Protein AF-0000000085118696 (afdb_homodimer)

Radius of gyration: 21.8 Å; Cα contacts (8 Å, |Δi|>4): 788; chains: 2; bounding box: 43×62×46 Å

Foldseek 3Di:
DQPVLLVVQVPDDLDPQDAALLLVVVLVVQPDQLQEEEEEEQCRQVSSQLVNVVVRHQYEYEDQHPNSQVNNVVRDDHPSYYYDHDDLLDPVVLVVVLVVCVVRVHAYEYEYEAPLQQDDPVSNLSNLLSCVVRHDPSYKYKYKHFAPVQVVPDDPVPDGRGRHHDPVVVCVSNVVSPKDWPDKDWAWPSGDDVRDTGTMMITMID/DQPVLLVVQVPDDLDPQDAALLLVVVLVVQPDQLQEEEEEEQCRQVSSQLVNVVVRHQYEYEDQHPNSQVNNVVNDDHPSYYYDHDDLLDPVVLVVVLVVCVVRVHAYEYEYEAPLQQDDPVSNLSNLLSCVVRHDPSYKYKYKHFAPVQVVPDDPVPDGRGRHHDPVVVCVSNVVSPKDWPDKDWAWPSGDDVRDTGTMMITMID

Organism: Aliarcobacter butzleri (strain RM4018) (NCBI:txid367737)

Structure (mmCIF, N/CA/C/O backbone):
data_AF-0000000085118696-model_v1
#
loop_
_entity.id
_entity.type
_entity.pdbx_description
1 polymer 'Methyltransferase domain-containing protein'
#
loop_
_atom_site.group_PDB
_atom_site.id
_atom_site.type_symbol
_atom_site.label_atom_id
_atom_site.label_alt_id
_atom_site.label_comp_id
_atom_site.label_asym_id
_atom_site.label_entity_id
_atom_site.label_seq_id
_atom_site.pdbx_PDB_ins_code
_atom_site.Cartn_x
_atom_site.Cartn_y
_atom_site.Cartn_z
_atom_site.occupancy
_atom_site.B_iso_or_equiv
_atom_site.auth_seq_id
_atom_site.auth_comp_id
_atom_site.auth_asym_id
_atom_site.auth_atom_id
_atom_site.pdbx_PDB_model_num
ATOM 1 N N . MET A 1 1 ? -4.156 27.766 -9.133 1 41.38 1 MET A N 1
ATOM 2 C CA . MET A 1 1 ? -3.902 26.406 -8.656 1 41.38 1 MET A CA 1
ATOM 3 C C . MET A 1 1 ? -5.203 25.625 -8.531 1 41.38 1 MET A C 1
ATOM 5 O O . MET A 1 1 ? -5.238 24.422 -8.836 1 41.38 1 MET A O 1
ATOM 9 N N . THR A 1 2 ? -6.34 26.391 -8.266 1 53.75 2 THR A N 1
ATOM 10 C CA . THR A 1 2 ? -7.668 25.844 -8.031 1 53.75 2 THR A CA 1
ATOM 11 C C . THR A 1 2 ? -8.273 25.312 -9.328 1 53.75 2 THR A C 1
ATOM 13 O O . THR A 1 2 ? -8.883 24.234 -9.344 1 53.75 2 THR A O 1
ATOM 16 N N . ASP A 1 3 ? -7.988 25.984 -10.336 1 54.31 3 ASP A N 1
ATOM 17 C CA . ASP A 1 3 ? -8.703 25.672 -11.57 1 54.31 3 ASP A CA 1
ATOM 18 C C . ASP A 1 3 ? -8.242 24.328 -12.141 1 54.31 3 ASP A C 1
ATOM 20 O O . ASP A 1 3 ? -9.07 23.531 -12.586 1 54.31 3 ASP A O 1
ATOM 24 N N . TYR A 1 4 ? -7.012 24.062 -12.156 1 48.78 4 TYR A N 1
ATOM 25 C CA . TYR A 1 4 ? -6.496 22.812 -12.703 1 48.78 4 TYR A CA 1
ATOM 26 C C . TYR A 1 4 ? -7.086 21.609 -11.961 1 48.78 4 TYR A C 1
ATOM 28 O O . TYR A 1 4 ? -7.59 20.688 -12.586 1 48.78 4 TYR A O 1
ATOM 36 N N . TRP A 1 5 ? -7.074 21.609 -10.836 1 55.31 5 TRP A N 1
ATOM 37 C CA . TRP A 1 5 ? -7.512 20.469 -10.055 1 55.31 5 TRP A CA 1
ATOM 38 C C . TRP A 1 5 ? -9.016 20.25 -10.195 1 55.31 5 TRP A C 1
ATOM 40 O O . TRP A 1 5 ? -9.492 19.109 -10.227 1 55.31 5 TRP A O 1
ATOM 50 N N . ASN A 1 6 ? -9.688 21.344 -10.219 1 56.88 6 ASN A N 1
ATOM 51 C CA . ASN A 1 6 ? -11.125 21.234 -10.453 1 56.88 6 ASN A CA 1
ATOM 52 C C . ASN A 1 6 ? -11.422 20.438 -11.727 1 56.88 6 ASN A C 1
ATOM 54 O O . ASN A 1 6 ? -12.32 19.594 -11.734 1 56.88 6 ASN A O 1
ATOM 58 N N . THR A 1 7 ? -10.734 20.797 -12.672 1 53.78 7 THR A N 1
ATOM 59 C CA . THR A 1 7 ? -10.961 20.141 -13.953 1 53.78 7 THR A CA 1
ATOM 60 C C . THR A 1 7 ? -10.57 18.656 -13.883 1 53.78 7 THR A C 1
ATOM 62 O O . THR A 1 7 ? -11.273 17.797 -14.414 1 53.78 7 THR A O 1
ATOM 65 N N . TYR A 1 8 ? -9.523 18.453 -13.219 1 52.66 8 TYR A N 1
ATOM 66 C CA . TYR A 1 8 ? -8.977 17.094 -13.102 1 52.66 8 TYR A CA 1
ATOM 67 C C . TYR A 1 8 ? -9.984 16.172 -12.43 1 52.66 8 TYR A C 1
ATOM 69 O O . TYR A 1 8 ? -10.227 15.055 -12.914 1 52.66 8 TYR A O 1
ATOM 77 N N . TYR A 1 9 ? -10.672 16.547 -11.492 1 55.19 9 TYR A N 1
ATOM 78 C CA . TYR A 1 9 ? -11.508 15.68 -10.672 1 55.19 9 TYR A CA 1
ATOM 79 C C . TYR A 1 9 ? -12.914 15.586 -11.242 1 55.19 9 TYR A C 1
ATOM 81 O O . TYR A 1 9 ? -13.664 14.664 -10.914 1 55.19 9 TYR A O 1
ATOM 89 N N . LYS A 1 10 ? -13.352 16.422 -12.008 1 50.97 10 LYS A N 1
ATOM 90 C CA . LYS A 1 10 ? -14.68 16.391 -12.625 1 50.97 10 LYS A CA 1
ATOM 91 C C . LYS A 1 10 ? -14.828 15.188 -13.547 1 50.97 10 LYS A C 1
ATOM 93 O O . LYS A 1 10 ? -15.922 14.648 -13.711 1 50.97 10 LYS A O 1
ATOM 98 N N . THR A 1 11 ? -13.812 14.68 -14.008 1 48.19 11 THR A N 1
ATOM 99 C CA . THR A 1 11 ? -13.922 13.656 -15.047 1 48.19 11 THR A CA 1
ATOM 100 C C . THR A 1 11 ? -13.672 12.266 -14.461 1 48.19 11 THR A C 1
ATOM 102 O O . THR A 1 11 ? -13.758 11.266 -15.18 1 48.19 11 THR A O 1
ATOM 105 N N . LYS A 1 12 ? -13.422 12.164 -13.258 1 51.38 12 LYS A N 1
ATOM 106 C CA . LYS A 1 12 ? -13.078 10.852 -12.719 1 51.38 12 LYS A CA 1
ATOM 107 C C . LYS A 1 12 ? -14.32 10.109 -12.242 1 51.38 12 LYS A C 1
ATOM 109 O O . LYS A 1 12 ? -15.172 10.695 -11.57 1 51.38 12 LYS A O 1
ATOM 114 N N . LYS A 1 13 ? -14.742 8.812 -12.859 1 42.72 13 LYS A N 1
ATOM 115 C CA . LYS A 1 13 ? -15.867 7.93 -12.531 1 42.72 13 LYS A CA 1
ATOM 116 C C . LYS A 1 13 ? -15.648 7.238 -11.188 1 42.72 13 LYS A C 1
ATOM 118 O O . LYS A 1 13 ? -14.508 7.074 -10.742 1 42.72 13 LYS A O 1
ATOM 123 N N . LYS A 1 14 ? -16.875 6.629 -10.445 1 45.31 14 LYS A N 1
ATOM 124 C CA . LYS A 1 14 ? -17.109 6.043 -9.125 1 45.31 14 LYS A CA 1
ATOM 125 C C . LYS A 1 14 ? -16.312 4.754 -8.945 1 45.31 14 LYS A C 1
ATOM 127 O O . LYS A 1 14 ? -16.844 3.66 -9.172 1 45.31 14 LYS A O 1
ATOM 132 N N . GLN A 1 15 ? -15.125 4.598 -9.219 1 49.25 15 GLN A N 1
ATOM 133 C CA . GLN A 1 15 ? -14.57 3.258 -9.047 1 49.25 15 GLN A CA 1
ATOM 134 C C . GLN A 1 15 ? -14.234 2.982 -7.586 1 49.25 15 GLN A C 1
ATOM 136 O O . GLN A 1 15 ? -14.008 3.912 -6.812 1 49.25 15 GLN A O 1
ATOM 141 N N . ILE A 1 16 ? -14.547 1.796 -7.109 1 53.38 16 ILE A N 1
ATOM 142 C CA . ILE A 1 16 ? -14.047 1.224 -5.863 1 53.38 16 ILE A CA 1
ATOM 143 C C . ILE A 1 16 ? -12.633 1.728 -5.594 1 53.38 16 ILE A C 1
ATOM 145 O O . ILE A 1 16 ? -11.734 1.558 -6.422 1 53.38 16 ILE A O 1
ATOM 149 N N . THR A 1 17 ? -12.359 2.631 -4.598 1 80.19 17 THR A N 1
ATOM 150 C CA . THR A 1 17 ? -11.164 3.463 -4.488 1 80.19 17 THR A CA 1
ATOM 151 C C . THR A 1 17 ? -10.062 2.729 -3.734 1 80.19 17 THR A C 1
ATOM 153 O O . THR A 1 17 ? -10.281 2.252 -2.617 1 80.19 17 THR A O 1
ATOM 156 N N . VAL A 1 18 ? -9.172 2.059 -4.43 1 91.56 18 VAL A N 1
ATOM 157 C CA . VAL A 1 18 ? -7.945 1.434 -3.932 1 91.56 18 VAL A CA 1
ATOM 158 C C . VAL A 1 18 ? -7.062 2.486 -3.264 1 91.56 18 VAL A C 1
ATOM 160 O O . VAL A 1 18 ? -6.883 3.584 -3.797 1 91.56 18 VAL A O 1
ATOM 163 N N . PRO A 1 19 ? -6.656 2.156 -2.021 1 96.19 19 PRO A N 1
ATOM 164 C CA . PRO A 1 19 ? -5.738 3.107 -1.391 1 96.19 19 PRO A CA 1
ATOM 165 C C . PRO A 1 19 ? -4.383 3.174 -2.094 1 96.19 19 PRO A C 1
ATOM 167 O O . PRO A 1 19 ? -4.027 2.262 -2.842 1 96.19 19 PRO A O 1
ATOM 170 N N . SER A 1 20 ? -3.697 4.246 -1.829 1 97 20 SER A N 1
ATOM 171 C CA . SER A 1 20 ? -2.312 4.32 -2.283 1 97 20 SER A CA 1
ATOM 172 C C . SER A 1 20 ? -1.407 3.418 -1.454 1 97 20 SER A C 1
ATOM 174 O O . SER A 1 20 ? -1.763 3.029 -0.339 1 97 20 SER A O 1
ATOM 176 N N . GLN A 1 21 ? -0.199 3.072 -2.047 1 97.44 21 GLN A N 1
ATOM 177 C CA . GLN A 1 21 ? 0.809 2.352 -1.276 1 97.44 21 GLN A CA 1
ATOM 178 C C . GLN A 1 21 ? 1.188 3.119 -0.013 1 97.44 21 GLN A C 1
ATOM 180 O O . GLN A 1 21 ? 1.429 2.518 1.036 1 97.44 21 GLN A O 1
ATOM 185 N N . PHE A 1 22 ? 1.234 4.457 -0.134 1 98.19 22 PHE A N 1
ATOM 186 C CA . PHE A 1 22 ? 1.63 5.301 0.986 1 98.19 22 PHE A CA 1
ATOM 187 C C . PHE A 1 22 ? 0.608 5.223 2.113 1 98.19 22 PHE A C 1
ATOM 189 O O . PHE A 1 22 ? 0.974 5.184 3.289 1 98.19 22 PHE A O 1
ATOM 196 N N . ALA A 1 23 ? -0.655 5.203 1.764 1 98.25 23 ALA A N 1
ATOM 197 C CA . ALA A 1 23 ? -1.706 5.078 2.771 1 98.25 23 ALA A CA 1
ATOM 198 C C . ALA A 1 23 ? -1.624 3.734 3.486 1 98.25 23 ALA A C 1
ATOM 200 O O . ALA A 1 23 ? -1.787 3.662 4.707 1 98.25 23 ALA A O 1
ATOM 201 N N . ALA A 1 24 ? -1.348 2.67 2.711 1 96.94 24 ALA A N 1
ATOM 202 C CA . ALA A 1 24 ? -1.208 1.339 3.295 1 96.94 24 ALA A CA 1
ATOM 203 C C . ALA A 1 24 ? -0.034 1.287 4.27 1 96.94 24 ALA A C 1
ATOM 205 O O . ALA A 1 24 ? -0.085 0.578 5.277 1 96.94 24 ALA A O 1
ATOM 206 N N . PHE A 1 25 ? 0.982 2.033 3.957 1 96.81 25 PHE A N 1
ATOM 207 C CA . PHE A 1 25 ? 2.145 2.145 4.828 1 96.81 25 PHE A CA 1
ATOM 208 C C . PHE A 1 25 ? 1.812 2.963 6.07 1 96.81 25 PHE A C 1
ATOM 210 O O . PHE A 1 25 ? 2.006 2.498 7.195 1 96.81 25 PHE A O 1
ATOM 217 N N . ALA A 1 26 ? 1.238 4.105 5.867 1 97.75 26 ALA A N 1
ATOM 218 C CA . ALA A 1 26 ? 1.063 5.102 6.922 1 97.75 26 ALA A CA 1
ATOM 219 C C . ALA A 1 26 ? 0.1 4.605 7.992 1 97.75 26 ALA A C 1
ATOM 221 O O . ALA A 1 26 ? 0.333 4.805 9.188 1 97.75 26 ALA A O 1
ATOM 222 N N . ILE A 1 27 ? -0.927 3.947 7.559 1 96.69 27 ILE A N 1
ATOM 223 C CA . ILE A 1 27 ? -1.995 3.57 8.477 1 96.69 27 ILE A CA 1
ATOM 224 C C . ILE A 1 27 ? -1.452 2.609 9.531 1 96.69 27 ILE A C 1
ATOM 226 O O . ILE A 1 27 ? -1.985 2.529 10.641 1 96.69 27 ILE A O 1
ATOM 230 N N . GLN A 1 28 ? -0.398 1.891 9.141 1 93.94 28 GLN A N 1
ATOM 231 C CA . GLN A 1 28 ? 0.198 0.946 10.078 1 93.94 28 GLN A CA 1
ATOM 232 C C . GLN A 1 28 ? 1.064 1.666 11.109 1 93.94 28 GLN A C 1
ATOM 234 O O . GLN A 1 28 ? 1.482 1.068 12.102 1 93.94 28 GLN A O 1
ATOM 239 N N . GLU A 1 29 ? 1.288 2.967 10.875 1 94.5 29 GLU A N 1
ATOM 240 C CA . GLU A 1 29 ? 2.203 3.742 11.703 1 94.5 29 GLU A CA 1
ATOM 241 C C . GLU A 1 29 ? 1.451 4.777 12.539 1 94.5 29 GLU A C 1
ATOM 243 O O . GLU A 1 29 ? 2.043 5.445 13.383 1 94.5 29 GLU A O 1
ATOM 248 N N . PHE A 1 30 ? 0.119 4.938 12.367 1 94.56 30 PHE A N 1
ATOM 249 C CA . PHE A 1 30 ? -0.655 6.012 12.977 1 94.56 30 PHE A CA 1
ATOM 250 C C . PHE A 1 30 ? -0.832 5.777 14.469 1 94.56 30 PHE A C 1
ATOM 252 O O . PHE A 1 30 ? -1.007 6.727 15.234 1 94.56 30 PHE A O 1
ATOM 259 N N . GLY A 1 31 ? -0.838 4.586 14.875 1 89.69 31 GLY A N 1
ATOM 260 C CA . GLY A 1 31 ? -1.192 4.23 16.234 1 89.69 31 GLY A CA 1
ATOM 261 C C . GLY A 1 31 ? -2.637 3.793 16.391 1 89.69 31 GLY A C 1
ATOM 262 O O . GLY A 1 31 ? -3.227 3.256 15.445 1 89.69 31 GLY A O 1
ATOM 263 N N . ASN A 1 32 ? -3.197 3.98 17.484 1 90.62 32 ASN A N 1
ATOM 264 C CA . ASN A 1 32 ? -4.543 3.498 17.781 1 90.62 32 ASN A CA 1
ATOM 265 C C . ASN A 1 32 ? -5.609 4.387 17.156 1 90.62 32 ASN A C 1
ATOM 267 O O . ASN A 1 32 ? -5.535 5.613 17.25 1 90.62 32 ASN A O 1
ATOM 271 N N . GLN A 1 33 ? -6.617 3.777 16.656 1 87.81 33 GLN A N 1
ATOM 272 C CA . GLN A 1 33 ? -7.684 4.465 15.938 1 87.81 33 GLN A CA 1
ATOM 273 C C . GLN A 1 33 ? -8.461 5.391 16.875 1 87.81 33 GLN A C 1
ATOM 275 O O . GLN A 1 33 ? -8.797 6.516 16.5 1 87.81 33 GLN A O 1
ATOM 280 N N . GLU A 1 34 ? -8.672 4.949 18.047 1 88.69 34 GLU A N 1
ATOM 281 C CA . GLU A 1 34 ? -9.555 5.656 18.969 1 88.69 34 GLU A CA 1
ATOM 282 C C . GLU A 1 34 ? -8.914 6.945 19.469 1 88.69 34 GLU A C 1
ATOM 284 O O . GLU A 1 34 ? -9.617 7.887 19.844 1 88.69 34 GLU A O 1
ATOM 289 N N . ASP A 1 35 ? -7.621 7.047 19.328 1 91 35 ASP A N 1
ATOM 290 C CA . ASP A 1 35 ? -6.91 8.172 19.938 1 91 35 ASP A CA 1
ATOM 291 C C . ASP A 1 35 ? -6.289 9.062 18.859 1 91 35 ASP A C 1
ATOM 293 O O . ASP A 1 35 ? -5.449 9.914 19.172 1 91 35 ASP A O 1
ATOM 297 N N . THR A 1 36 ? -6.734 8.82 17.594 1 94.38 36 THR A N 1
ATOM 298 C CA . THR A 1 36 ? -6.039 9.508 16.516 1 94.38 36 THR A CA 1
ATOM 299 C C . THR A 1 36 ? -7.031 10.156 15.555 1 94.38 36 THR A C 1
ATOM 301 O O . THR A 1 36 ? -8.047 9.555 15.203 1 94.38 36 THR A O 1
ATOM 304 N N . ILE A 1 37 ? -6.754 11.367 15.125 1 95.06 37 ILE A N 1
ATOM 305 C CA . ILE A 1 37 ? -7.461 12.031 14.031 1 95.06 37 ILE A CA 1
ATOM 306 C C . ILE A 1 37 ? -6.492 12.297 12.883 1 95.06 37 ILE A C 1
ATOM 308 O O . ILE A 1 37 ? -5.391 12.805 13.094 1 95.06 37 ILE A O 1
ATOM 312 N N . ILE A 1 38 ? -6.895 11.883 11.719 1 97.38 38 ILE A N 1
ATOM 313 C CA . ILE A 1 38 ? -6.059 12.07 10.539 1 97.38 38 ILE A CA 1
ATOM 314 C C . ILE A 1 38 ? -6.527 13.305 9.766 1 97.38 38 ILE A C 1
ATOM 316 O O . ILE A 1 38 ? -7.707 13.43 9.43 1 97.38 38 ILE A O 1
ATOM 320 N N . ILE A 1 39 ? -5.613 14.227 9.539 1 97.12 39 ILE A N 1
ATOM 321 C CA . ILE A 1 39 ? -5.844 15.344 8.633 1 97.12 39 ILE A CA 1
ATOM 322 C C . ILE A 1 39 ? -5.137 15.086 7.305 1 97.12 39 ILE A C 1
ATOM 324 O O . ILE A 1 39 ? -3.908 15.133 7.23 1 97.12 39 ILE A O 1
ATOM 328 N N . ASP A 1 40 ? -5.859 14.812 6.277 1 98.12 40 ASP A N 1
ATOM 329 C CA . ASP A 1 40 ? -5.352 14.547 4.934 1 98.12 40 ASP A CA 1
ATOM 330 C C . ASP A 1 40 ? -5.238 15.844 4.129 1 98.12 40 ASP A C 1
ATOM 332 O O . ASP A 1 40 ? -6.227 16.328 3.58 1 98.12 40 ASP A O 1
ATOM 336 N N . LEU A 1 41 ? -4.031 16.406 4.062 1 97.31 41 LEU A N 1
ATOM 337 C CA . LEU A 1 41 ? -3.764 17.672 3.396 1 97.31 41 LEU A CA 1
ATOM 338 C C . LEU A 1 41 ? -3.531 17.469 1.903 1 97.31 41 LEU A C 1
ATOM 340 O O . LEU A 1 41 ? -2.607 16.75 1.511 1 97.31 41 LEU A O 1
ATOM 344 N N . GLY A 1 42 ? -4.27 18.203 1.06 1 96.75 42 GLY A N 1
ATOM 345 C CA . GLY A 1 42 ? -4.266 17.875 -0.361 1 96.75 42 GLY A CA 1
ATOM 346 C C . GLY A 1 42 ? -4.867 16.531 -0.674 1 96.75 42 GLY A C 1
ATOM 347 O O . GLY A 1 42 ? -4.246 15.703 -1.355 1 96.75 42 GLY A O 1
ATOM 348 N N . CYS A 1 43 ? -6.102 16.359 -0.267 1 97.38 43 CYS A N 1
ATOM 349 C CA . CYS A 1 43 ? -6.676 15.016 -0.249 1 97.38 43 CYS A CA 1
ATOM 350 C C . CYS A 1 43 ? -7.051 14.562 -1.655 1 97.38 43 CYS A C 1
ATOM 352 O O . CYS A 1 43 ? -7.309 13.383 -1.884 1 97.38 43 CYS A O 1
ATOM 354 N N . GLY A 1 44 ? -7.168 15.492 -2.668 1 94 44 GLY A N 1
ATOM 355 C CA . GLY A 1 44 ? -7.426 15.109 -4.047 1 94 44 GLY A CA 1
ATOM 356 C C . GLY A 1 44 ? -8.75 14.398 -4.23 1 94 44 GLY A C 1
ATOM 357 O O . GLY A 1 44 ? -9.805 14.922 -3.867 1 94 44 GLY A O 1
ATOM 358 N N . ASP A 1 45 ? -8.742 13.18 -4.711 1 93.38 45 ASP A N 1
ATOM 359 C CA . ASP A 1 45 ? -9.977 12.453 -4.977 1 93.38 45 ASP A CA 1
ATOM 360 C C . ASP A 1 45 ? -10.484 11.758 -3.719 1 93.38 45 ASP A C 1
ATOM 362 O O . ASP A 1 45 ? -11.508 11.062 -3.756 1 93.38 45 ASP A O 1
ATOM 366 N N . GLY A 1 46 ? -9.812 11.859 -2.609 1 96.5 46 GLY A N 1
ATOM 367 C CA . GLY A 1 46 ? -10.297 11.445 -1.303 1 96.5 46 GLY A CA 1
ATOM 368 C C . GLY A 1 46 ? -10.141 9.961 -1.05 1 96.5 46 GLY A C 1
ATOM 369 O O . GLY A 1 46 ? -10.594 9.445 -0.024 1 96.5 46 GLY A O 1
ATOM 370 N N . ARG A 1 47 ? -9.453 9.227 -1.916 1 95.88 47 ARG A N 1
ATOM 371 C CA . ARG A 1 47 ? -9.391 7.773 -1.804 1 95.88 47 ARG A CA 1
ATOM 372 C C . ARG A 1 47 ? -8.672 7.355 -0.524 1 95.88 47 ARG A C 1
ATOM 374 O O . ARG A 1 47 ? -9.094 6.418 0.154 1 95.88 47 ARG A O 1
ATOM 381 N N . ASP A 1 48 ? -7.598 8.023 -0.198 1 98 48 ASP A N 1
ATOM 382 C CA . ASP A 1 48 ? -6.871 7.645 1.01 1 98 48 ASP A CA 1
ATOM 383 C C . ASP A 1 48 ? -7.625 8.078 2.264 1 98 48 ASP A C 1
ATOM 385 O O . ASP A 1 48 ? -7.621 7.371 3.273 1 98 48 ASP A O 1
ATOM 389 N N . SER A 1 49 ? -8.305 9.25 2.186 1 97.75 49 SER A N 1
ATOM 390 C CA . SER A 1 49 ? -9.148 9.68 3.293 1 97.75 49 SER A CA 1
ATOM 391 C C . SER A 1 49 ? -10.219 8.641 3.607 1 97.75 49 SER A C 1
ATOM 393 O O . SER A 1 49 ? -10.438 8.297 4.77 1 97.75 49 SER A O 1
ATOM 395 N N . TYR A 1 50 ? -10.859 8.133 2.613 1 95.81 50 TYR A N 1
ATOM 396 C CA . TYR A 1 50 ? -11.898 7.121 2.773 1 95.81 50 TYR A CA 1
ATOM 397 C C . TYR A 1 50 ? -11.312 5.828 3.334 1 95.81 50 TYR A C 1
ATOM 399 O O . TYR A 1 50 ? -11.906 5.199 4.211 1 95.81 50 TYR A O 1
ATOM 407 N N . PHE A 1 51 ? -10.188 5.508 2.828 1 96.56 51 PHE A N 1
ATOM 408 C CA . PHE A 1 51 ? -9.492 4.309 3.295 1 96.56 51 PHE A CA 1
ATOM 409 C C . PHE A 1 51 ? -9.258 4.371 4.801 1 96.56 51 PHE A C 1
ATOM 411 O O . PHE A 1 51 ? -9.602 3.436 5.527 1 96.56 51 PHE A O 1
ATOM 418 N N . PHE A 1 52 ? -8.758 5.504 5.293 1 97.5 52 PHE A N 1
ATOM 419 C CA . PHE A 1 52 ? -8.469 5.645 6.715 1 97.5 52 PHE A CA 1
ATOM 420 C C . PHE A 1 52 ? -9.75 5.57 7.535 1 97.5 52 PHE A C 1
ATOM 422 O O . PHE A 1 52 ? -9.805 4.863 8.547 1 97.5 52 PHE A O 1
ATOM 429 N N . SER A 1 53 ? -10.781 6.27 7.09 1 95.69 53 SER A N 1
ATOM 430 C CA . SER A 1 53 ? -12.039 6.293 7.832 1 95.69 53 SER A CA 1
ATOM 431 C C . SER A 1 53 ? -12.703 4.922 7.84 1 95.69 53 SER A C 1
ATOM 433 O O . SER A 1 53 ? -13.266 4.504 8.852 1 95.69 53 SER A O 1
ATOM 435 N N . SER A 1 54 ? -12.555 4.219 6.715 1 92.62 54 SER A N 1
ATOM 436 C CA . SER A 1 54 ? -13.148 2.893 6.605 1 92.62 54 SER A CA 1
ATOM 437 C C . SER A 1 54 ? -12.438 1.893 7.512 1 92.62 54 SER A C 1
ATOM 439 O O . SER A 1 54 ? -12.953 0.802 7.766 1 92.62 54 SER A O 1
ATOM 441 N N . HIS A 1 55 ? -11.336 2.275 7.969 1 93.62 55 HIS A N 1
ATOM 442 C CA . HIS A 1 55 ? -10.609 1.403 8.883 1 93.62 55 HIS A CA 1
ATOM 443 C C . HIS A 1 55 ? -10.625 1.954 10.305 1 93.62 55 HIS A C 1
ATOM 445 O O . HIS A 1 55 ? -9.758 1.618 11.117 1 93.62 55 HIS A O 1
ATOM 451 N N . GLY A 1 56 ? -11.469 2.922 10.516 1 93.75 56 GLY A N 1
ATOM 452 C CA . GLY A 1 56 ? -11.805 3.266 11.891 1 93.75 56 GLY A CA 1
ATOM 453 C C . GLY A 1 56 ? -11.164 4.559 12.359 1 93.75 56 GLY A C 1
ATOM 454 O O . GLY A 1 56 ? -11.328 4.965 13.508 1 93.75 56 GLY A O 1
ATOM 455 N N . PHE A 1 57 ? -10.461 5.223 11.523 1 96.06 57 PHE A N 1
ATOM 456 C CA . PHE A 1 57 ? -9.828 6.477 11.914 1 96.06 57 PHE A CA 1
ATOM 457 C C . PHE A 1 57 ? -10.727 7.66 11.586 1 96.06 57 PHE A C 1
ATOM 459 O O . PHE A 1 57 ? -11.234 7.773 10.469 1 96.06 57 PHE A O 1
ATOM 466 N N . GLN A 1 58 ? -10.961 8.484 12.531 1 95.62 58 GLN A N 1
ATOM 467 C CA . GLN A 1 58 ? -11.547 9.773 12.18 1 95.62 58 GLN A CA 1
ATOM 468 C C . GLN A 1 58 ? -10.648 10.539 11.203 1 95.62 58 GLN A C 1
ATOM 470 O O . GLN A 1 58 ? -9.453 10.711 11.469 1 95.62 58 GLN A O 1
ATOM 475 N N . THR A 1 59 ? -11.227 10.906 10.086 1 97.25 59 THR A N 1
ATOM 476 C CA . THR A 1 59 ? -10.406 11.477 9.016 1 97.25 59 THR A CA 1
ATOM 477 C C . THR A 1 59 ? -11.055 12.742 8.461 1 97.25 59 THR A C 1
ATOM 479 O O . THR A 1 59 ? -12.266 12.781 8.242 1 97.25 59 THR A O 1
ATOM 482 N N . ILE A 1 60 ? -10.234 13.773 8.312 1 96.94 60 ILE A N 1
ATOM 483 C CA . ILE A 1 60 ? -10.648 15.016 7.672 1 96.94 60 ILE A CA 1
ATOM 484 C C . ILE A 1 60 ? -9.797 15.266 6.43 1 96.94 60 ILE A C 1
ATOM 486 O O . ILE A 1 60 ? -8.578 15.43 6.527 1 96.94 60 ILE A O 1
ATOM 490 N N . GLY A 1 61 ? -10.422 15.273 5.289 1 97.75 61 GLY A N 1
ATOM 491 C CA . GLY A 1 61 ? -9.742 15.625 4.055 1 97.75 61 GLY A CA 1
ATOM 492 C C . GLY A 1 61 ? -9.836 17.109 3.725 1 97.75 61 GLY A C 1
ATOM 493 O O . GLY A 1 61 ? -10.914 17.703 3.812 1 97.75 61 GLY A O 1
ATOM 494 N N . ILE A 1 62 ? -8.688 17.672 3.33 1 97.25 62 ILE A N 1
ATOM 495 C CA . ILE A 1 62 ? -8.617 19.094 2.977 1 97.25 62 ILE A CA 1
ATOM 496 C C . ILE A 1 62 ? -8.031 19.234 1.575 1 97.25 62 ILE A C 1
ATOM 498 O O . ILE A 1 62 ? -7.02 18.609 1.248 1 97.25 62 ILE A O 1
ATOM 502 N N . ASP A 1 63 ? -8.68 20.016 0.779 1 96.06 63 ASP A N 1
ATOM 503 C CA . ASP A 1 63 ? -8.148 20.375 -0.535 1 96.06 63 ASP A CA 1
ATOM 504 C C . ASP A 1 63 ? -8.578 21.797 -0.929 1 96.06 63 ASP A C 1
ATOM 506 O O . ASP A 1 63 ? -9.633 22.266 -0.506 1 96.06 63 ASP A O 1
ATOM 510 N N . GLY A 1 64 ? -7.746 22.453 -1.733 1 94.38 64 GLY A N 1
ATOM 511 C CA . GLY A 1 64 ? -8.062 23.797 -2.162 1 94.38 64 GLY A CA 1
ATOM 512 C C . GLY A 1 64 ? -9.055 23.844 -3.311 1 94.38 64 GLY A C 1
ATOM 513 O O . GLY A 1 64 ? -9.594 24.906 -3.637 1 94.38 64 GLY A O 1
ATOM 514 N N . SER A 1 65 ? -9.305 22.766 -3.938 1 90.75 65 SER A N 1
ATOM 515 C CA . SER A 1 65 ? -10.227 22.672 -5.062 1 90.75 65 SER A CA 1
ATOM 516 C C . SER A 1 65 ? -11.641 22.344 -4.594 1 90.75 65 SER A C 1
ATOM 518 O O . SER A 1 65 ? -11.891 21.25 -4.078 1 90.75 65 SER A O 1
ATOM 520 N N . LEU A 1 66 ? -12.578 23.234 -4.809 1 91.94 66 LEU A N 1
ATOM 521 C CA . LEU A 1 66 ? -13.977 23.016 -4.453 1 91.94 66 LEU A CA 1
ATOM 522 C C . LEU A 1 66 ? -14.547 21.828 -5.23 1 91.94 66 LEU A C 1
ATOM 52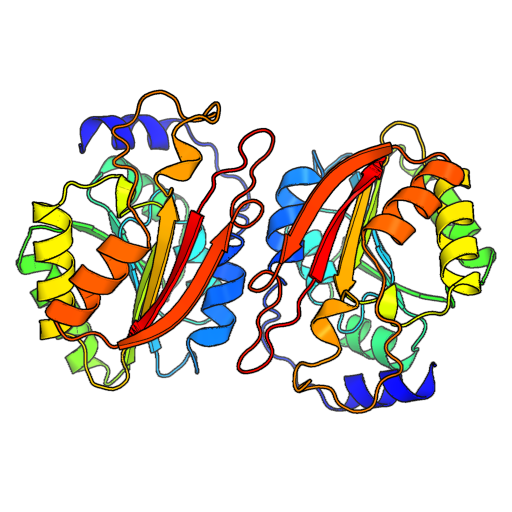4 O O . LEU A 1 66 ? -15.32 21.047 -4.684 1 91.94 66 LEU A O 1
ATOM 528 N N . GLU A 1 67 ? -14.156 21.766 -6.414 1 89.75 67 GLU A N 1
ATOM 529 C CA . GLU A 1 67 ? -14.617 20.656 -7.238 1 89.75 67 GLU A CA 1
ATOM 530 C C . GLU A 1 67 ? -14.172 19.312 -6.66 1 89.75 67 GLU A C 1
ATOM 532 O O . GLU A 1 67 ? -14.969 18.375 -6.578 1 89.75 67 GLU A O 1
ATOM 537 N N . ALA A 1 68 ? -12.914 19.234 -6.254 1 90.62 68 ALA A N 1
ATOM 538 C CA . ALA A 1 68 ? -12.406 18 -5.637 1 90.62 68 ALA A CA 1
ATOM 539 C C . ALA A 1 68 ? -13.203 17.641 -4.387 1 90.62 68 ALA A C 1
ATOM 541 O O . ALA A 1 68 ? -13.641 16.5 -4.227 1 90.62 68 ALA A O 1
ATOM 542 N N . ILE A 1 69 ? -13.477 18.625 -3.602 1 95.44 69 ILE A N 1
ATOM 543 C CA . ILE A 1 69 ? -14.156 18.406 -2.328 1 95.44 69 ILE A CA 1
ATOM 544 C C . ILE A 1 69 ? -15.602 17.984 -2.578 1 95.44 69 ILE A C 1
ATOM 546 O O . ILE A 1 69 ? -16.109 17.062 -1.934 1 95.44 69 ILE A O 1
ATOM 550 N N . ASN A 1 70 ? -16.25 18.609 -3.441 1 94.12 70 ASN A N 1
ATOM 551 C CA . ASN A 1 70 ? -17.609 18.219 -3.785 1 94.12 70 ASN A CA 1
ATOM 552 C C . ASN A 1 70 ? -17.672 16.781 -4.277 1 94.12 70 ASN A C 1
ATOM 554 O O . ASN A 1 70 ? -18.562 16.031 -3.883 1 94.12 70 ASN A O 1
ATOM 558 N N . ASN A 1 71 ? -16.766 16.469 -5.148 1 92.62 71 ASN A N 1
ATOM 559 C CA . ASN A 1 71 ? -16.688 15.094 -5.629 1 92.62 71 ASN A CA 1
ATOM 560 C C . ASN A 1 71 ? -16.469 14.109 -4.484 1 92.62 71 ASN A C 1
ATOM 562 O O . ASN A 1 71 ? -17.109 13.055 -4.434 1 92.62 71 ASN A O 1
ATOM 566 N N . CYS A 1 72 ? -15.562 14.445 -3.59 1 94.88 72 CYS A N 1
ATOM 567 C CA . CYS A 1 72 ? -15.297 13.602 -2.43 1 94.88 72 CYS A CA 1
ATOM 568 C C . CYS A 1 72 ? -16.562 13.398 -1.61 1 94.88 72 CYS A C 1
ATOM 570 O O . CYS A 1 72 ? -16.906 12.266 -1.267 1 94.88 72 CYS A O 1
ATOM 572 N N . LYS A 1 73 ? -17.266 14.453 -1.323 1 93.94 73 LYS A N 1
ATOM 573 C CA . LYS A 1 73 ? -18.484 14.398 -0.512 1 93.94 73 LYS A CA 1
ATOM 574 C C . LYS A 1 73 ? -19.562 13.562 -1.199 1 93.94 73 LYS A C 1
ATOM 576 O O . LYS A 1 73 ? -20.344 12.875 -0.535 1 93.94 73 LYS A O 1
ATOM 581 N N . GLN A 1 74 ? -19.594 13.633 -2.443 1 91.88 74 GLN A N 1
ATOM 582 C CA . GLN A 1 74 ? -20.578 12.867 -3.211 1 91.88 74 GLN A CA 1
ATOM 583 C C . GLN A 1 74 ? -20.234 11.383 -3.232 1 91.88 74 GLN A C 1
ATOM 585 O O . GLN A 1 74 ? -21.125 10.531 -3.152 1 91.88 74 GLN A O 1
ATOM 590 N N . ASN A 1 75 ? -18.953 11.117 -3.283 1 90.88 75 ASN A N 1
ATOM 591 C CA . ASN A 1 75 ? -18.516 9.742 -3.521 1 90.88 75 ASN A CA 1
ATOM 592 C C . ASN A 1 75 ? -18.344 8.977 -2.215 1 90.88 75 ASN A C 1
ATOM 594 O O . ASN A 1 75 ? -18.438 7.75 -2.191 1 90.88 75 ASN A O 1
ATOM 598 N N . PHE A 1 76 ? -17.984 9.719 -1.236 1 91.38 76 PHE A N 1
ATOM 599 C CA . PHE A 1 76 ? -17.609 9.047 0.001 1 91.38 76 PHE A CA 1
ATOM 600 C C . PHE A 1 76 ? -18.469 9.531 1.163 1 91.38 76 PHE A C 1
ATOM 602 O O . PHE A 1 76 ? -18.531 10.727 1.438 1 91.38 76 PHE A O 1
ATOM 609 N N . ASN A 1 77 ? -19.141 8.57 1.68 1 88.06 77 ASN A N 1
ATOM 610 C CA . ASN A 1 77 ? -19.922 8.82 2.887 1 88.06 77 ASN A CA 1
ATOM 611 C C . ASN A 1 77 ? -19.547 7.848 4.004 1 88.06 77 ASN A C 1
ATOM 613 O O . ASN A 1 77 ? -19.609 6.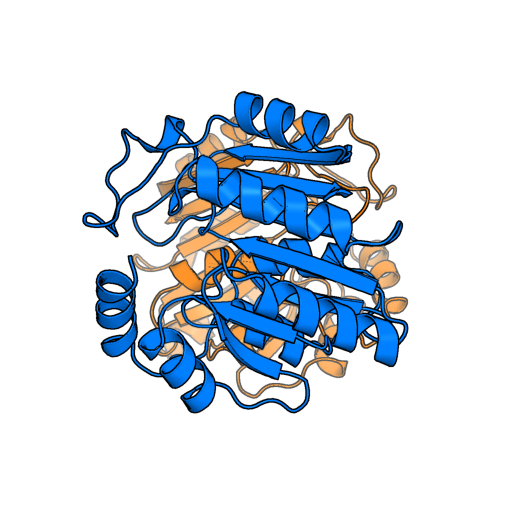633 3.818 1 88.06 77 ASN A O 1
ATOM 617 N N . HIS A 1 78 ? -19.062 8.312 5.043 1 90.5 78 HIS A N 1
ATOM 618 C CA . HIS A 1 78 ? -18.703 7.562 6.242 1 90.5 78 HIS A CA 1
ATOM 619 C C . HIS A 1 78 ? -18.812 8.438 7.488 1 90.5 78 HIS A C 1
ATOM 621 O O . HIS A 1 78 ? -18.438 9.609 7.461 1 90.5 78 HIS A O 1
ATOM 627 N N . ASP A 1 79 ? -19.219 7.906 8.609 1 92.38 79 ASP A N 1
ATOM 628 C CA . ASP A 1 79 ? -19.484 8.656 9.836 1 92.38 79 ASP A CA 1
ATOM 629 C C . ASP A 1 79 ? -18.203 9.297 10.375 1 92.38 79 ASP A C 1
ATOM 631 O O . ASP A 1 79 ? -18.266 10.328 11.055 1 92.38 79 ASP A O 1
ATOM 635 N N . LEU A 1 80 ? -17.078 8.727 9.992 1 95.06 80 LEU A N 1
ATOM 636 C CA . LEU A 1 80 ? -15.82 9.203 10.539 1 95.06 80 LEU A CA 1
ATOM 637 C C . LEU A 1 80 ? -15.055 10.023 9.5 1 95.06 80 LEU A C 1
ATOM 639 O O . LEU A 1 80 ? -13.844 10.219 9.625 1 95.06 80 LEU A O 1
ATOM 643 N N . LEU A 1 81 ? -15.75 10.492 8.445 1 96.5 81 LEU A N 1
ATOM 644 C CA . LEU A 1 81 ? -15.078 11.148 7.332 1 96.5 81 LEU A CA 1
ATOM 645 C C . LEU A 1 81 ? -15.742 12.484 7.016 1 96.5 81 LEU A C 1
ATOM 647 O O . LEU A 1 81 ? -16.969 12.555 6.848 1 96.5 81 LEU A O 1
ATOM 651 N N . ASP A 1 82 ? -14.938 13.508 7.02 1 95.94 82 ASP A N 1
ATOM 652 C CA . ASP A 1 82 ? -15.391 14.828 6.586 1 95.94 82 ASP A CA 1
ATOM 653 C C . ASP A 1 82 ? -14.422 15.438 5.578 1 95.94 82 ASP A C 1
ATOM 655 O O . ASP A 1 82 ? -13.234 15.109 5.57 1 95.94 82 ASP A O 1
ATOM 659 N N . PHE A 1 83 ? -14.969 16.281 4.742 1 96.94 83 PHE A N 1
ATOM 660 C CA . PHE A 1 83 ? -14.156 17 3.771 1 96.94 83 PHE A CA 1
ATOM 661 C C . PHE A 1 83 ? -14.414 18.5 3.859 1 96.94 83 PHE A C 1
ATOM 663 O O . PHE A 1 83 ? -15.562 18.922 4.02 1 96.94 83 PHE A O 1
ATOM 670 N N . PHE A 1 84 ? -13.359 19.281 3.754 1 96.62 84 PHE A N 1
ATOM 671 C CA . PHE A 1 84 ? -13.492 20.734 3.756 1 96.62 84 PHE A CA 1
ATOM 672 C C . PHE A 1 84 ? -12.617 21.359 2.68 1 96.62 84 PHE A C 1
ATOM 674 O O . PHE A 1 84 ? -11.508 20.891 2.428 1 96.62 84 PHE A O 1
ATOM 681 N N . CYS A 1 85 ? -13.125 22.406 2.098 1 96.56 85 CYS A N 1
ATOM 682 C CA . CYS A 1 85 ? -12.359 23.156 1.111 1 96.56 85 CYS A CA 1
ATOM 683 C C . CYS A 1 85 ? -11.648 24.344 1.757 1 96.56 85 CYS A C 1
ATOM 685 O O . CYS A 1 85 ? -12.297 25.281 2.238 1 96.56 85 CYS A O 1
ATOM 687 N N . TYR A 1 86 ? -10.344 24.266 1.838 1 95.5 86 TYR A N 1
ATOM 688 C CA . TYR A 1 86 ? -9.516 25.344 2.369 1 95.5 86 TYR A CA 1
ATOM 689 C C . TYR A 1 86 ? -8.242 25.516 1.55 1 95.5 86 TYR A C 1
ATOM 691 O O . TYR A 1 86 ? -7.676 24.531 1.071 1 95.5 86 TYR A O 1
ATOM 699 N N . ASP A 1 87 ? -7.863 26.703 1.397 1 93.44 87 ASP A N 1
ATOM 700 C CA . ASP A 1 87 ? -6.492 26.984 0.972 1 93.44 87 ASP A CA 1
ATOM 701 C C . ASP A 1 87 ? -5.512 26.781 2.123 1 93.44 87 ASP A C 1
ATOM 703 O O . ASP A 1 87 ? -5.793 27.156 3.262 1 93.44 87 ASP A O 1
ATOM 707 N N . ILE A 1 88 ? -4.324 26.219 1.868 1 91.88 88 ILE A N 1
ATOM 708 C CA . ILE A 1 88 ? -3.371 25.875 2.916 1 91.88 88 ILE A CA 1
ATOM 709 C C . ILE A 1 88 ? -2.82 27.141 3.559 1 91.88 88 ILE A C 1
ATOM 711 O O . ILE A 1 88 ? -2.268 27.094 4.66 1 91.88 88 ILE A O 1
ATOM 715 N N . GLU A 1 89 ? -2.975 28.234 2.873 1 92.81 89 GLU A N 1
ATOM 716 C CA . GLU A 1 89 ? -2.48 29.484 3.412 1 92.81 89 GLU A CA 1
ATOM 717 C C . GLU A 1 89 ? -3.496 30.125 4.355 1 92.81 89 GLU A C 1
ATOM 719 O O . GLU A 1 89 ? -3.186 31.094 5.051 1 92.81 89 GLU A O 1
ATOM 724 N N . GLU A 1 90 ? -4.652 29.625 4.387 1 92.81 90 GLU A N 1
ATOM 725 C CA . GLU A 1 90 ? -5.715 30.188 5.207 1 92.81 90 GLU A CA 1
ATOM 726 C C . GLU A 1 90 ? -5.531 29.828 6.68 1 92.81 90 GLU A C 1
ATOM 728 O O . GLU A 1 90 ? -5.613 28.656 7.047 1 92.81 90 GLU A O 1
ATOM 733 N N . GLN A 1 91 ? -5.523 30.859 7.461 1 91.75 91 GLN A N 1
ATOM 734 C CA . GLN A 1 91 ? -5.316 30.641 8.891 1 91.75 91 GLN A CA 1
ATOM 735 C C . GLN A 1 91 ? -6.531 29.984 9.531 1 91.75 91 GLN A C 1
ATOM 737 O O . GLN A 1 91 ? -6.398 29.234 10.5 1 91.75 91 GLN A O 1
ATOM 742 N N . SER A 1 92 ? -7.707 30.219 8.992 1 93.44 92 SER A N 1
ATOM 743 C CA . SER A 1 92 ? -8.938 29.641 9.523 1 93.44 92 SER A CA 1
ATOM 744 C C . SER A 1 92 ? -8.898 28.125 9.492 1 93.44 92 SER A C 1
ATOM 746 O O . SER A 1 92 ? -9.555 27.453 10.297 1 93.44 92 SER A O 1
ATOM 748 N N . LEU A 1 93 ? -8.188 27.578 8.531 1 93.75 93 LEU A N 1
ATOM 749 C CA . LEU A 1 93 ? -8 26.125 8.469 1 93.75 93 LEU A CA 1
ATOM 750 C C . LEU A 1 93 ? -7.367 25.594 9.75 1 93.75 93 LEU A C 1
ATOM 752 O O . LEU A 1 93 ? -7.883 24.672 10.367 1 93.75 93 LEU A O 1
ATOM 756 N N . TYR A 1 94 ? -6.348 26.172 10.195 1 93.5 94 TYR A N 1
ATOM 757 C CA . TYR A 1 94 ? -5.574 25.703 11.336 1 93.5 94 TYR A CA 1
ATOM 758 C C . TYR A 1 94 ? -6.316 25.969 12.641 1 93.5 94 TYR A C 1
ATOM 760 O O . TYR A 1 94 ? -6.207 25.188 13.594 1 93.5 94 TYR A O 1
ATOM 768 N N . GLU A 1 95 ? -7.102 27.062 12.664 1 92.31 95 GLU A N 1
ATOM 769 C CA . GLU A 1 95 ? -7.973 27.312 13.805 1 92.31 95 GLU A CA 1
ATOM 770 C C . GLU A 1 95 ? -9.023 26.203 13.945 1 92.31 95 GLU A C 1
ATOM 772 O O . GLU A 1 95 ? -9.297 25.75 15.055 1 92.31 95 GLU A O 1
ATOM 777 N N . LYS A 1 96 ? -9.516 25.828 12.859 1 91.5 96 LYS A N 1
ATOM 778 C CA . LYS A 1 96 ? -10.508 24.766 12.859 1 91.5 96 LYS A CA 1
ATOM 779 C C . LYS A 1 96 ? -9.906 23.438 13.328 1 91.5 96 LYS A C 1
ATOM 781 O O . LYS A 1 96 ? -10.5 22.734 14.141 1 91.5 96 LYS A O 1
ATOM 786 N N . ILE A 1 97 ? -8.719 23.109 12.812 1 90.38 97 ILE A N 1
ATOM 787 C CA . ILE A 1 97 ? -8.031 21.875 13.203 1 90.38 97 ILE A CA 1
ATOM 788 C C . ILE A 1 97 ? -7.742 21.906 14.703 1 90.38 97 ILE A C 1
ATOM 790 O O . ILE A 1 97 ? -7.98 20.922 15.398 1 90.38 97 ILE A O 1
ATOM 794 N N . LYS A 1 98 ? -7.301 23.031 15.18 1 87.81 98 LYS A N 1
ATOM 795 C CA . LYS A 1 98 ? -6.996 23.188 16.594 1 87.81 98 LYS A CA 1
ATOM 796 C C . LYS A 1 98 ? -8.242 22.953 17.453 1 87.81 98 LYS A C 1
ATOM 798 O O . LYS A 1 98 ? -8.18 22.312 18.5 1 87.81 98 LYS A O 1
ATOM 803 N N . GLU A 1 99 ? -9.297 23.5 17 1 88.75 99 GLU A N 1
ATOM 804 C CA . GLU A 1 99 ? -10.562 23.344 17.703 1 88.75 99 GLU A CA 1
ATOM 805 C C . GLU A 1 99 ? -10.961 21.875 17.797 1 88.75 99 GLU A C 1
ATOM 807 O O . GLU A 1 99 ? -11.375 21.391 18.844 1 88.75 99 GLU A O 1
ATOM 812 N N . ILE A 1 100 ? -10.836 21.172 16.734 1 84.5 100 ILE A N 1
ATOM 813 C CA . ILE A 1 100 ? -11.219 19.766 16.656 1 84.5 100 ILE A CA 1
ATOM 814 C C . ILE A 1 100 ? -10.359 18.938 17.609 1 84.5 100 ILE A C 1
ATOM 816 O O . ILE A 1 100 ? -10.875 18.109 18.359 1 84.5 100 ILE A O 1
ATOM 820 N N . ILE A 1 101 ? -9.133 19.188 17.656 1 78.06 101 ILE A N 1
ATOM 821 C CA . ILE A 1 101 ? -8.203 18.406 18.453 1 78.06 101 ILE A CA 1
ATOM 822 C C . ILE A 1 101 ? -8.445 18.672 19.938 1 78.06 101 ILE A C 1
ATOM 824 O O . ILE A 1 101 ? -8.43 17.75 20.766 1 78.06 101 ILE A O 1
ATOM 828 N N . THR A 1 102 ? -8.641 19.953 20.25 1 81.31 102 THR A N 1
ATOM 829 C CA . THR A 1 102 ? -8.836 20.344 21.641 1 81.31 102 THR A CA 1
ATOM 830 C C . THR A 1 102 ? -10.125 19.734 22.203 1 81.31 102 THR A C 1
ATOM 832 O O . THR A 1 102 ? -10.172 19.312 23.359 1 81.31 102 THR A O 1
ATOM 835 N N . SER A 1 103 ? -11.008 19.594 21.375 1 85.31 103 SER A N 1
ATOM 836 C CA . SER A 1 103 ? -12.32 19.125 21.828 1 85.31 103 SER A CA 1
ATOM 837 C C . SER A 1 103 ? -12.32 17.609 22.016 1 85.31 103 SER A C 1
ATOM 839 O O . SER A 1 103 ? -13.047 17.094 22.859 1 85.31 103 SER A O 1
ATOM 841 N N . GLN A 1 104 ? -11.484 16.891 21.406 1 85.31 104 GLN A N 1
ATOM 842 C CA . GLN A 1 104 ? -11.594 15.438 21.391 1 85.31 104 GLN A CA 1
ATOM 843 C C . GLN A 1 104 ? -10.43 14.789 22.125 1 85.31 104 GLN A C 1
ATOM 845 O O . GLN A 1 104 ? -10.438 13.578 22.375 1 85.31 104 GLN A O 1
ATOM 850 N N . ASN A 1 105 ? -9.461 15.508 22.578 1 85.44 105 ASN A N 1
ATOM 851 C CA . ASN A 1 105 ? -8.273 14.984 23.234 1 85.44 105 ASN A CA 1
ATOM 852 C C . ASN A 1 105 ? -7.652 13.836 22.453 1 85.44 105 ASN A C 1
ATOM 854 O O . ASN A 1 105 ? -7.383 12.766 23.016 1 85.44 105 ASN A O 1
ATOM 858 N N . LYS A 1 106 ? -7.535 13.984 21.172 1 88.44 106 LYS A N 1
ATOM 859 C CA . LYS A 1 106 ? -6.945 12.984 20.281 1 88.44 106 LYS A CA 1
ATOM 860 C C . LYS A 1 106 ? -5.633 13.492 19.688 1 88.44 106 LYS A C 1
ATOM 862 O O . LYS A 1 106 ? -5.414 14.703 19.594 1 88.44 106 LYS A O 1
ATOM 867 N N . LYS A 1 107 ? -4.84 12.594 19.406 1 90.25 107 LYS A N 1
ATOM 868 C CA . LYS A 1 107 ? -3.596 12.922 18.703 1 90.25 107 LYS A CA 1
ATOM 869 C C . LYS A 1 107 ? -3.852 13.234 17.234 1 90.25 107 LYS A C 1
ATOM 871 O O . LYS A 1 107 ? -4.68 12.586 16.594 1 90.25 107 LYS A O 1
ATOM 876 N N . LEU A 1 108 ? -3.002 14.141 16.766 1 92.56 108 LEU A N 1
ATOM 877 C CA . LEU A 1 108 ? -3.123 14.555 15.375 1 92.56 108 LEU A CA 1
ATOM 878 C C . LEU A 1 108 ? -2.082 13.859 14.5 1 92.56 108 LEU A C 1
ATOM 880 O O . LEU A 1 108 ? -0.91 13.781 14.875 1 92.56 108 LEU A O 1
ATOM 884 N N . VAL A 1 109 ? -2.607 13.344 13.438 1 96.25 109 VAL A N 1
ATOM 885 C CA . VAL A 1 109 ? -1.713 12.852 12.398 1 96.25 109 VAL A CA 1
ATOM 886 C C . VAL A 1 109 ? -1.964 13.617 11.102 1 96.25 109 VAL A C 1
ATOM 888 O O . VAL A 1 109 ? -3.098 13.68 10.617 1 96.25 109 VAL A O 1
ATOM 891 N N . PHE A 1 110 ? -0.906 14.227 10.641 1 97.06 110 PHE A N 1
ATOM 892 C CA . PHE A 1 110 ? -0.989 14.891 9.344 1 97.06 110 PHE A CA 1
ATOM 893 C C . PHE A 1 110 ? -0.491 13.977 8.234 1 97.06 110 PHE A C 1
ATOM 895 O O . PHE A 1 110 ? 0.591 13.398 8.336 1 97.06 110 PHE A O 1
ATOM 902 N N . TYR A 1 111 ? -1.297 13.844 7.27 1 98.5 111 TYR A N 1
ATOM 903 C CA . TYR A 1 111 ? -1.003 13.031 6.094 1 98.5 111 TYR A CA 1
ATOM 904 C C . TYR A 1 111 ? -1.064 13.875 4.824 1 98.5 111 TYR A C 1
ATOM 906 O O . TYR A 1 111 ? -2.023 14.617 4.609 1 98.5 111 TYR A O 1
ATOM 914 N N . SER A 1 112 ? 0.019 13.797 4.051 1 98.19 112 SER A N 1
ATOM 915 C CA . SER A 1 112 ? 0.043 14.531 2.793 1 98.19 112 SER A CA 1
ATOM 916 C C . SER A 1 112 ? 0.757 13.742 1.7 1 98.19 112 SER A C 1
ATOM 918 O O . SER A 1 112 ? 1.97 13.531 1.77 1 98.19 112 SER A O 1
ATOM 920 N N . ARG A 1 113 ? 0.006 13.336 0.727 1 97.5 113 ARG A N 1
ATOM 921 C CA . ARG A 1 113 ? 0.559 12.609 -0.412 1 97.5 113 ARG A CA 1
ATOM 922 C C . ARG A 1 113 ? 0.384 13.398 -1.703 1 97.5 113 ARG A C 1
ATOM 924 O O . ARG A 1 113 ? -0.731 13.789 -2.051 1 97.5 113 ARG A O 1
ATOM 931 N N . PHE A 1 114 ? 1.508 13.633 -2.402 1 92.81 114 PHE A N 1
ATOM 932 C CA . PHE A 1 114 ? 1.555 14.242 -3.725 1 92.81 114 PHE A CA 1
ATOM 933 C C . PHE A 1 114 ? 0.948 15.641 -3.697 1 92.81 114 PHE A C 1
ATOM 935 O O . PHE A 1 114 ? 0.192 16.016 -4.598 1 92.81 114 PHE A O 1
ATOM 942 N N . PHE A 1 115 ? 1.279 16.359 -2.688 1 92.94 115 PHE A N 1
ATOM 943 C CA . PHE A 1 115 ? 0.764 17.719 -2.516 1 92.94 115 PHE A CA 1
ATOM 944 C C . PHE A 1 115 ? 1.905 18.719 -2.404 1 92.94 115 PHE A C 1
ATOM 946 O O . PHE A 1 115 ? 1.882 19.766 -3.053 1 92.94 115 PHE A O 1
ATOM 953 N N . LEU A 1 116 ? 2.955 18.406 -1.674 1 92.12 116 LEU A N 1
ATOM 954 C CA . LEU A 1 116 ? 4.023 19.344 -1.349 1 92.12 116 LEU A CA 1
ATOM 955 C C . LEU A 1 116 ? 4.738 19.812 -2.611 1 92.12 116 LEU A C 1
ATOM 957 O O . LEU A 1 116 ? 5.129 20.969 -2.713 1 92.12 116 LEU A O 1
ATOM 961 N N . HIS A 1 117 ? 4.875 18.891 -3.58 1 88.56 117 HIS A N 1
ATOM 962 C CA . HIS A 1 117 ? 5.566 19.281 -4.801 1 88.56 117 HIS A CA 1
ATOM 963 C C . HIS A 1 117 ? 4.668 20.125 -5.699 1 88.56 117 HIS A C 1
ATOM 965 O O . HIS A 1 117 ? 5.121 20.656 -6.707 1 88.56 117 HIS A O 1
ATOM 971 N N . ALA A 1 118 ? 3.426 20.234 -5.355 1 85.94 118 ALA A N 1
ATOM 972 C CA . ALA A 1 118 ? 2.461 20.984 -6.16 1 85.94 118 ALA A CA 1
ATOM 973 C C . ALA A 1 118 ? 2.281 22.406 -5.625 1 85.94 118 ALA A C 1
ATOM 975 O O . ALA A 1 118 ? 1.512 23.188 -6.18 1 85.94 118 ALA A O 1
ATOM 976 N N . ILE A 1 119 ? 2.906 22.766 -4.535 1 87.19 119 ILE A N 1
ATOM 977 C CA . ILE A 1 119 ? 2.836 24.109 -3.982 1 87.19 119 ILE A CA 1
ATOM 978 C C . ILE A 1 119 ? 4.23 24.734 -3.969 1 87.19 119 ILE A C 1
ATOM 980 O O . ILE A 1 119 ? 5.234 24.031 -4.059 1 87.19 119 ILE A O 1
ATOM 984 N N . ASN A 1 120 ? 4.273 26.016 -3.859 1 86.56 120 ASN A N 1
ATOM 985 C CA . ASN A 1 120 ? 5.578 26.672 -3.889 1 86.56 120 ASN A CA 1
ATOM 986 C C . ASN A 1 120 ? 6.234 26.672 -2.512 1 86.56 120 ASN A C 1
ATOM 988 O O . ASN A 1 120 ? 5.625 26.25 -1.528 1 86.56 120 ASN A O 1
ATOM 992 N N . ASP A 1 121 ? 7.477 27.172 -2.449 1 88.12 121 ASP A N 1
ATOM 993 C CA . ASP A 1 121 ? 8.281 27.125 -1.233 1 88.12 121 ASP A CA 1
ATOM 994 C C . ASP A 1 121 ? 7.625 27.922 -0.113 1 88.12 121 ASP A C 1
ATOM 996 O O . ASP A 1 121 ? 7.625 27.5 1.045 1 88.12 121 ASP A O 1
ATOM 1000 N N . ASN A 1 122 ? 7.145 29.062 -0.464 1 90.69 122 ASN A N 1
ATOM 1001 C CA . ASN A 1 122 ? 6.492 29.906 0.533 1 90.69 122 ASN A CA 1
ATOM 1002 C C . ASN A 1 122 ? 5.273 29.219 1.139 1 90.69 122 ASN A C 1
ATOM 1004 O O . ASN A 1 122 ? 5.098 29.219 2.357 1 90.69 122 ASN A O 1
ATOM 1008 N N . GLN A 1 123 ? 4.496 28.609 0.341 1 91.19 123 GLN A N 1
ATOM 1009 C CA . GLN A 1 123 ? 3.316 27.875 0.786 1 91.19 123 GLN A CA 1
ATOM 1010 C C . GLN A 1 123 ? 3.701 26.703 1.685 1 91.19 123 GLN A C 1
ATOM 1012 O O . GLN A 1 123 ? 3.059 26.453 2.707 1 91.19 123 GLN A O 1
ATOM 1017 N N . GLN A 1 124 ? 4.699 25.984 1.268 1 93.5 124 GLN A N 1
ATOM 1018 C CA . GLN A 1 124 ? 5.199 24.875 2.084 1 93.5 124 GLN A CA 1
ATOM 1019 C C . GLN A 1 124 ? 5.625 25.375 3.465 1 93.5 124 GLN A C 1
ATOM 1021 O O . GLN A 1 124 ? 5.301 24.75 4.477 1 93.5 124 GLN A O 1
ATOM 1026 N N . ASN A 1 125 ? 6.309 26.516 3.479 1 92 125 ASN A N 1
ATOM 1027 C CA . ASN A 1 125 ? 6.762 27.078 4.746 1 92 125 ASN A CA 1
ATOM 1028 C C . ASN A 1 125 ? 5.586 27.469 5.645 1 92 125 ASN A C 1
ATOM 1030 O O . ASN A 1 125 ? 5.605 27.203 6.848 1 92 125 ASN A O 1
ATOM 1034 N N . ILE A 1 126 ? 4.621 28.062 5.082 1 93.62 126 ILE A N 1
ATOM 1035 C CA . ILE A 1 126 ? 3.43 28.438 5.832 1 93.62 126 ILE A CA 1
ATOM 1036 C C . ILE A 1 126 ? 2.764 27.203 6.414 1 93.62 126 ILE A C 1
ATOM 1038 O O . ILE A 1 126 ? 2.412 27.172 7.598 1 93.62 126 ILE A O 1
ATOM 1042 N N . LEU A 1 127 ? 2.645 26.188 5.621 1 94.44 127 LEU A N 1
ATOM 1043 C CA . LEU A 1 127 ? 2.035 24.938 6.043 1 94.44 127 LEU A CA 1
ATOM 1044 C C . LEU A 1 127 ? 2.803 24.328 7.207 1 94.44 127 LEU A C 1
ATOM 1046 O O . LEU A 1 127 ? 2.225 24.047 8.266 1 94.44 127 LEU A O 1
ATOM 1050 N N . LEU A 1 128 ? 4.105 24.156 7.012 1 94.81 128 LEU A N 1
ATOM 1051 C CA . LEU A 1 128 ? 4.926 23.469 8 1 94.81 128 LEU A CA 1
ATOM 1052 C C . LEU A 1 128 ? 4.984 24.25 9.305 1 94.81 128 LEU A C 1
ATOM 1054 O O . LEU A 1 128 ? 4.918 23.672 10.391 1 94.81 128 LEU A O 1
ATOM 1058 N N . ASN A 1 129 ? 5.059 25.562 9.188 1 94.62 129 ASN A N 1
ATOM 1059 C CA . ASN A 1 129 ? 5.051 26.406 10.383 1 94.62 129 ASN A CA 1
ATOM 1060 C C . ASN A 1 129 ? 3.717 26.312 11.117 1 94.62 129 ASN A C 1
ATOM 1062 O O . ASN A 1 129 ? 3.68 26.266 12.344 1 94.62 129 ASN A O 1
ATOM 1066 N N . SER A 1 130 ? 2.666 26.344 10.375 1 94.38 130 SER A N 1
ATOM 1067 C CA . SER A 1 130 ? 1.336 26.266 10.969 1 94.38 130 SER A CA 1
ATOM 1068 C C . SER A 1 130 ? 1.126 24.922 11.656 1 94.38 130 SER A C 1
ATOM 1070 O O . SER A 1 130 ? 0.574 24.859 12.758 1 94.38 130 SER A O 1
ATOM 1072 N N . LEU A 1 131 ? 1.593 23.828 11.031 1 92.56 131 LEU A N 1
ATOM 1073 C CA . LEU A 1 131 ? 1.49 22.5 11.625 1 92.56 131 LEU A CA 1
ATOM 1074 C C . LEU A 1 131 ? 2.281 22.422 12.93 1 92.56 131 LEU A C 1
ATOM 1076 O O . LEU A 1 131 ? 1.816 21.844 13.914 1 92.56 131 LEU A O 1
ATOM 1080 N N . LYS A 1 132 ? 3.453 23.016 12.875 1 92.38 132 LYS A N 1
ATOM 1081 C CA . LYS A 1 132 ? 4.301 23 14.062 1 92.38 132 LYS A CA 1
ATOM 1082 C C . LYS A 1 132 ? 3.615 23.703 15.227 1 92.38 132 LYS A C 1
ATOM 1084 O O . LYS A 1 132 ? 3.73 23.281 16.375 1 92.38 132 LYS A O 1
ATOM 1089 N N . LYS A 1 133 ? 2.859 24.703 14.93 1 90.94 133 LYS A N 1
ATOM 1090 C CA . LYS A 1 133 ? 2.189 25.5 15.961 1 90.94 133 LYS A CA 1
ATOM 1091 C C . LYS A 1 133 ? 1.036 24.719 16.594 1 90.94 133 LYS A C 1
ATOM 1093 O O . LYS A 1 133 ? 0.778 24.828 17.781 1 90.94 133 LYS A O 1
ATOM 1098 N N . ILE A 1 134 ? 0.412 23.906 15.805 1 88.56 134 ILE A N 1
ATOM 1099 C CA . ILE A 1 134 ? -0.811 23.297 16.312 1 88.56 134 ILE A CA 1
ATOM 1100 C C . ILE A 1 134 ? -0.52 21.859 16.781 1 88.56 134 ILE A C 1
ATOM 1102 O O . ILE A 1 134 ? -1.296 21.281 17.547 1 88.56 134 ILE A O 1
ATOM 1106 N N . LYS A 1 135 ? 0.571 21.312 16.328 1 84.56 135 LYS A N 1
ATOM 1107 C CA . LYS A 1 135 ? 0.856 19.922 16.672 1 84.56 135 LYS A CA 1
ATOM 1108 C C . LYS A 1 135 ? 1.281 19.781 18.125 1 84.56 135 LYS A C 1
ATOM 1110 O O . LYS A 1 135 ? 1.822 20.719 18.719 1 84.56 135 LYS A O 1
ATOM 1115 N N . ASP A 1 136 ? 0.904 18.703 18.688 1 82.06 136 ASP A N 1
ATOM 1116 C CA . ASP A 1 136 ? 1.416 18.375 20.016 1 82.06 136 ASP A CA 1
ATOM 1117 C C . ASP A 1 136 ? 2.574 17.391 19.938 1 82.06 136 ASP A C 1
ATOM 1119 O O . ASP A 1 136 ? 3.074 17.094 18.844 1 82.06 136 ASP A O 1
ATOM 1123 N N . ASN A 1 137 ? 3.057 16.906 21.109 1 80.69 137 ASN A N 1
ATOM 1124 C CA . ASN A 1 137 ? 4.254 16.078 21.156 1 80.69 137 ASN A CA 1
ATOM 1125 C C . ASN A 1 137 ? 3.996 14.68 20.594 1 80.69 137 ASN A C 1
ATOM 1127 O O . ASN A 1 137 ? 4.938 13.961 20.25 1 80.69 137 ASN A O 1
ATOM 1131 N N . GLU A 1 138 ? 2.756 14.367 20.438 1 87.06 138 GLU A N 1
ATOM 1132 C CA . GLU A 1 138 ? 2.439 13.016 19.984 1 87.06 138 GLU A CA 1
ATOM 1133 C C . GLU A 1 138 ? 2.047 13.016 18.5 1 87.06 138 GLU A C 1
ATOM 1135 O O . GLU A 1 138 ? 1.856 11.953 17.906 1 87.06 138 GLU A O 1
ATOM 1140 N N . SER A 1 139 ? 1.975 14.211 17.969 1 92.19 139 SER A N 1
ATOM 1141 C CA . SER A 1 139 ? 1.531 14.328 16.594 1 92.19 139 SER A CA 1
ATOM 1142 C C . SER A 1 139 ? 2.598 13.828 15.625 1 92.19 139 SER A C 1
ATOM 1144 O O . SER A 1 139 ? 3.795 13.992 15.867 1 92.19 139 SER A O 1
ATOM 1146 N N . LEU A 1 140 ? 2.168 13.18 14.57 1 95.38 140 LEU A N 1
ATOM 1147 C CA . LEU A 1 140 ? 3.045 12.703 13.5 1 95.38 140 LEU A CA 1
ATOM 1148 C C . LEU A 1 140 ? 2.643 13.312 12.164 1 95.38 140 LEU A C 1
ATOM 1150 O O . LEU A 1 140 ? 1.472 13.633 11.945 1 95.38 140 LEU A O 1
ATOM 1154 N N . CYS A 1 141 ? 3.652 13.477 11.32 1 97.31 141 CYS A N 1
ATOM 1155 C CA . CYS A 1 141 ? 3.424 13.945 9.961 1 97.31 141 CYS A CA 1
ATOM 1156 C C . CYS A 1 141 ? 3.953 12.945 8.945 1 97.31 141 CYS A C 1
ATOM 1158 O O . CYS A 1 141 ? 5.094 12.484 9.047 1 97.31 141 CYS A O 1
ATOM 1160 N N . PHE A 1 142 ? 3.139 12.625 8.031 1 98.31 142 PHE A N 1
ATOM 1161 C CA . PHE A 1 142 ? 3.498 11.727 6.945 1 98.31 142 PHE A CA 1
ATOM 1162 C C . PHE A 1 142 ? 3.482 12.461 5.609 1 98.31 142 PHE A C 1
ATOM 1164 O O . PHE A 1 142 ? 2.455 13.008 5.211 1 98.31 142 PHE A O 1
ATOM 1171 N N . PHE A 1 143 ? 4.637 12.43 4.91 1 97.81 143 PHE A N 1
ATOM 1172 C CA . PHE A 1 143 ? 4.738 13.133 3.635 1 97.81 143 PHE A CA 1
ATOM 1173 C C . PHE A 1 143 ? 5.246 12.195 2.543 1 97.81 143 PHE A C 1
ATOM 1175 O O . PHE A 1 143 ? 6.184 11.422 2.764 1 97.81 143 PHE A O 1
ATOM 1182 N N . GLU A 1 144 ? 4.629 12.156 1.45 1 97.69 144 GLU A N 1
ATOM 1183 C CA . GLU A 1 144 ? 5.16 11.602 0.209 1 97.69 144 GLU A CA 1
ATOM 1184 C C . GLU A 1 144 ? 5.062 12.609 -0.933 1 97.69 144 GLU A C 1
ATOM 1186 O O . GLU A 1 144 ? 4.004 13.195 -1.168 1 97.69 144 GLU A O 1
ATOM 1191 N N . PHE A 1 145 ? 6.145 12.859 -1.611 1 94.75 145 PHE A N 1
ATOM 1192 C CA . PHE A 1 145 ? 6.145 13.828 -2.705 1 94.75 145 PHE A CA 1
ATOM 1193 C C . PHE A 1 145 ? 7.148 13.43 -3.779 1 94.75 145 PHE A C 1
ATOM 1195 O O . PHE A 1 145 ? 8.055 12.633 -3.523 1 94.75 145 PHE A O 1
ATOM 1202 N N . ARG A 1 146 ? 6.918 13.906 -4.973 1 91.12 146 ARG A N 1
ATOM 1203 C CA . ARG A 1 146 ? 7.852 13.68 -6.07 1 91.12 146 ARG A CA 1
ATOM 1204 C C . ARG A 1 146 ? 9.148 14.445 -5.848 1 91.12 146 ARG A C 1
ATOM 1206 O O . ARG A 1 146 ? 9.133 15.594 -5.402 1 91.12 146 ARG A O 1
ATOM 1213 N N . THR A 1 147 ? 10.242 13.773 -6.164 1 89.31 147 THR A N 1
ATOM 1214 C CA . THR A 1 147 ? 11.539 14.422 -5.977 1 89.31 147 THR A CA 1
ATOM 1215 C C . THR A 1 147 ? 12.07 14.961 -7.301 1 89.31 147 THR A C 1
ATOM 1217 O O . THR A 1 147 ? 11.445 14.781 -8.344 1 89.31 147 THR A O 1
ATOM 1220 N N . ASN A 1 148 ? 13.172 15.703 -7.242 1 74.94 148 ASN A N 1
ATOM 1221 C CA . ASN A 1 148 ? 13.828 16.281 -8.406 1 74.94 148 ASN A CA 1
ATOM 1222 C C . ASN A 1 148 ? 14.383 15.203 -9.336 1 74.94 148 ASN A C 1
ATOM 1224 O O . ASN A 1 148 ? 14.688 15.477 -10.5 1 74.94 148 ASN A O 1
ATOM 1228 N N . ARG A 1 149 ? 14.578 13.992 -8.914 1 71.06 149 ARG A N 1
ATOM 1229 C CA . ARG A 1 149 ? 15.047 12.906 -9.766 1 71.06 149 ARG A CA 1
ATOM 1230 C C . ARG A 1 149 ? 13.93 12.414 -10.688 1 71.06 149 ARG A C 1
ATOM 1232 O O . ARG A 1 149 ? 14.188 11.68 -11.641 1 71.06 149 ARG A O 1
ATOM 1239 N N . ASP A 1 150 ? 12.734 12.836 -10.375 1 65.12 150 ASP A N 1
ATOM 1240 C CA . ASP A 1 150 ? 11.586 12.492 -11.203 1 65.12 150 ASP A CA 1
ATOM 1241 C C . ASP A 1 150 ? 11.5 13.398 -12.43 1 65.12 150 ASP A C 1
ATOM 1243 O O . ASP A 1 150 ? 10.711 13.141 -13.344 1 65.12 150 ASP A O 1
ATOM 1247 N N . GLU A 1 151 ? 12.234 14.43 -12.438 1 56.78 151 GLU A N 1
ATOM 1248 C CA . GLU A 1 151 ? 12.117 15.469 -13.461 1 56.78 151 GLU A CA 1
ATOM 1249 C C . GLU A 1 151 ? 12.305 14.891 -14.859 1 56.78 151 GLU A C 1
ATOM 1251 O O . GLU A 1 151 ? 11.633 15.312 -15.805 1 56.78 151 GLU A O 1
ATOM 1256 N N . PHE A 1 152 ? 13.109 13.875 -14.984 1 48.31 152 PHE A N 1
ATOM 1257 C CA . PHE A 1 152 ? 13.453 13.453 -16.328 1 48.31 152 PHE A CA 1
ATOM 1258 C C . PHE A 1 152 ? 12.539 12.32 -16.797 1 48.31 152 PHE A C 1
ATOM 1260 O O . PHE A 1 152 ? 12.672 11.82 -17.922 1 48.31 152 PHE A O 1
ATOM 1267 N N . GLN A 1 153 ? 11.594 11.953 -15.977 1 51.78 153 GLN A N 1
ATOM 1268 C CA . GLN A 1 153 ? 10.758 10.812 -16.359 1 51.78 153 GLN A CA 1
ATOM 1269 C C . GLN A 1 153 ? 9.445 11.273 -16.984 1 51.78 153 GLN A C 1
ATOM 1271 O O . GLN A 1 153 ? 8.969 12.375 -16.688 1 51.78 153 GLN A O 1
ATOM 1276 N N . GLU A 1 154 ? 8.961 10.641 -18.016 1 46.5 154 GLU A N 1
ATOM 1277 C CA . GLU A 1 154 ? 7.656 10.867 -18.641 1 46.5 154 GLU A CA 1
ATOM 1278 C C . GLU A 1 154 ? 6.535 10.766 -17.609 1 46.5 154 GLU A C 1
ATOM 1280 O O . GLU A 1 154 ? 6.562 9.891 -16.734 1 46.5 154 GLU A O 1
ATOM 1285 N N . LYS A 1 155 ? 5.734 11.875 -17.391 1 55.12 155 LYS A N 1
ATOM 1286 C CA . LYS A 1 155 ? 4.645 11.875 -16.422 1 55.12 155 LYS A CA 1
ATOM 1287 C C . LYS A 1 155 ? 3.305 11.602 -17.094 1 55.12 155 LYS A C 1
ATOM 1289 O O . LYS A 1 155 ? 3.053 12.078 -18.203 1 55.12 155 LYS A O 1
ATOM 1294 N N . THR A 1 156 ? 2.666 10.641 -16.672 1 46.19 156 THR A N 1
ATOM 1295 C CA . THR A 1 156 ? 1.325 10.43 -17.219 1 46.19 156 THR A CA 1
ATOM 1296 C C . THR A 1 156 ? 0.451 11.664 -16.984 1 46.19 156 THR A C 1
ATOM 1298 O O . THR A 1 156 ? -0.526 11.883 -17.703 1 46.19 156 THR A O 1
ATOM 1301 N N . THR A 1 157 ? 0.841 12.516 -15.906 1 44.31 157 THR A N 1
ATOM 1302 C CA . THR A 1 157 ? 0.058 13.719 -15.641 1 44.31 157 THR A CA 1
ATOM 1303 C C . THR A 1 157 ? 0.828 14.961 -16.062 1 44.31 157 THR A C 1
ATOM 1305 O O . THR A 1 157 ? 1.766 15.383 -15.383 1 44.31 157 THR A O 1
ATOM 1308 N N . SER A 1 158 ? 0.989 15.297 -17.344 1 47.03 158 SER A N 1
ATOM 1309 C CA . SER A 1 158 ? 1.823 16.281 -18.031 1 47.03 158 SER A CA 1
ATOM 1310 C C . SER A 1 158 ? 1.66 17.672 -17.422 1 47.03 158 SER A C 1
ATOM 1312 O O . SER A 1 158 ? 2.609 18.453 -17.391 1 47.03 158 SER A O 1
ATOM 1314 N N . THR A 1 159 ? 0.469 18.219 -17.156 1 48.88 159 THR A N 1
ATOM 1315 C CA . THR A 1 159 ? 0.213 19.641 -17.25 1 48.88 159 THR A CA 1
ATOM 1316 C C . THR A 1 159 ? 0.384 20.312 -15.891 1 48.88 159 THR A C 1
ATOM 1318 O O . THR A 1 159 ? 0.168 21.516 -15.758 1 48.88 159 THR A O 1
ATOM 1321 N N . HIS A 1 160 ? 0.781 19.688 -14.945 1 49.72 160 HIS A N 1
ATOM 1322 C CA . HIS A 1 160 ? 0.639 20.422 -13.695 1 49.72 160 HIS A CA 1
ATOM 1323 C C . HIS A 1 160 ? 1.991 20.906 -13.188 1 49.72 160 HIS A C 1
ATOM 1325 O O . HIS A 1 160 ? 3.033 20.359 -13.555 1 49.72 160 HIS A O 1
ATOM 1331 N N . TYR A 1 161 ? 1.941 22.172 -12.594 1 49.94 161 TYR A N 1
ATOM 1332 C CA . TYR A 1 161 ? 3.098 22.703 -11.891 1 49.94 161 TYR A CA 1
ATOM 1333 C C . TYR A 1 161 ? 3.695 21.672 -10.945 1 49.94 161 TYR A C 1
ATOM 1335 O O . TYR A 1 161 ? 2.975 21.031 -10.172 1 49.94 161 TYR A O 1
ATOM 1343 N N . ARG A 1 162 ? 4.918 21.25 -11.25 1 58.28 162 ARG A N 1
ATOM 1344 C CA . ARG A 1 162 ? 5.66 20.359 -10.359 1 58.28 162 ARG A CA 1
ATOM 1345 C C . ARG A 1 162 ? 7.008 20.969 -9.977 1 58.28 162 ARG A C 1
ATOM 1347 O O . ARG A 1 162 ? 7.766 21.406 -10.844 1 58.28 162 ARG A O 1
ATOM 1354 N N . ARG A 1 163 ? 7.027 21.391 -8.625 1 63.56 163 ARG A N 1
ATOM 1355 C CA . ARG A 1 163 ? 8.336 21.656 -8.047 1 63.56 163 ARG A CA 1
ATOM 1356 C C . ARG A 1 163 ? 9.008 20.359 -7.59 1 63.56 163 ARG A C 1
ATOM 1358 O O . ARG A 1 163 ? 8.422 19.578 -6.844 1 63.56 163 ARG A O 1
ATOM 1365 N N . TYR A 1 164 ? 10.047 19.953 -8.219 1 67.75 164 TYR A N 1
ATOM 1366 C CA . TYR A 1 164 ? 10.781 18.781 -7.75 1 67.75 164 TYR A CA 1
ATOM 1367 C C . TYR A 1 164 ? 11.625 19.125 -6.523 1 67.75 164 TYR A C 1
ATOM 1369 O O . TYR A 1 164 ? 12.43 20.062 -6.559 1 67.75 164 TYR A O 1
ATOM 1377 N N . ILE A 1 165 ? 11.211 18.453 -5.371 1 76.75 165 ILE A N 1
ATOM 1378 C CA . ILE A 1 165 ? 11.805 18.781 -4.078 1 76.75 165 ILE A CA 1
ATOM 1379 C C . ILE A 1 165 ? 13.023 17.906 -3.826 1 76.75 165 ILE A C 1
ATOM 1381 O O . ILE A 1 165 ? 12.945 16.672 -3.955 1 76.75 165 ILE A O 1
ATOM 1385 N N . SER A 1 166 ? 14.109 18.5 -3.498 1 81.56 166 SER A N 1
ATOM 1386 C CA . SER A 1 166 ? 15.266 17.766 -2.998 1 81.56 166 SER A CA 1
ATOM 1387 C C . SER A 1 166 ? 15.008 17.219 -1.593 1 81.56 166 SER A C 1
ATOM 1389 O O . SER A 1 166 ? 14.711 17.984 -0.675 1 81.56 166 SER A O 1
ATOM 1391 N N . PRO A 1 167 ? 15.117 15.93 -1.439 1 85.94 167 PRO A N 1
ATOM 1392 C CA . PRO A 1 167 ? 14.891 15.375 -0.103 1 85.94 167 PRO A CA 1
ATOM 1393 C C . PRO A 1 167 ? 15.828 15.961 0.947 1 85.94 167 PRO A C 1
ATOM 1395 O O . PRO A 1 167 ? 15.43 16.172 2.092 1 85.94 167 PRO A O 1
ATOM 1398 N N . THR A 1 168 ? 17 16.219 0.57 1 83.38 168 THR A N 1
ATOM 1399 C CA . THR A 1 168 ? 17.953 16.797 1.492 1 83.38 168 THR A CA 1
ATOM 1400 C C . THR A 1 168 ? 17.531 18.219 1.883 1 83.38 168 THR A C 1
ATOM 1402 O O . THR A 1 168 ? 17.594 18.594 3.055 1 83.38 168 THR A O 1
ATOM 1405 N N . LYS A 1 169 ? 17.125 18.984 0.92 1 86.56 169 LYS A N 1
ATOM 1406 C CA . LYS A 1 169 ? 16.641 20.328 1.214 1 86.56 169 LYS A CA 1
ATOM 1407 C C . LYS A 1 169 ? 15.398 20.281 2.105 1 86.56 169 LYS A C 1
ATOM 1409 O O . LYS A 1 169 ? 15.273 21.078 3.043 1 86.56 169 LYS A O 1
ATOM 1414 N N . PHE A 1 170 ? 14.5 19.391 1.812 1 92.75 170 PHE A N 1
ATOM 1415 C CA . PHE A 1 170 ? 13.297 19.25 2.623 1 92.75 170 PHE A CA 1
ATOM 1416 C C . PHE A 1 170 ? 13.648 18.906 4.062 1 92.75 170 PHE A C 1
ATOM 1418 O O . PHE A 1 170 ? 13.086 19.469 5.004 1 92.75 170 PHE A O 1
ATOM 1425 N N . THR A 1 171 ? 14.586 18.016 4.219 1 90.94 171 THR A N 1
ATOM 1426 C CA . THR A 1 171 ? 15.039 17.609 5.547 1 90.94 171 THR A CA 1
ATOM 1427 C C . THR A 1 171 ? 15.578 18.812 6.32 1 90.94 171 THR A C 1
ATOM 1429 O O . THR A 1 171 ? 15.211 19.031 7.477 1 90.94 171 THR A O 1
ATOM 1432 N N . SER A 1 172 ? 16.359 19.562 5.633 1 88.62 172 SER A N 1
ATOM 1433 C CA . SER A 1 172 ? 16.922 20.75 6.25 1 88.62 172 SER A CA 1
ATOM 1434 C C . SER A 1 172 ? 15.82 21.75 6.637 1 88.62 172 SER A C 1
ATOM 1436 O O . SER A 1 172 ? 15.805 22.25 7.758 1 88.62 172 SER A O 1
ATOM 1438 N N . ASP A 1 173 ? 14.867 21.953 5.762 1 90.31 173 ASP A N 1
ATOM 1439 C CA . ASP A 1 173 ? 13.797 22.922 5.973 1 90.31 173 ASP A CA 1
ATOM 1440 C C . ASP A 1 173 ? 12.906 22.5 7.141 1 90.31 173 ASP A C 1
ATOM 1442 O O . ASP A 1 173 ? 12.617 23.328 8.023 1 90.31 173 ASP A O 1
ATOM 1446 N N . ILE A 1 174 ? 12.531 21.281 7.133 1 93.81 174 ILE A N 1
ATOM 1447 C CA . ILE A 1 174 ? 11.57 20.828 8.133 1 93.81 174 ILE A CA 1
ATOM 1448 C C . ILE A 1 174 ? 12.25 20.766 9.508 1 93.81 174 ILE A C 1
ATOM 1450 O O . ILE A 1 174 ? 11.617 21.062 10.523 1 93.81 174 ILE A O 1
ATOM 1454 N N . MET A 1 175 ? 13.516 20.469 9.586 1 90.56 175 MET A N 1
ATOM 1455 C CA . MET A 1 175 ? 14.258 20.453 10.852 1 90.56 175 MET A CA 1
ATOM 1456 C C . MET A 1 175 ? 14.461 21.859 11.383 1 90.56 175 MET A C 1
ATOM 1458 O O . MET A 1 175 ? 14.398 22.094 12.594 1 90.56 175 MET A O 1
ATOM 1462 N N . LYS A 1 176 ? 14.711 22.812 10.523 1 92.38 176 LYS A N 1
ATOM 1463 C CA . LYS A 1 176 ? 14.867 24.219 10.922 1 92.38 176 LYS A CA 1
ATOM 1464 C C . LYS A 1 176 ? 13.594 24.75 11.57 1 92.38 176 LYS A C 1
ATOM 1466 O O . LYS A 1 176 ? 13.656 25.562 12.484 1 92.38 176 LYS A O 1
ATOM 1471 N N . ILE A 1 177 ? 12.5 24.297 11.055 1 93.88 177 ILE A N 1
ATOM 1472 C CA . ILE A 1 177 ? 11.211 24.734 11.586 1 93.88 177 ILE A CA 1
ATOM 1473 C C . ILE A 1 177 ? 10.977 24.094 12.953 1 93.88 177 ILE A C 1
ATOM 1475 O O . ILE A 1 177 ? 10.219 24.609 13.766 1 93.88 177 ILE A O 1
ATOM 1479 N N . GLY A 1 178 ? 11.672 22.875 13.219 1 92.5 178 GLY A N 1
ATOM 1480 C CA . GLY A 1 178 ? 11.609 22.297 14.547 1 92.5 178 GLY A CA 1
ATOM 1481 C C . GLY A 1 178 ? 11.062 20.891 14.555 1 92.5 178 GLY A C 1
ATOM 1482 O O . GLY A 1 178 ? 10.758 20.328 15.617 1 92.5 178 GLY A O 1
ATOM 1483 N N . PHE A 1 179 ? 10.914 20.234 13.391 1 94.75 179 PHE A N 1
ATOM 1484 C CA . PHE A 1 179 ? 10.484 18.844 13.328 1 94.75 179 PHE A CA 1
ATOM 1485 C C . PHE A 1 179 ? 11.664 17.891 13.461 1 94.75 179 PHE A C 1
ATOM 1487 O O . PHE A 1 179 ? 12.789 18.25 13.094 1 94.75 179 PHE A O 1
ATOM 1494 N N . ASP A 1 180 ? 11.398 16.781 14 1 93.81 180 ASP A N 1
ATOM 1495 C CA . ASP A 1 180 ? 12.328 15.656 13.922 1 93.81 180 ASP A CA 1
ATOM 1496 C C . ASP A 1 180 ? 11.938 14.695 12.805 1 93.81 180 ASP A C 1
ATOM 1498 O O . ASP A 1 180 ? 10.758 14.375 12.633 1 93.81 180 ASP A O 1
ATOM 1502 N N . VAL A 1 181 ? 12.93 14.281 12.062 1 94.5 181 VAL A N 1
ATOM 1503 C CA . VAL A 1 181 ? 12.688 13.266 11.039 1 94.5 181 VAL A CA 1
ATOM 1504 C C . VAL A 1 181 ? 12.867 11.875 11.641 1 94.5 181 VAL A C 1
ATOM 1506 O O . VAL A 1 181 ? 13.977 11.492 12.023 1 94.5 181 VAL A O 1
ATOM 1509 N N . LEU A 1 182 ? 11.82 11.102 11.688 1 94.44 182 LEU A N 1
ATOM 1510 C CA . LEU A 1 182 ? 11.836 9.781 12.32 1 94.44 182 LEU A CA 1
ATOM 1511 C C . LEU A 1 182 ? 12.156 8.695 11.305 1 94.44 182 LEU A C 1
ATOM 1513 O O . LEU A 1 182 ? 12.68 7.641 11.672 1 94.44 182 LEU A O 1
ATOM 1517 N N . TYR A 1 183 ? 11.789 8.906 10.148 1 94.5 183 TYR A N 1
ATOM 1518 C CA . TYR A 1 183 ? 11.961 7.926 9.086 1 94.5 183 TYR A CA 1
ATOM 1519 C C . TYR A 1 183 ? 12.039 8.609 7.723 1 94.5 183 TYR A C 1
ATOM 1521 O O . TYR A 1 183 ? 11.328 9.578 7.465 1 94.5 183 TYR A O 1
ATOM 1529 N N . PHE A 1 184 ? 12.891 8.148 6.863 1 93.31 184 PHE A N 1
ATOM 1530 C CA . PHE A 1 184 ? 13.047 8.68 5.516 1 93.31 184 PHE A CA 1
ATOM 1531 C C . PHE A 1 184 ? 13.43 7.574 4.539 1 93.31 184 PHE A C 1
ATOM 1533 O O . PHE A 1 184 ? 14.266 6.723 4.859 1 93.31 184 PHE A O 1
ATOM 1540 N N . THR A 1 185 ? 12.773 7.531 3.42 1 93.31 185 THR A N 1
ATOM 1541 C CA . THR A 1 185 ? 13.18 6.691 2.301 1 93.31 185 THR A CA 1
ATOM 1542 C C . THR A 1 185 ? 12.828 7.352 0.972 1 93.31 185 THR A C 1
ATOM 1544 O O . THR A 1 185 ? 11.992 8.258 0.925 1 93.31 185 THR A O 1
ATOM 1547 N N . GLU A 1 186 ? 13.469 7 -0.078 1 91.81 186 GLU A N 1
ATOM 1548 C CA . GLU A 1 186 ? 13.18 7.531 -1.407 1 91.81 186 GLU A CA 1
ATOM 1549 C C . GLU A 1 186 ? 13.484 6.5 -2.49 1 91.81 186 GLU A C 1
ATOM 1551 O O . GLU A 1 186 ? 14.211 5.535 -2.25 1 91.81 186 GLU A O 1
ATOM 1556 N N . GLY A 1 187 ? 12.867 6.66 -3.605 1 91.75 187 GLY A N 1
ATOM 1557 C CA . GLY A 1 187 ? 13.141 5.773 -4.727 1 91.75 187 GLY A CA 1
ATOM 1558 C C . GLY A 1 187 ? 11.969 5.645 -5.68 1 91.75 187 GLY A C 1
ATOM 1559 O O . GLY A 1 187 ? 10.977 6.363 -5.555 1 91.75 187 GLY A O 1
ATOM 1560 N N . PHE A 1 188 ? 12.133 4.809 -6.609 1 91 188 PHE A N 1
ATOM 1561 C CA . PHE A 1 188 ? 11.062 4.395 -7.512 1 91 188 PHE A CA 1
ATOM 1562 C C . PHE A 1 188 ? 10.258 3.248 -6.906 1 91 188 PHE A C 1
ATOM 1564 O O . PHE A 1 188 ? 10.703 2.611 -5.949 1 91 188 PHE A O 1
ATOM 1571 N N . GLY A 1 189 ? 9.039 2.988 -7.398 1 93.81 189 GLY A N 1
ATOM 1572 C CA . GLY A 1 189 ? 8.266 1.824 -7.004 1 93.81 189 GLY A CA 1
ATOM 1573 C C . GLY A 1 189 ? 7.285 2.111 -5.883 1 93.81 189 GLY A C 1
ATOM 1574 O O . GLY A 1 189 ? 6.324 1.365 -5.684 1 93.81 189 GLY A O 1
ATOM 1575 N N . TYR A 1 190 ? 7.469 3.211 -5.176 1 94.5 190 TYR A N 1
ATOM 1576 C CA . TYR A 1 190 ? 6.625 3.57 -4.043 1 94.5 190 TYR A CA 1
ATOM 1577 C C . TYR A 1 190 ? 5.281 4.113 -4.512 1 94.5 190 TYR A C 1
ATOM 1579 O O . TYR A 1 190 ? 4.285 4.031 -3.789 1 94.5 190 TYR A O 1
ATOM 1587 N N . ALA A 1 191 ? 5.289 4.633 -5.727 1 93.56 191 ALA A N 1
ATOM 1588 C CA . ALA A 1 191 ? 4.094 5.277 -6.262 1 93.56 191 ALA A CA 1
ATOM 1589 C C . ALA A 1 191 ? 3.904 4.941 -7.738 1 93.56 191 ALA A C 1
ATOM 1591 O O . ALA A 1 191 ? 3.477 5.785 -8.523 1 93.56 191 ALA A O 1
ATOM 1592 N N . LYS A 1 192 ? 4.281 3.758 -8.102 1 90.19 192 LYS A N 1
ATOM 1593 C CA . LYS A 1 192 ? 4.105 3.33 -9.484 1 90.19 192 LYS A CA 1
ATOM 1594 C C . LYS A 1 192 ? 2.625 3.189 -9.836 1 90.19 192 LYS A C 1
ATOM 1596 O O . LYS A 1 192 ? 1.844 2.654 -9.047 1 90.19 192 LYS A O 1
ATOM 1601 N N . TYR A 1 193 ? 2.268 3.721 -10.867 1 85.38 193 TYR A N 1
ATOM 1602 C CA . TYR A 1 193 ? 0.932 3.604 -11.445 1 85.38 193 TYR A CA 1
ATOM 1603 C C . TYR A 1 193 ? 1.003 3.43 -12.961 1 85.38 193 TYR A C 1
ATOM 1605 O O . TYR A 1 193 ? 1.277 4.387 -13.688 1 85.38 193 TYR A O 1
ATOM 1613 N N . LYS A 1 194 ? 0.726 2.176 -13.391 1 82.06 194 LYS A N 1
ATOM 1614 C CA . LYS A 1 194 ? 0.848 1.832 -14.805 1 82.06 194 LYS A CA 1
ATOM 1615 C C . LYS A 1 194 ? 2.211 2.244 -15.352 1 82.06 194 LYS A C 1
ATOM 1617 O O . LYS A 1 194 ? 3.246 1.788 -14.867 1 82.06 194 LYS A O 1
ATOM 1622 N N . ASN A 1 195 ? 2.252 3.213 -16.234 1 81.19 195 ASN A N 1
ATOM 1623 C CA . ASN A 1 195 ? 3.514 3.566 -16.875 1 81.19 195 ASN A CA 1
ATOM 1624 C C . ASN A 1 195 ? 4.23 4.684 -16.125 1 81.19 195 ASN A C 1
ATOM 1626 O O . ASN A 1 195 ? 5.359 5.043 -16.469 1 81.19 195 ASN A O 1
ATOM 1630 N N . ASP A 1 196 ? 3.66 5.191 -15.086 1 84.38 196 ASP A N 1
ATOM 1631 C CA . ASP A 1 196 ? 4.273 6.242 -14.281 1 84.38 196 ASP A CA 1
ATOM 1632 C C . ASP A 1 196 ? 4.898 5.668 -13.016 1 84.38 196 ASP A C 1
ATOM 1634 O O . ASP A 1 196 ? 4.195 5.117 -12.164 1 84.38 196 ASP A O 1
ATOM 1638 N N . ASP A 1 197 ? 6.168 5.77 -13.023 1 90.44 197 ASP A N 1
ATOM 1639 C CA . ASP A 1 197 ? 6.891 5.363 -11.828 1 90.44 197 ASP A CA 1
ATOM 1640 C C . ASP A 1 197 ? 7.688 6.527 -11.242 1 90.44 197 ASP A C 1
ATOM 1642 O O . ASP A 1 197 ? 8.906 6.609 -11.43 1 90.44 197 ASP A O 1
ATOM 1646 N N . ALA A 1 198 ? 6.973 7.367 -10.492 1 88.44 198 ALA A N 1
ATOM 1647 C CA . ALA A 1 198 ? 7.57 8.594 -9.961 1 88.44 198 ALA A CA 1
ATOM 1648 C C . ALA A 1 198 ? 8.633 8.273 -8.922 1 88.44 198 ALA A C 1
ATOM 1650 O O . ALA A 1 198 ? 8.453 7.375 -8.094 1 88.44 198 ALA A O 1
ATOM 1651 N N . HIS A 1 199 ? 9.766 8.953 -9.062 1 90.75 199 HIS A N 1
ATOM 1652 C CA . HIS A 1 199 ? 10.703 8.938 -7.945 1 90.75 199 HIS A CA 1
ATOM 1653 C C . HIS A 1 199 ? 10.188 9.773 -6.781 1 90.75 199 HIS A C 1
ATOM 1655 O O . HIS A 1 199 ? 9.969 10.984 -6.934 1 90.75 199 HIS A O 1
ATOM 1661 N N . VAL A 1 200 ? 9.977 9.156 -5.645 1 94.44 200 VAL A N 1
ATOM 1662 C CA . VAL A 1 200 ? 9.359 9.891 -4.551 1 94.44 200 VAL A CA 1
ATOM 1663 C C . VAL A 1 200 ? 10.203 9.766 -3.289 1 94.44 200 VAL A C 1
ATOM 1665 O O . VAL A 1 200 ? 11.086 8.906 -3.213 1 94.44 200 VAL A O 1
ATOM 1668 N N . ALA A 1 201 ? 9.969 10.688 -2.375 1 94.62 201 ALA A N 1
ATOM 1669 C CA . ALA A 1 201 ? 10.477 10.617 -1.009 1 94.62 201 ALA A CA 1
ATOM 1670 C C . ALA A 1 201 ? 9.344 10.461 -0.005 1 94.62 201 ALA A C 1
ATOM 1672 O O . ALA A 1 201 ? 8.273 11.047 -0.167 1 94.62 201 ALA A O 1
ATOM 1673 N N . ARG A 1 202 ? 9.547 9.594 0.975 1 97.19 202 ARG A N 1
ATOM 1674 C CA . ARG A 1 202 ? 8.617 9.383 2.082 1 97.19 202 ARG A CA 1
ATOM 1675 C C . ARG A 1 202 ? 9.242 9.812 3.406 1 97.19 202 ARG A C 1
ATOM 1677 O O . ARG A 1 202 ? 10.398 9.5 3.684 1 97.19 202 ARG A O 1
ATOM 1684 N N . PHE A 1 203 ? 8.445 10.578 4.219 1 96.12 203 PHE A N 1
ATOM 1685 C CA . PHE A 1 203 ? 8.922 11.039 5.52 1 96.12 203 PHE A CA 1
ATOM 1686 C C . PHE A 1 203 ? 7.898 10.75 6.609 1 96.12 203 PHE A C 1
ATOM 1688 O O . PHE A 1 203 ? 6.695 10.906 6.395 1 96.12 203 PHE A O 1
ATOM 1695 N N . ILE A 1 204 ? 8.344 10.258 7.734 1 96.75 204 ILE A N 1
ATOM 1696 C CA . ILE A 1 204 ? 7.637 10.391 9 1 96.75 204 ILE A CA 1
ATOM 1697 C C . ILE A 1 204 ? 8.359 11.398 9.891 1 96.75 204 ILE A C 1
ATOM 1699 O O . ILE A 1 204 ? 9.555 11.266 10.156 1 96.75 204 ILE A O 1
ATOM 1703 N N . CYS A 1 205 ? 7.641 12.398 10.273 1 95.81 205 CYS A N 1
ATOM 1704 C CA . CYS A 1 205 ? 8.211 13.453 11.102 1 95.81 205 CYS A CA 1
ATOM 1705 C C . CYS A 1 205 ? 7.395 13.656 12.367 1 95.81 205 CYS A C 1
ATOM 1707 O O . CYS A 1 205 ? 6.215 13.297 12.414 1 95.81 205 CYS A O 1
ATOM 1709 N N . LYS A 1 206 ? 8.102 14.219 13.367 1 94.38 206 LYS A N 1
ATOM 1710 C CA . LYS A 1 206 ? 7.453 14.586 14.625 1 94.38 206 LYS A CA 1
ATOM 1711 C C . LYS A 1 206 ? 7.852 15.992 15.055 1 94.38 206 LYS A C 1
ATOM 1713 O O . LYS A 1 206 ? 8.977 16.438 14.797 1 94.38 206 LYS A O 1
ATOM 1718 N N . MET B 1 1 ? 8 -27.062 7.949 1 40.62 1 MET B N 1
ATOM 1719 C CA . MET B 1 1 ? 7.641 -25.719 7.508 1 40.62 1 MET B CA 1
ATOM 1720 C C . MET B 1 1 ? 6.234 -25.344 7.973 1 40.62 1 MET B C 1
ATOM 1722 O O . MET B 1 1 ? 5.977 -24.203 8.336 1 40.62 1 MET B O 1
ATOM 1726 N N . THR B 1 2 ? 5.371 -26.422 8.148 1 53.75 2 THR B N 1
ATOM 1727 C CA . THR B 1 2 ? 3.957 -26.312 8.484 1 53.75 2 THR B CA 1
ATOM 1728 C C . THR B 1 2 ? 3.781 -25.875 9.938 1 53.75 2 THR B C 1
ATOM 1730 O O . THR B 1 2 ? 2.951 -25.016 10.242 1 53.75 2 THR B O 1
ATOM 1733 N N . ASP B 1 3 ? 4.609 -26.375 10.711 1 53.34 3 ASP B N 1
ATOM 1734 C CA . ASP B 1 3 ? 4.379 -26.203 12.141 1 53.34 3 ASP B CA 1
ATOM 1735 C C . ASP B 1 3 ? 4.605 -24.75 12.562 1 53.34 3 ASP B C 1
ATOM 1737 O O . ASP B 1 3 ? 3.834 -24.188 13.352 1 53.34 3 ASP B O 1
ATOM 1741 N N . TYR B 1 4 ? 5.57 -24.125 12.109 1 48.72 4 TYR B N 1
ATOM 1742 C CA . TYR B 1 4 ? 5.879 -22.75 12.477 1 48.72 4 TYR B CA 1
ATOM 1743 C C . TYR B 1 4 ? 4.734 -21.812 12.094 1 48.72 4 TYR B C 1
ATOM 1745 O O . TYR B 1 4 ? 4.27 -21.031 12.922 1 48.72 4 TYR B O 1
ATOM 1753 N N . TRP B 1 5 ? 4.301 -21.891 11.062 1 55.25 5 TRP B N 1
ATOM 1754 C CA . TRP B 1 5 ? 3.279 -20.969 10.586 1 55.25 5 TRP B CA 1
ATOM 1755 C C . TRP B 1 5 ? 1.96 -21.188 11.312 1 55.25 5 TRP B C 1
ATOM 1757 O O . TRP B 1 5 ? 1.233 -20.234 11.602 1 55.25 5 TRP B O 1
ATOM 1767 N N . ASN B 1 6 ? 1.72 -22.422 11.547 1 56.97 6 ASN B N 1
ATOM 1768 C CA . ASN B 1 6 ? 0.526 -22.703 12.328 1 56.97 6 ASN B CA 1
ATOM 1769 C C . ASN B 1 6 ? 0.532 -21.953 13.656 1 56.97 6 ASN B C 1
ATOM 1771 O O . ASN B 1 6 ? -0.494 -21.406 14.07 1 56.97 6 ASN B O 1
ATOM 1775 N N . THR B 1 7 ? 1.599 -22.016 14.211 1 53.12 7 THR B N 1
ATOM 1776 C CA . THR B 1 7 ? 1.717 -21.359 15.516 1 53.12 7 THR B CA 1
ATOM 1777 C C . THR B 1 7 ? 1.606 -19.844 15.375 1 53.12 7 THR B C 1
ATOM 1779 O O . THR B 1 7 ? 0.956 -19.188 16.188 1 53.12 7 THR B O 1
ATOM 1782 N N . TYR B 1 8 ? 2.172 -19.391 14.383 1 52.5 8 TYR B N 1
ATOM 1783 C CA . TYR B 1 8 ? 2.203 -17.953 14.141 1 52.5 8 TYR B CA 1
ATOM 1784 C C . TYR B 1 8 ? 0.795 -17.391 13.969 1 52.5 8 TYR B C 1
ATOM 1786 O O . TYR B 1 8 ? 0.449 -16.375 14.562 1 52.5 8 TYR B O 1
ATOM 1794 N N . TYR B 1 9 ? -0.04 -18.047 13.344 1 54.88 9 TYR B N 1
ATOM 1795 C CA . TYR B 1 9 ? -1.344 -17.5 12.977 1 54.88 9 TYR B CA 1
ATOM 1796 C C . TYR B 1 9 ? -2.375 -17.781 14.07 1 54.88 9 TYR B C 1
ATOM 1798 O O . TYR B 1 9 ? -3.434 -17.141 14.102 1 54.88 9 TYR B O 1
ATOM 1806 N N . LYS B 1 10 ? -2.199 -18.656 14.93 1 51.53 10 LYS B N 1
ATOM 1807 C CA . LYS B 1 10 ? -3.121 -18.969 16.016 1 51.53 10 LYS B CA 1
ATOM 1808 C C . LYS B 1 10 ? -3.236 -17.781 16.984 1 51.53 10 LYS B C 1
ATOM 1810 O O . LYS B 1 10 ? -4.289 -17.578 17.594 1 51.53 10 LYS B O 1
ATOM 1815 N N . THR B 1 11 ? -2.309 -16.984 17.109 1 47.56 11 THR B N 1
ATOM 1816 C CA . THR B 1 11 ? -2.281 -15.969 18.156 1 47.56 11 THR B CA 1
ATOM 1817 C C . THR B 1 11 ? -2.705 -14.609 17.609 1 47.56 11 THR B C 1
ATOM 1819 O O . THR B 1 11 ? -2.826 -13.641 18.359 1 47.56 11 THR B O 1
ATOM 1822 N N 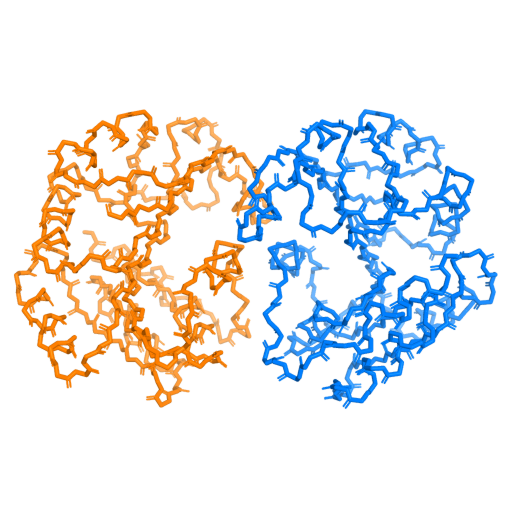. LYS B 1 12 ? -2.979 -14.461 16.422 1 51.25 12 LYS B N 1
ATOM 1823 C CA . LYS B 1 12 ? -3.289 -13.141 15.891 1 51.25 12 LYS B CA 1
ATOM 1824 C C . LYS B 1 12 ? -4.781 -12.836 15.992 1 51.25 12 LYS B C 1
ATOM 1826 O O . LYS B 1 12 ? -5.617 -13.672 15.641 1 51.25 12 LYS B O 1
ATOM 1831 N N . LYS B 1 13 ? -5.34 -11.758 16.797 1 42.03 13 LYS B N 1
ATOM 1832 C CA . LYS B 1 13 ? -6.703 -11.266 16.984 1 42.03 13 LYS B CA 1
ATOM 1833 C C . LYS B 1 13 ? -7.258 -10.664 15.695 1 42.03 13 LYS B C 1
ATOM 1835 O O . LYS B 1 13 ? -6.496 -10.219 14.836 1 42.03 13 LYS B O 1
ATOM 1840 N N . LYS B 1 14 ? -8.828 -10.453 15.523 1 45.72 14 LYS B N 1
ATOM 1841 C CA . LYS B 1 14 ? -9.742 -10.086 14.445 1 45.72 14 LYS B CA 1
ATOM 1842 C C . LYS B 1 14 ? -9.484 -8.664 13.969 1 45.72 14 LYS B C 1
ATOM 1844 O O . LYS B 1 14 ? -10.43 -7.93 13.664 1 45.72 14 LYS B O 1
ATOM 1849 N N . GLN B 1 15 ? -8.367 -8.109 13.867 1 49 15 GLN B N 1
ATOM 1850 C CA . GLN B 1 15 ? -8.32 -6.684 13.57 1 49 15 GLN B CA 1
ATOM 1851 C C . GLN B 1 15 ? -8.703 -6.41 12.117 1 49 15 GLN B C 1
ATOM 1853 O O . GLN B 1 15 ? -8.578 -7.289 11.266 1 49 15 GLN B O 1
ATOM 1858 N N . ILE B 1 16 ? -9.453 -5.383 11.867 1 53.84 16 ILE B N 1
ATOM 1859 C CA . ILE B 1 16 ? -9.672 -4.734 10.578 1 53.84 16 ILE B CA 1
ATOM 1860 C C . ILE B 1 16 ? -8.414 -4.855 9.719 1 53.84 16 ILE B C 1
ATOM 1862 O O . ILE B 1 16 ? -7.332 -4.441 10.125 1 53.84 16 ILE B O 1
ATOM 1866 N N . THR B 1 17 ? -8.352 -5.691 8.625 1 80.06 17 THR B N 1
ATOM 1867 C CA . THR B 1 17 ? -7.156 -6.176 7.941 1 80.06 17 THR B CA 1
ATOM 1868 C C . THR B 1 17 ? -6.695 -5.18 6.883 1 80.06 17 THR B C 1
ATOM 1870 O O . THR B 1 17 ? -7.461 -4.812 5.992 1 80.06 17 THR B O 1
ATOM 1873 N N . VAL B 1 18 ? -5.781 -4.289 7.203 1 91.44 18 VAL B N 1
ATOM 1874 C CA . VAL B 1 18 ? -5.082 -3.365 6.32 1 91.44 18 VAL B CA 1
ATOM 1875 C C . VAL B 1 18 ? -4.258 -4.148 5.301 1 91.44 18 VAL B C 1
ATOM 1877 O O . VAL B 1 18 ? -3.572 -5.109 5.652 1 91.44 18 VAL B O 1
ATOM 1880 N N . PRO B 1 19 ? -4.473 -3.793 4.031 1 96.19 19 PRO B N 1
ATOM 1881 C CA . PRO B 1 19 ? -3.635 -4.469 3.037 1 96.19 19 PRO B CA 1
ATOM 1882 C C . PRO B 1 19 ? -2.16 -4.086 3.152 1 96.19 19 PRO B C 1
ATOM 1884 O O . PRO B 1 19 ? -1.831 -3.061 3.756 1 96.19 19 PRO B O 1
ATOM 1887 N N . SER B 1 20 ? -1.347 -4.926 2.574 1 97 20 SER B N 1
ATOM 1888 C CA . SER B 1 20 ? 0.062 -4.566 2.455 1 97 20 SER B CA 1
ATOM 1889 C C . SER B 1 20 ? 0.268 -3.486 1.398 1 97 20 SER B C 1
ATOM 1891 O O . SER B 1 20 ? -0.585 -3.289 0.531 1 97 20 SER B O 1
ATOM 1893 N N . GLN B 1 21 ? 1.445 -2.77 1.497 1 97.44 21 GLN B N 1
ATOM 1894 C CA . GLN B 1 21 ? 1.816 -1.831 0.444 1 97.44 21 GLN B CA 1
ATOM 1895 C C . GLN B 1 21 ? 1.889 -2.525 -0.912 1 97.44 21 GLN B C 1
ATOM 1897 O O . GLN B 1 21 ? 1.516 -1.946 -1.934 1 97.44 21 GLN B O 1
ATOM 1902 N N . PHE B 1 22 ? 2.373 -3.775 -0.906 1 98.12 22 PHE B N 1
ATOM 1903 C CA . PHE B 1 22 ? 2.537 -4.531 -2.143 1 98.12 22 PHE B CA 1
ATOM 1904 C C . PHE B 1 22 ? 1.184 -4.824 -2.779 1 98.12 22 PHE B C 1
ATOM 1906 O O . PHE B 1 22 ? 1.039 -4.758 -4 1 98.12 22 PHE B O 1
ATOM 1913 N N . ALA B 1 23 ? 0.212 -5.16 -1.954 1 98.25 23 ALA B N 1
ATOM 1914 C CA . ALA B 1 23 ? -1.132 -5.414 -2.467 1 98.25 23 ALA B CA 1
ATOM 1915 C C . ALA B 1 23 ? -1.734 -4.148 -3.076 1 98.25 23 ALA B C 1
ATOM 1917 O O . ALA B 1 23 ? -2.367 -4.203 -4.133 1 98.25 23 ALA B O 1
ATOM 1918 N N . ALA B 1 24 ? -1.509 -3.004 -2.406 1 97 24 ALA B N 1
ATOM 1919 C CA . ALA B 1 24 ? -2.006 -1.728 -2.914 1 97 24 ALA B CA 1
ATOM 1920 C C . ALA B 1 24 ? -1.368 -1.389 -4.258 1 97 24 ALA B C 1
ATOM 1922 O O . ALA B 1 24 ? -2.01 -0.789 -5.125 1 97 24 ALA B O 1
ATOM 1923 N N . PHE B 1 25 ? -0.135 -1.784 -4.41 1 96.81 25 PHE B N 1
ATOM 1924 C CA . PHE B 1 25 ? 0.579 -1.599 -5.668 1 96.81 25 PHE B CA 1
ATOM 1925 C C . PHE B 1 25 ? 0.05 -2.551 -6.734 1 96.81 25 PHE B C 1
ATOM 1927 O O . PHE B 1 25 ? -0.354 -2.117 -7.816 1 96.81 25 PHE B O 1
ATOM 1934 N N . ALA B 1 26 ? -0.045 -3.795 -6.406 1 97.75 26 ALA B N 1
ATOM 1935 C CA . ALA B 1 26 ? -0.311 -4.859 -7.367 1 97.75 26 ALA B CA 1
ATOM 1936 C C . ALA B 1 26 ? -1.714 -4.73 -7.957 1 97.75 26 ALA B C 1
ATOM 1938 O O . ALA B 1 26 ? -1.911 -4.926 -9.156 1 97.75 26 ALA B O 1
ATOM 1939 N N . ILE B 1 27 ? -2.633 -4.387 -7.113 1 96.75 27 ILE B N 1
ATOM 1940 C CA . ILE B 1 27 ? -4.035 -4.395 -7.523 1 96.75 27 ILE B CA 1
ATOM 1941 C C . ILE B 1 27 ? -4.25 -3.381 -8.648 1 96.75 27 ILE B C 1
ATOM 1943 O O . ILE B 1 27 ? -5.168 -3.527 -9.453 1 96.75 27 ILE B O 1
ATOM 1947 N N . GLN B 1 28 ? -3.393 -2.365 -8.648 1 93.94 28 GLN B N 1
ATOM 1948 C CA . GLN B 1 28 ? -3.514 -1.344 -9.68 1 93.94 28 GLN B CA 1
ATOM 1949 C C . GLN B 1 28 ? -2.941 -1.835 -11.008 1 93.94 28 GLN B C 1
ATOM 1951 O O . GLN B 1 28 ? -3.139 -1.201 -12.047 1 93.94 28 GLN B O 1
ATOM 1956 N N . GLU B 1 29 ? -2.26 -2.996 -10.961 1 94.5 29 GLU B N 1
ATOM 1957 C CA . GLU B 1 29 ? -1.554 -3.516 -12.133 1 94.5 29 GLU B CA 1
ATOM 1958 C C . GLU B 1 29 ? -2.229 -4.773 -12.672 1 94.5 29 GLU B C 1
ATOM 1960 O O . GLU B 1 29 ? -1.847 -5.289 -13.727 1 94.5 29 GLU B O 1
ATOM 1965 N N . PHE B 1 30 ? -3.281 -5.309 -12.008 1 94.62 30 PHE B N 1
ATOM 1966 C CA . PHE B 1 30 ? -3.875 -6.598 -12.328 1 94.62 30 PHE B CA 1
ATOM 1967 C C . PHE B 1 30 ? -4.676 -6.52 -13.625 1 94.62 30 PHE B C 1
ATOM 1969 O O . PHE B 1 30 ? -4.84 -7.523 -14.32 1 94.62 30 PHE B O 1
ATOM 1976 N N . GLY B 1 31 ? -5.195 -5.406 -13.914 1 89.88 31 GLY B N 1
ATOM 1977 C CA . GLY B 1 31 ? -6.137 -5.262 -15.008 1 89.88 31 GLY B CA 1
ATOM 1978 C C . GLY B 1 31 ? -7.586 -5.277 -14.562 1 89.88 31 GLY B C 1
ATOM 1979 O O . GLY B 1 31 ? -7.898 -4.879 -13.438 1 89.88 31 GLY B O 1
ATOM 1980 N N . ASN B 1 32 ? -8.438 -5.691 -15.375 1 90.75 32 ASN B N 1
ATOM 1981 C CA . ASN B 1 32 ? -9.875 -5.645 -15.109 1 90.75 32 ASN B CA 1
ATOM 1982 C C . ASN B 1 32 ? -10.305 -6.77 -14.172 1 90.75 32 ASN B C 1
ATOM 1984 O O . ASN B 1 32 ? -9.906 -7.922 -14.359 1 90.75 32 ASN B O 1
ATOM 1988 N N . GLN B 1 33 ? -11.164 -6.453 -13.289 1 87.88 33 GLN B N 1
ATOM 1989 C CA . GLN B 1 33 ? -11.617 -7.379 -12.258 1 87.88 33 GLN B CA 1
ATOM 1990 C C . GLN B 1 33 ? -12.391 -8.547 -12.867 1 87.88 33 GLN B C 1
ATOM 1992 O O . GLN B 1 33 ? -12.211 -9.695 -12.461 1 87.88 33 GLN B O 1
ATOM 1997 N N . GLU B 1 34 ? -13.164 -8.242 -13.844 1 88.62 34 GLU B N 1
ATOM 1998 C CA . GLU B 1 34 ? -14.086 -9.234 -14.391 1 88.62 34 GLU B CA 1
ATOM 1999 C C . GLU B 1 34 ? -13.344 -10.312 -15.18 1 88.62 34 GLU B C 1
ATOM 2001 O O . GLU B 1 34 ? -13.828 -11.438 -15.32 1 88.62 34 GLU B O 1
ATOM 2006 N N . ASP B 1 35 ? -12.125 -10.023 -15.555 1 91.06 35 ASP B N 1
ATOM 2007 C CA . ASP B 1 35 ? -11.406 -10.93 -16.453 1 91.06 35 ASP B CA 1
ATOM 2008 C C . ASP B 1 35 ? -10.188 -11.531 -15.766 1 91.06 35 ASP B C 1
ATOM 2010 O O . ASP B 1 35 ? -9.32 -12.109 -16.422 1 91.06 35 ASP B O 1
ATOM 2014 N N . THR B 1 36 ? -10.156 -11.352 -14.406 1 94.44 36 THR B N 1
ATOM 2015 C CA . THR B 1 36 ? -8.93 -11.742 -13.727 1 94.44 36 THR B CA 1
ATOM 2016 C C . THR B 1 36 ? -9.234 -12.594 -12.5 1 94.44 36 THR B C 1
ATOM 2018 O O . THR B 1 36 ? -10.172 -12.297 -11.75 1 94.44 36 THR B O 1
ATOM 2021 N N . ILE B 1 37 ? -8.469 -13.633 -12.289 1 95.12 37 ILE B N 1
ATOM 2022 C CA . ILE B 1 37 ? -8.469 -14.414 -11.055 1 95.12 37 ILE B CA 1
ATOM 2023 C C . ILE B 1 37 ? -7.102 -14.312 -10.383 1 95.12 37 ILE B C 1
ATOM 2025 O O . ILE B 1 37 ? -6.066 -14.484 -11.039 1 95.12 37 ILE B O 1
ATOM 2029 N N . ILE B 1 38 ? -7.121 -13.969 -9.125 1 97.44 38 ILE B N 1
ATOM 2030 C CA . ILE B 1 38 ? -5.879 -13.828 -8.375 1 97.44 38 ILE B CA 1
ATOM 2031 C C . ILE B 1 38 ? -5.625 -15.094 -7.559 1 97.44 38 ILE B C 1
ATOM 2033 O O . ILE B 1 38 ? -6.496 -15.539 -6.809 1 97.44 38 ILE B O 1
ATOM 2037 N N . ILE B 1 39 ? -4.461 -15.688 -7.766 1 97.19 39 ILE B N 1
ATOM 2038 C CA . ILE B 1 39 ? -3.982 -16.766 -6.914 1 97.19 39 ILE B CA 1
ATOM 2039 C C . ILE B 1 39 ? -2.926 -16.234 -5.945 1 97.19 39 ILE B C 1
ATOM 2041 O O . ILE B 1 39 ? -1.811 -15.906 -6.355 1 97.19 39 ILE B O 1
ATOM 2045 N N . ASP B 1 40 ? -3.242 -16.125 -4.703 1 98.19 40 ASP B N 1
ATOM 2046 C CA . ASP B 1 40 ? -2.355 -15.648 -3.646 1 98.19 40 ASP B CA 1
ATOM 2047 C C . ASP B 1 40 ? -1.562 -16.797 -3.031 1 98.19 40 ASP B C 1
ATOM 2049 O O . ASP B 1 40 ? -2.072 -17.531 -2.172 1 98.19 40 ASP B O 1
ATOM 2053 N N . LEU B 1 41 ? -0.319 -16.984 -3.469 1 97.38 41 LEU B N 1
ATOM 2054 C CA . LEU B 1 41 ? 0.546 -18.078 -3.035 1 97.38 41 LEU B CA 1
ATOM 2055 C C . LEU B 1 41 ? 1.267 -17.719 -1.74 1 97.38 41 LEU B C 1
ATOM 2057 O O . LEU B 1 41 ? 2.02 -16.75 -1.692 1 97.38 41 LEU B O 1
ATOM 2061 N N . GLY B 1 42 ? 1.154 -18.578 -0.72 1 96.81 42 GLY B N 1
ATOM 2062 C CA . GLY B 1 42 ? 1.612 -18.188 0.606 1 96.81 42 GLY B CA 1
ATOM 2063 C C . GLY B 1 42 ? 0.806 -17.047 1.211 1 96.81 42 GLY B C 1
ATOM 2064 O O . GLY B 1 42 ? 1.368 -16.047 1.642 1 96.81 42 GLY B O 1
ATOM 2065 N N . CYS B 1 43 ? -0.484 -17.281 1.319 1 97.44 43 CYS B N 1
ATOM 2066 C CA . CYS B 1 43 ? -1.39 -16.172 1.607 1 97.44 43 CYS B CA 1
ATOM 2067 C C . CYS B 1 43 ? -1.308 -15.766 3.074 1 97.44 43 CYS B C 1
ATOM 2069 O O . CYS B 1 43 ? -1.795 -14.703 3.457 1 97.44 43 CYS B O 1
ATOM 2071 N N . GLY B 1 44 ? -0.737 -16.625 3.996 1 94.06 44 GLY B N 1
ATOM 2072 C CA . GLY B 1 44 ? -0.541 -16.266 5.387 1 94.06 44 GLY B CA 1
ATOM 2073 C C . GLY B 1 44 ? -1.838 -15.961 6.113 1 94.06 44 GLY B C 1
ATOM 2074 O O . GLY B 1 44 ? -2.742 -16.797 6.152 1 94.06 44 GLY B O 1
ATOM 2075 N N . ASP B 1 45 ? -2.004 -14.773 6.637 1 93.31 45 ASP B N 1
ATOM 2076 C CA . ASP B 1 45 ? -3.195 -14.422 7.406 1 93.31 45 ASP B CA 1
ATOM 2077 C C . ASP B 1 45 ? -4.336 -13.984 6.492 1 93.31 45 ASP B C 1
ATOM 2079 O O . ASP B 1 45 ? -5.414 -13.625 6.965 1 93.31 45 ASP B O 1
ATOM 2083 N N . GLY B 1 46 ? -4.141 -13.961 5.195 1 96.5 46 GLY B N 1
ATOM 2084 C CA . GLY B 1 46 ? -5.195 -13.789 4.207 1 96.5 46 GLY B CA 1
ATOM 2085 C C . GLY B 1 46 ? -5.594 -12.336 4.004 1 96.5 46 GLY B C 1
ATOM 2086 O O . GLY B 1 46 ? -6.535 -12.047 3.268 1 96.5 46 GLY B O 1
ATOM 2087 N N . ARG B 1 47 ? -4.883 -11.383 4.578 1 95.94 47 ARG B N 1
ATOM 2088 C CA . ARG B 1 47 ? -5.297 -9.984 4.539 1 95.94 47 ARG B CA 1
ATOM 2089 C C . ARG B 1 47 ? -5.285 -9.445 3.111 1 95.94 47 ARG B C 1
ATOM 2091 O O . ARG B 1 47 ? -6.195 -8.719 2.709 1 95.94 47 ARG B O 1
ATOM 2098 N N . ASP B 1 48 ? -4.266 -9.789 2.355 1 98 48 ASP B N 1
ATOM 2099 C CA . ASP B 1 48 ? -4.207 -9.289 0.986 1 98 48 ASP B CA 1
ATOM 2100 C C . ASP B 1 48 ? -5.227 -10 0.098 1 98 48 ASP B C 1
ATOM 2102 O O . ASP B 1 48 ? -5.816 -9.383 -0.791 1 98 48 ASP B O 1
ATOM 2106 N N . SER B 1 49 ? -5.449 -11.305 0.356 1 97.75 49 SER B N 1
ATOM 2107 C CA . SER B 1 49 ? -6.488 -12.031 -0.365 1 97.75 49 SER B CA 1
ATOM 2108 C C . SER B 1 49 ? -7.852 -11.375 -0.178 1 97.75 49 SER B C 1
ATOM 2110 O O . SER B 1 49 ? -8.586 -11.18 -1.146 1 97.75 49 SER B O 1
ATOM 2112 N N . TYR B 1 50 ? -8.18 -11.031 1.015 1 95.88 50 TYR B N 1
ATOM 2113 C CA . TYR B 1 50 ? -9.445 -10.383 1.326 1 95.88 50 TYR B CA 1
ATOM 2114 C C . TYR B 1 50 ? -9.531 -9.008 0.667 1 95.88 50 TYR B C 1
ATOM 2116 O O . TYR B 1 50 ? -10.578 -8.633 0.131 1 95.88 50 TYR B O 1
ATOM 2124 N N . PHE B 1 51 ? -8.453 -8.336 0.714 1 96.56 51 PHE B N 1
ATOM 2125 C CA . PHE B 1 51 ? -8.375 -7.016 0.093 1 96.56 51 PHE B CA 1
ATOM 2126 C C . PHE B 1 51 ? -8.734 -7.094 -1.387 1 96.56 51 PHE B C 1
ATOM 2128 O O . PHE B 1 51 ? -9.586 -6.344 -1.867 1 96.56 51 PHE B O 1
ATOM 2135 N N . PHE B 1 52 ? -8.156 -8.062 -2.109 1 97.5 52 PHE B N 1
ATOM 2136 C CA . PHE B 1 52 ? -8.406 -8.195 -3.539 1 97.5 52 PHE B CA 1
ATOM 2137 C C . PHE B 1 52 ? -9.867 -8.555 -3.797 1 97.5 52 PHE B C 1
ATOM 2139 O O . PHE B 1 52 ? -10.516 -7.957 -4.656 1 97.5 52 PHE B O 1
ATOM 2146 N N . SER B 1 53 ? -10.391 -9.484 -3.025 1 95.81 53 SER B N 1
ATOM 2147 C CA . SER B 1 53 ? -11.766 -9.922 -3.225 1 95.81 53 SER B CA 1
ATOM 2148 C C . SER B 1 53 ? -12.758 -8.805 -2.893 1 95.81 53 SER B C 1
ATOM 2150 O O . SER B 1 53 ? -13.766 -8.641 -3.582 1 95.81 53 SER B O 1
ATOM 2152 N N . SER B 1 54 ? -12.398 -8.031 -1.867 1 92.62 54 SER B N 1
ATOM 2153 C CA . SER B 1 54 ? -13.258 -6.934 -1.454 1 92.62 54 SER B CA 1
ATOM 2154 C C . SER B 1 54 ? -13.281 -5.824 -2.5 1 92.62 54 SER B C 1
ATOM 2156 O O . SER B 1 54 ? -14.148 -4.949 -2.467 1 92.62 54 SER B O 1
ATOM 2158 N N . HIS B 1 55 ? -12.391 -5.902 -3.367 1 93.62 55 HIS B N 1
ATOM 2159 C CA . HIS B 1 55 ? -12.359 -4.91 -4.434 1 93.62 55 HIS B CA 1
ATOM 2160 C C . HIS B 1 55 ? -12.758 -5.523 -5.77 1 93.62 55 HIS B C 1
ATOM 2162 O O . HIS B 1 55 ? -12.422 -4.992 -6.832 1 93.62 55 HIS B O 1
ATOM 2168 N N . GLY B 1 56 ? -13.297 -6.707 -5.711 1 93.81 56 GLY B N 1
ATOM 2169 C CA . GLY B 1 56 ? -14.016 -7.211 -6.871 1 93.81 56 GLY B CA 1
ATOM 2170 C C . GLY B 1 56 ? -13.25 -8.289 -7.621 1 93.81 56 GLY B C 1
ATOM 2171 O O . GLY B 1 56 ? -13.727 -8.789 -8.641 1 93.81 56 GLY B O 1
ATOM 2172 N N . PHE B 1 57 ? -12.117 -8.664 -7.164 1 96.12 57 PHE B N 1
ATOM 2173 C CA . PHE B 1 57 ? -11.352 -9.695 -7.84 1 96.12 57 PHE B CA 1
ATOM 2174 C C . PHE B 1 57 ? -11.664 -11.07 -7.266 1 96.12 57 PHE B C 1
ATOM 2176 O O . PHE B 1 57 ? -11.641 -11.258 -6.047 1 96.12 57 PHE B O 1
ATOM 2183 N N . GLN B 1 58 ? -11.992 -11.977 -8.102 1 95.69 58 GLN B N 1
ATOM 2184 C CA . GLN B 1 58 ? -11.992 -13.359 -7.625 1 95.69 58 GLN B CA 1
ATOM 2185 C C . GLN B 1 58 ? -10.602 -13.766 -7.129 1 95.69 58 GLN B C 1
ATOM 2187 O O . GLN B 1 58 ? -9.609 -13.602 -7.84 1 95.69 58 GLN B O 1
ATOM 2192 N N . THR B 1 59 ? -10.57 -14.211 -5.895 1 97.31 59 THR B N 1
ATOM 2193 C CA . THR B 1 59 ? -9.273 -14.453 -5.266 1 97.31 59 THR B CA 1
ATOM 2194 C C . THR B 1 59 ? -9.25 -15.82 -4.578 1 97.31 59 THR B C 1
ATOM 2196 O O . THR B 1 59 ? -10.219 -16.203 -3.908 1 97.31 59 THR B O 1
ATOM 2199 N N . ILE B 1 60 ? -8.164 -16.547 -4.82 1 96.94 60 ILE B N 1
ATOM 2200 C CA . ILE B 1 60 ? -7.918 -17.812 -4.145 1 96.94 60 ILE B CA 1
ATOM 2201 C C . ILE B 1 60 ? -6.621 -17.734 -3.348 1 96.94 60 ILE B C 1
ATOM 2203 O O . ILE B 1 60 ? -5.543 -17.531 -3.918 1 96.94 60 ILE B O 1
ATOM 2207 N N . GLY B 1 61 ? -6.719 -17.859 -2.066 1 97.81 61 GLY B N 1
ATOM 2208 C CA . GLY B 1 61 ? -5.543 -17.922 -1.212 1 97.81 61 GLY B CA 1
ATOM 2209 C C . GLY B 1 61 ? -5.062 -19.344 -0.962 1 97.81 61 GLY B C 1
ATOM 2210 O O . GLY B 1 61 ? -5.859 -20.234 -0.666 1 97.81 61 GLY B O 1
ATOM 2211 N N . ILE B 1 62 ? -3.738 -19.516 -1.074 1 97.38 62 ILE B N 1
ATOM 2212 C CA . ILE B 1 62 ? -3.123 -20.828 -0.86 1 97.38 62 ILE B CA 1
ATOM 2213 C C . ILE B 1 62 ? -2.027 -20.719 0.197 1 97.38 62 ILE B C 1
ATOM 2215 O O . ILE B 1 62 ? -1.205 -19.797 0.152 1 97.38 62 ILE B O 1
ATOM 2219 N N . ASP B 1 63 ? -2.051 -21.594 1.13 1 96.06 63 ASP B N 1
ATOM 2220 C CA . ASP B 1 63 ? -0.98 -21.719 2.115 1 96.06 63 ASP B CA 1
ATOM 2221 C C . ASP B 1 63 ? -0.787 -23.156 2.555 1 96.06 63 ASP B C 1
ATOM 2223 O O . ASP B 1 63 ? -1.732 -23.953 2.537 1 96.06 63 ASP B O 1
ATOM 2227 N N . GLY B 1 64 ? 0.445 -23.484 2.926 1 94.31 64 GLY B N 1
ATOM 2228 C CA . GLY B 1 64 ? 0.728 -24.844 3.359 1 94.31 64 GLY B CA 1
ATOM 2229 C C . GLY B 1 64 ? 0.314 -25.109 4.793 1 94.31 64 GLY B C 1
ATOM 2230 O O . GLY B 1 64 ? 0.284 -26.266 5.234 1 94.31 64 GLY B O 1
ATOM 2231 N N . SER B 1 65 ? 0.026 -24.125 5.539 1 90.75 65 SER B N 1
ATOM 2232 C CA . SER B 1 65 ? -0.375 -24.25 6.938 1 90.75 65 SER B CA 1
ATOM 2233 C C . SER B 1 65 ? -1.889 -24.375 7.066 1 90.75 65 SER B C 1
ATOM 2235 O O . SER B 1 65 ? -2.627 -23.438 6.762 1 90.75 65 SER B O 1
ATOM 2237 N N . LEU B 1 66 ? -2.365 -25.5 7.566 1 91.94 66 LEU B N 1
ATOM 2238 C CA . LEU B 1 66 ? -3.791 -25.719 7.789 1 91.94 66 LEU B CA 1
ATOM 2239 C C . LEU B 1 66 ? -4.344 -24.719 8.797 1 91.94 66 LEU B C 1
ATOM 2241 O O . LEU B 1 66 ? -5.461 -24.219 8.641 1 91.94 66 LEU B O 1
ATOM 2245 N N . GLU B 1 67 ? -3.557 -24.469 9.75 1 89.69 67 GLU B N 1
ATOM 2246 C CA . GLU B 1 67 ? -3.969 -23.5 10.758 1 89.69 67 GLU B CA 1
ATOM 2247 C C . GLU B 1 67 ? -4.199 -22.125 10.133 1 89.69 67 GLU B C 1
ATOM 2249 O O . GLU B 1 67 ? -5.203 -21.469 10.422 1 89.69 67 GLU B O 1
ATOM 2254 N N . ALA B 1 68 ? -3.289 -21.688 9.281 1 90.62 68 ALA B N 1
ATOM 2255 C CA . ALA B 1 68 ? -3.439 -20.406 8.594 1 90.62 68 ALA B CA 1
ATOM 2256 C C . ALA B 1 68 ? -4.723 -20.375 7.773 1 90.62 68 ALA B C 1
ATOM 2258 O O . ALA B 1 68 ? -5.5 -19.422 7.863 1 90.62 68 ALA B O 1
ATOM 2259 N N . ILE B 1 69 ? -4.977 -21.438 7.09 1 95.44 69 ILE B N 1
ATOM 2260 C CA . ILE B 1 69 ? -6.121 -21.5 6.191 1 95.44 69 ILE B CA 1
ATOM 2261 C C . ILE B 1 69 ? -7.414 -21.516 7.004 1 95.44 69 ILE B C 1
ATOM 2263 O O . ILE B 1 69 ? -8.383 -20.828 6.664 1 95.44 69 ILE B O 1
ATOM 2267 N N . ASN B 1 70 ? -7.461 -22.25 8.008 1 94.19 70 ASN B N 1
ATOM 2268 C CA . ASN B 1 70 ? -8.633 -22.266 8.867 1 94.19 70 ASN B CA 1
ATOM 2269 C C . ASN B 1 70 ? -8.93 -20.875 9.445 1 94.19 70 ASN B C 1
ATOM 2271 O O . ASN B 1 70 ? -10.086 -20.453 9.469 1 94.19 70 ASN B O 1
ATOM 2275 N N . ASN B 1 71 ? -7.895 -20.25 9.906 1 92.62 71 ASN B N 1
ATOM 2276 C CA . ASN B 1 71 ? -8.055 -18.891 10.406 1 92.62 71 ASN B CA 1
ATOM 2277 C C . ASN B 1 71 ? -8.594 -17.969 9.328 1 92.62 71 ASN B C 1
ATOM 2279 O O . ASN B 1 71 ? -9.477 -17.141 9.594 1 92.62 71 ASN B O 1
ATOM 2283 N N . CYS B 1 72 ? -8.031 -18.062 8.141 1 94.94 72 CYS B N 1
ATOM 2284 C CA . CYS B 1 72 ? -8.5 -17.25 7.027 1 94.94 72 CYS B CA 1
ATOM 2285 C C . CYS B 1 72 ? -9.984 -17.469 6.773 1 94.94 72 CYS B C 1
ATOM 2287 O O . CYS B 1 72 ? -10.75 -16.516 6.66 1 94.94 72 CYS B O 1
ATOM 2289 N N . LYS B 1 73 ? -10.391 -18.703 6.715 1 94.12 73 LYS B N 1
ATOM 2290 C CA . LYS B 1 73 ? -11.781 -19.047 6.441 1 94.12 73 LYS B CA 1
ATOM 2291 C C . LYS B 1 73 ? -12.703 -18.531 7.543 1 94.12 73 LYS B C 1
ATOM 2293 O O . LYS B 1 73 ? -13.844 -18.141 7.273 1 94.12 73 LYS B O 1
ATOM 2298 N N . GLN B 1 74 ? -12.242 -18.547 8.703 1 92 74 GLN B N 1
ATOM 2299 C CA . GLN B 1 74 ? -13.023 -18.062 9.836 1 92 74 GLN B CA 1
ATOM 2300 C C . GLN B 1 74 ? -13.148 -16.547 9.812 1 92 74 GLN B C 1
ATOM 2302 O O . GLN B 1 74 ? -14.203 -16 10.133 1 92 74 GLN B O 1
ATOM 2307 N N . ASN B 1 75 ? -12.102 -15.906 9.383 1 90.88 75 ASN B N 1
ATOM 2308 C CA . ASN B 1 75 ? -12.031 -14.453 9.523 1 90.88 75 ASN B CA 1
ATOM 2309 C C . ASN B 1 75 ? -12.594 -13.742 8.297 1 90.88 75 ASN B C 1
ATOM 2311 O O . ASN B 1 75 ? -13.039 -12.602 8.383 1 90.88 75 ASN B O 1
ATOM 2315 N N . PHE B 1 76 ? -12.445 -14.406 7.207 1 91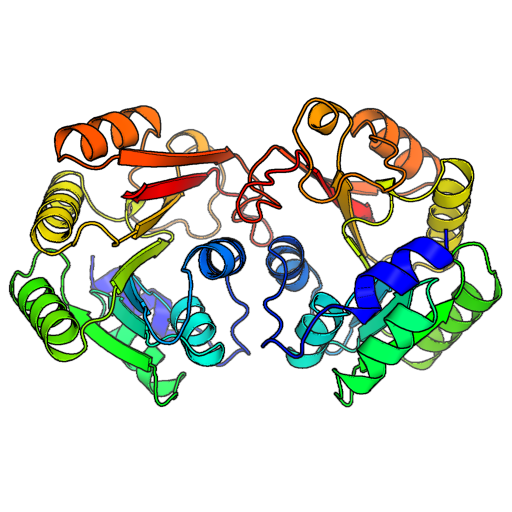.44 76 PHE B N 1
ATOM 2316 C CA . PHE B 1 76 ? -12.789 -13.727 5.965 1 91.44 76 PHE B CA 1
ATOM 2317 C C . PHE B 1 76 ? -13.844 -14.508 5.191 1 91.44 76 PHE B C 1
ATOM 2319 O O . PHE B 1 76 ? -13.656 -15.688 4.887 1 91.44 76 PHE B O 1
ATOM 2326 N N . ASN B 1 77 ? -14.906 -13.82 5.031 1 88.19 77 ASN B N 1
ATOM 2327 C CA . ASN B 1 77 ? -15.984 -14.359 4.203 1 88.19 77 ASN B CA 1
ATOM 2328 C C . ASN B 1 77 ? -16.375 -13.383 3.094 1 88.19 77 ASN B C 1
ATOM 2330 O O . ASN B 1 77 ? -16.703 -12.227 3.365 1 88.19 77 ASN B O 1
ATOM 2334 N N . HIS B 1 78 ? -16.234 -13.75 1.924 1 90.44 78 HIS B N 1
ATOM 2335 C CA . HIS B 1 78 ? -16.594 -13 0.729 1 90.44 78 HIS B CA 1
ATOM 2336 C C . HIS B 1 78 ? -16.906 -13.93 -0.433 1 90.44 78 HIS B C 1
ATOM 2338 O O . HIS B 1 78 ? -16.234 -14.945 -0.622 1 90.44 78 HIS B O 1
ATOM 2344 N N . ASP B 1 79 ? -17.859 -13.617 -1.275 1 92.38 79 ASP B N 1
ATOM 2345 C CA . ASP B 1 79 ? -18.344 -14.484 -2.346 1 92.38 79 ASP B CA 1
ATOM 2346 C C . ASP B 1 79 ? -17.25 -14.758 -3.373 1 92.38 79 ASP B C 1
ATOM 2348 O O . ASP B 1 79 ? -17.266 -15.797 -4.035 1 92.38 79 ASP B O 1
ATOM 2352 N N . LEU B 1 80 ? -16.297 -13.867 -3.412 1 95.12 80 LEU B N 1
ATOM 2353 C CA . LEU B 1 80 ? -15.258 -13.984 -4.434 1 95.12 80 LEU B CA 1
ATOM 2354 C C . LEU B 1 80 ? -13.953 -14.484 -3.822 1 95.12 80 LEU B C 1
ATOM 2356 O O . LEU B 1 80 ? -12.883 -14.32 -4.414 1 95.12 80 LEU B O 1
ATOM 2360 N N . LEU B 1 81 ? -14.016 -15.062 -2.615 1 96.5 81 LEU B N 1
ATOM 2361 C CA . LEU B 1 81 ? -12.805 -15.43 -1.89 1 96.5 81 LEU B CA 1
ATOM 2362 C C . LEU B 1 81 ? -12.859 -16.875 -1.428 1 96.5 81 LEU B C 1
ATOM 2364 O O . LEU B 1 81 ? -13.844 -17.297 -0.808 1 96.5 81 LEU B O 1
ATOM 2368 N N . ASP B 1 82 ? -11.852 -17.609 -1.812 1 96 82 ASP B N 1
ATOM 2369 C CA . ASP B 1 82 ? -11.695 -18.969 -1.322 1 96 82 ASP B CA 1
ATOM 2370 C C . ASP B 1 82 ? -10.281 -19.219 -0.806 1 96 82 ASP B C 1
ATOM 2372 O O . ASP B 1 82 ? -9.336 -18.547 -1.237 1 96 82 ASP B O 1
ATOM 2376 N N . PHE B 1 83 ? -10.188 -20.109 0.135 1 97 83 PHE B N 1
ATOM 2377 C CA . PHE B 1 83 ? -8.891 -20.516 0.671 1 97 83 PHE B CA 1
ATOM 2378 C C . PHE B 1 83 ? -8.711 -22.031 0.597 1 97 83 PHE B C 1
ATOM 2380 O O . PHE B 1 83 ? -9.648 -22.781 0.867 1 97 83 PHE B O 1
ATOM 2387 N N . PHE B 1 84 ? -7.52 -22.453 0.242 1 96.69 84 PHE B N 1
ATOM 2388 C CA . PHE B 1 84 ? -7.211 -23.875 0.202 1 96.69 84 PHE B CA 1
ATOM 2389 C C . PHE B 1 84 ? -5.844 -24.141 0.813 1 96.69 84 PHE B C 1
ATOM 2391 O O . PHE B 1 84 ? -4.914 -23.359 0.647 1 96.69 84 PHE B O 1
ATOM 2398 N N . CYS B 1 85 ? -5.746 -25.266 1.474 1 96.56 85 CYS B N 1
ATOM 2399 C CA . CYS B 1 85 ? -4.477 -25.703 2.041 1 96.56 85 CYS B CA 1
ATOM 2400 C C . CYS B 1 85 ? -3.756 -26.656 1.099 1 96.56 85 CYS B C 1
ATOM 2402 O O . CYS B 1 85 ? -4.234 -27.766 0.845 1 96.56 85 CYS B O 1
ATOM 2404 N N . TYR B 1 86 ? -2.664 -26.219 0.526 1 95.5 86 TYR B N 1
ATOM 2405 C CA . TYR B 1 86 ? -1.828 -27.031 -0.347 1 95.5 86 TYR B CA 1
ATOM 2406 C C . TYR B 1 86 ? -0.35 -26.766 -0.094 1 95.5 86 TYR B C 1
ATOM 2408 O O . TYR B 1 86 ? 0.042 -25.625 0.184 1 95.5 86 TYR B O 1
ATOM 2416 N N . ASP B 1 87 ? 0.403 -27.766 -0.169 1 93.44 87 ASP B N 1
ATOM 2417 C CA . ASP B 1 87 ? 1.845 -27.594 -0.321 1 93.44 87 ASP B CA 1
ATOM 2418 C C . ASP B 1 87 ? 2.201 -27.188 -1.746 1 93.44 87 ASP B C 1
ATOM 2420 O O . ASP B 1 87 ? 1.624 -27.688 -2.709 1 93.44 87 ASP B O 1
ATOM 2424 N N . ILE B 1 88 ? 3.162 -26.281 -1.94 1 92 88 ILE B N 1
ATOM 2425 C CA . ILE B 1 88 ? 3.488 -25.734 -3.252 1 92 88 ILE B CA 1
ATOM 2426 C C . ILE B 1 88 ? 4.098 -26.812 -4.133 1 92 88 ILE B C 1
ATOM 2428 O O . ILE B 1 88 ? 4.141 -26.688 -5.355 1 92 88 ILE B O 1
ATOM 2432 N N . GLU B 1 89 ? 4.551 -27.859 -3.506 1 92.94 89 GLU B N 1
ATOM 2433 C CA . GLU B 1 89 ? 5.148 -28.953 -4.27 1 92.94 89 GLU B CA 1
ATOM 2434 C C . GLU B 1 89 ? 4.086 -29.906 -4.785 1 92.94 89 GLU B C 1
ATOM 2436 O O . GLU B 1 89 ? 4.375 -30.797 -5.602 1 92.94 89 GLU B O 1
ATOM 2441 N N . GLU B 1 90 ? 2.916 -29.781 -4.332 1 92.94 90 GLU B N 1
ATOM 2442 C CA . GLU B 1 90 ? 1.839 -30.688 -4.715 1 92.94 90 GLU B CA 1
ATOM 2443 C C . GLU B 1 90 ? 1.323 -30.375 -6.117 1 92.94 90 GLU B C 1
ATOM 2445 O O . GLU B 1 90 ? 0.76 -29.297 -6.352 1 92.94 90 GLU B O 1
ATOM 2450 N N . GLN B 1 91 ? 1.333 -31.391 -6.902 1 91.88 91 GLN B N 1
ATOM 2451 C CA . GLN B 1 91 ? 0.905 -31.219 -8.289 1 91.88 91 GLN B CA 1
ATOM 2452 C C . GLN B 1 91 ? -0.601 -30.984 -8.375 1 91.88 91 GLN B C 1
ATOM 2454 O O . GLN B 1 91 ? -1.078 -30.281 -9.273 1 91.88 91 GLN B O 1
A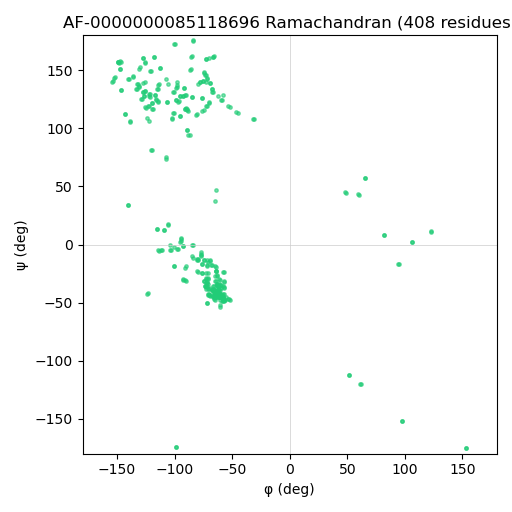TOM 2459 N N . SER B 1 92 ? -1.355 -31.516 -7.445 1 93.5 92 SER B N 1
ATOM 2460 C CA . SER B 1 92 ? -2.807 -31.375 -7.43 1 93.5 92 SER B CA 1
ATOM 2461 C C . SER B 1 92 ? -3.211 -29.906 -7.316 1 93.5 92 SER B C 1
ATOM 2463 O O . SER B 1 92 ? -4.293 -29.516 -7.766 1 93.5 92 SER B O 1
ATOM 2465 N N . LEU B 1 93 ? -2.389 -29.125 -6.672 1 93.88 93 LEU B N 1
ATOM 2466 C CA . LEU B 1 93 ? -2.631 -27.688 -6.59 1 93.88 93 LEU B CA 1
ATOM 2467 C C . LEU B 1 93 ? -2.723 -27.062 -7.984 1 93.88 93 LEU B C 1
ATOM 2469 O O . LEU B 1 93 ? -3.688 -26.359 -8.289 1 93.88 93 LEU B O 1
ATOM 2473 N N . TYR B 1 94 ? -1.834 -27.344 -8.82 1 93.56 94 TYR B N 1
ATOM 2474 C CA . TYR B 1 94 ? -1.741 -26.734 -10.141 1 93.56 94 TYR B CA 1
ATOM 2475 C C . TYR B 1 94 ? -2.812 -27.281 -11.078 1 93.56 94 TYR B C 1
ATOM 2477 O O . TYR B 1 94 ? -3.312 -26.562 -11.945 1 93.56 94 TYR B O 1
ATOM 2485 N N . GLU B 1 95 ? -3.176 -28.547 -10.859 1 92.5 95 GLU B N 1
ATOM 2486 C CA . GLU B 1 95 ? -4.305 -29.109 -11.594 1 92.5 95 GLU B CA 1
ATOM 2487 C C . GLU B 1 95 ? -5.602 -28.391 -11.25 1 92.5 95 GLU B C 1
ATOM 2489 O O . GLU B 1 95 ? -6.406 -28.078 -12.133 1 92.5 95 GLU B O 1
ATOM 2494 N N . LYS B 1 96 ? -5.727 -28.109 -10.031 1 91.56 96 LYS B N 1
ATOM 2495 C CA . LYS B 1 96 ? -6.91 -27.391 -9.578 1 91.56 96 LYS B CA 1
ATOM 2496 C C . LYS B 1 96 ? -6.953 -25.969 -10.164 1 91.56 96 LYS B C 1
ATOM 2498 O O . LYS B 1 96 ? -8 -25.531 -10.641 1 91.56 96 LYS B O 1
ATOM 2503 N N . ILE B 1 97 ? -5.816 -25.281 -10.125 1 90.5 97 ILE B N 1
ATOM 2504 C CA . ILE B 1 97 ? -5.73 -23.922 -10.672 1 90.5 97 ILE B CA 1
ATOM 2505 C C . ILE B 1 97 ? -6.051 -23.953 -12.164 1 90.5 97 ILE B C 1
ATOM 2507 O O . ILE B 1 97 ? -6.82 -23.125 -12.664 1 90.5 97 ILE B O 1
ATOM 2511 N N . LYS B 1 98 ? -5.516 -24.922 -12.836 1 88 98 LYS B N 1
ATOM 2512 C CA . LYS B 1 98 ? -5.754 -25.062 -14.273 1 88 98 LYS B CA 1
ATOM 2513 C C . LYS B 1 98 ? -7.234 -25.281 -14.562 1 88 98 LYS B C 1
ATOM 2515 O O . LYS B 1 98 ? -7.773 -24.703 -15.516 1 88 98 LYS B O 1
ATOM 2520 N N . GLU B 1 99 ? -7.816 -26.078 -13.766 1 89 99 GLU B N 1
ATOM 2521 C CA . GLU B 1 99 ? -9.242 -26.328 -13.938 1 89 99 GLU B CA 1
ATOM 2522 C C . GLU B 1 99 ? -10.062 -25.062 -13.766 1 89 99 GLU B C 1
ATOM 2524 O O . GLU B 1 99 ? -10.969 -24.781 -14.555 1 89 99 GLU B O 1
ATOM 2529 N N . ILE B 1 100 ? -9.75 -24.281 -12.805 1 84.81 100 ILE B N 1
ATOM 2530 C CA . ILE B 1 100 ? -10.477 -23.062 -12.5 1 84.81 100 ILE B CA 1
ATOM 2531 C C . ILE B 1 100 ? -10.328 -22.062 -13.656 1 84.81 100 ILE B C 1
ATOM 2533 O O . ILE B 1 100 ? -11.312 -21.469 -14.102 1 84.81 100 ILE B O 1
ATOM 2537 N N . ILE B 1 101 ? -9.203 -21.938 -14.188 1 78.38 101 ILE B N 1
ATOM 2538 C CA . ILE B 1 101 ? -8.93 -20.969 -15.234 1 78.38 101 ILE B CA 1
ATOM 2539 C C . ILE B 1 101 ? -9.625 -21.391 -16.531 1 78.38 101 ILE B C 1
ATOM 2541 O O . ILE B 1 101 ? -10.195 -20.562 -17.234 1 78.38 101 ILE B O 1
ATOM 2545 N N . THR B 1 102 ? -9.539 -22.688 -16.828 1 81.62 102 THR B N 1
ATOM 2546 C CA . THR B 1 102 ? -10.133 -23.203 -18.062 1 81.62 102 THR B CA 1
ATOM 2547 C C . THR B 1 102 ? -11.648 -23.047 -18.031 1 81.62 102 THR B C 1
ATOM 2549 O O . THR B 1 102 ? -12.266 -22.719 -19.062 1 81.62 102 THR B O 1
ATOM 2552 N N . SER B 1 103 ? -12.148 -23.125 -16.922 1 85.44 103 SER B N 1
ATOM 2553 C CA . SER B 1 103 ? -13.602 -23.078 -16.812 1 85.44 103 SER B CA 1
ATOM 2554 C C . SER B 1 103 ? -14.125 -21.641 -16.891 1 85.44 103 SER B C 1
ATOM 2556 O O . SER B 1 103 ? -15.234 -21.406 -17.359 1 85.44 103 SER B O 1
ATOM 2558 N N . GLN B 1 104 ? -13.375 -20.672 -16.594 1 85.38 104 GLN B N 1
ATOM 2559 C CA . GLN B 1 104 ? -13.891 -19.328 -16.438 1 85.38 104 GLN B CA 1
ATOM 2560 C C . GLN B 1 104 ? -13.344 -18.406 -17.531 1 85.38 104 GLN B C 1
ATOM 2562 O O . GLN B 1 104 ? -13.805 -17.266 -17.688 1 85.38 104 GLN B O 1
ATOM 2567 N N . ASN B 1 105 ? -12.453 -18.828 -18.359 1 85.69 105 ASN B N 1
ATOM 2568 C CA . ASN B 1 105 ? -11.828 -18.016 -19.406 1 85.69 105 ASN B CA 1
ATOM 2569 C C . ASN B 1 105 ? -11.328 -16.688 -18.844 1 85.69 105 ASN B C 1
ATOM 2571 O O . ASN B 1 105 ? -11.617 -15.625 -19.406 1 85.69 105 ASN B O 1
ATOM 2575 N N . LYS B 1 106 ? -10.695 -16.719 -17.719 1 88.69 106 LYS B N 1
ATOM 2576 C CA . LYS B 1 106 ? -10.125 -15.539 -17.062 1 88.69 106 LYS B CA 1
ATOM 2577 C C . LYS B 1 106 ? -8.602 -15.594 -17.047 1 88.69 106 LYS B C 1
ATOM 2579 O O . LYS B 1 106 ? -8.016 -16.672 -17.109 1 88.69 106 LYS B O 1
ATOM 2584 N N . LYS B 1 107 ? -8.07 -14.492 -17.031 1 90.31 107 LYS B N 1
ATOM 2585 C CA . LYS B 1 107 ? -6.621 -14.398 -16.891 1 90.31 107 LYS B CA 1
ATOM 2586 C C . LYS B 1 107 ? -6.184 -14.688 -15.469 1 90.31 107 LYS B C 1
ATOM 2588 O O . LYS B 1 107 ? -6.852 -14.281 -14.516 1 90.31 107 LYS B O 1
ATOM 2593 N N . LEU B 1 108 ? -4.992 -15.258 -15.414 1 92.62 108 LEU B N 1
ATOM 2594 C CA . LEU B 1 108 ? -4.438 -15.602 -14.109 1 92.62 108 LEU B CA 1
ATOM 2595 C C . LEU B 1 108 ? -3.396 -14.578 -13.664 1 92.62 108 LEU B C 1
ATOM 2597 O O . LEU B 1 108 ? -2.543 -14.18 -14.461 1 92.62 108 LEU B O 1
ATOM 2601 N N . VAL B 1 109 ? -3.602 -14.188 -12.453 1 96.31 109 VAL B N 1
ATOM 2602 C CA . VAL B 1 109 ? -2.561 -13.391 -11.805 1 96.31 109 VAL B CA 1
ATOM 2603 C C . VAL B 1 109 ? -2.055 -14.117 -10.562 1 96.31 109 VAL B C 1
ATOM 2605 O O . VAL B 1 109 ? -2.842 -14.477 -9.68 1 96.31 109 VAL B O 1
ATOM 2608 N N . PHE B 1 110 ? -0.776 -14.359 -10.586 1 97.12 110 PHE B N 1
ATOM 2609 C CA . PHE B 1 110 ? -0.151 -14.945 -9.406 1 97.12 110 PHE B CA 1
ATOM 2610 C C . PHE B 1 110 ? 0.445 -13.859 -8.516 1 97.12 110 PHE B C 1
ATOM 2612 O O . PHE B 1 110 ? 1.181 -13 -8.992 1 97.12 110 PHE B O 1
ATOM 2619 N N . TYR B 1 111 ? 0.075 -13.922 -7.312 1 98.5 111 TYR B N 1
ATOM 2620 C CA . TYR B 1 111 ? 0.545 -12.984 -6.293 1 98.5 111 TYR B CA 1
ATOM 2621 C C . TYR B 1 111 ? 1.229 -13.727 -5.148 1 98.5 111 TYR B C 1
ATOM 2623 O O . TYR B 1 111 ? 0.694 -14.711 -4.629 1 98.5 111 TYR B O 1
ATOM 2631 N N . SER B 1 112 ? 2.451 -13.281 -4.844 1 98.19 112 SER B N 1
ATOM 2632 C CA . SER B 1 112 ? 3.176 -13.906 -3.742 1 98.19 112 SER B CA 1
ATOM 2633 C C . SER B 1 112 ? 3.99 -12.883 -2.963 1 98.19 112 SER B C 1
ATOM 2635 O O . SER B 1 112 ? 4.965 -12.328 -3.482 1 98.19 112 SER B O 1
ATOM 2637 N N . ARG B 1 113 ? 3.588 -12.656 -1.764 1 97.5 113 ARG B N 1
ATOM 2638 C CA . ARG B 1 113 ? 4.301 -11.734 -0.884 1 97.5 113 ARG B CA 1
ATOM 2639 C C . ARG B 1 113 ? 4.875 -12.461 0.324 1 97.5 113 ARG B C 1
ATOM 2641 O O . ARG B 1 113 ? 4.148 -13.148 1.046 1 97.5 113 ARG B O 1
ATOM 2648 N N . PHE B 1 114 ? 6.191 -12.305 0.52 1 92.88 114 PHE B N 1
ATOM 2649 C CA . PHE B 1 114 ? 6.922 -12.797 1.683 1 92.88 114 PHE B CA 1
ATOM 2650 C C . PHE B 1 114 ? 6.789 -14.305 1.806 1 92.88 114 PHE B C 1
ATOM 2652 O O . PHE B 1 114 ? 6.578 -14.828 2.902 1 92.88 114 PHE B O 1
ATOM 2659 N N . PHE B 1 115 ? 6.914 -14.961 0.708 1 93 115 PHE B N 1
ATOM 2660 C CA . PHE B 1 115 ? 6.797 -16.406 0.667 1 93 115 PHE B CA 1
ATOM 2661 C C . PHE B 1 115 ? 8.047 -17.031 0.062 1 93 115 PHE B C 1
ATOM 2663 O O . PHE B 1 115 ? 8.586 -18 0.602 1 93 115 PHE B O 1
ATOM 2670 N N . LEU B 1 116 ? 8.586 -16.484 -1 1 92.12 116 LEU B N 1
ATOM 2671 C CA . LEU B 1 116 ? 9.672 -17.078 -1.771 1 92.12 116 LEU B CA 1
ATOM 2672 C C . LEU B 1 116 ? 10.922 -17.234 -0.914 1 92.12 116 LEU B C 1
ATOM 2674 O O . LEU B 1 116 ? 11.641 -18.234 -1.047 1 92.12 116 LEU B O 1
ATOM 2678 N N . HIS B 1 117 ? 11.141 -16.25 -0.027 1 88.69 117 HIS B N 1
ATOM 2679 C CA . HIS B 1 117 ? 12.336 -16.359 0.805 1 88.69 117 HIS B CA 1
ATOM 2680 C C . HIS B 1 117 ? 12.141 -17.359 1.93 1 88.69 117 HIS B C 1
ATOM 2682 O O . HIS B 1 117 ? 13.086 -17.688 2.652 1 88.69 117 HIS B O 1
ATOM 2688 N N . ALA B 1 118 ? 10.953 -17.875 2.088 1 85.94 118 ALA B N 1
ATOM 2689 C CA . ALA B 1 118 ? 10.641 -18.812 3.154 1 85.94 118 ALA B CA 1
ATOM 2690 C C . ALA B 1 118 ? 10.703 -20.25 2.645 1 85.94 118 ALA B C 1
ATOM 2692 O O . ALA B 1 118 ? 10.477 -21.203 3.404 1 85.94 118 ALA B O 1
ATOM 2693 N N . ILE B 1 119 ? 10.938 -20.484 1.376 1 87.25 119 ILE B N 1
ATOM 2694 C CA . ILE B 1 119 ? 11.062 -21.812 0.812 1 87.25 119 ILE B CA 1
ATOM 2695 C C . ILE B 1 119 ? 12.461 -22 0.224 1 87.25 119 ILE B C 1
ATOM 2697 O O . ILE B 1 119 ? 13.164 -21.016 -0.037 1 87.25 119 ILE B O 1
ATOM 2701 N N . ASN B 1 120 ? 12.844 -23.219 0.034 1 86.56 120 ASN B N 1
ATOM 2702 C CA . ASN B 1 120 ? 14.188 -23.453 -0.483 1 86.56 120 ASN B CA 1
ATOM 2703 C C . ASN B 1 120 ? 14.227 -23.344 -2.006 1 86.56 120 ASN B C 1
ATOM 2705 O O . ASN B 1 120 ? 13.188 -23.188 -2.648 1 86.56 120 ASN B O 1
ATOM 2709 N N . ASP B 1 121 ? 15.422 -23.438 -2.576 1 88.12 121 ASP B N 1
ATOM 2710 C CA . ASP B 1 121 ? 15.648 -23.234 -4.004 1 88.12 121 ASP B CA 1
ATOM 2711 C C . ASP B 1 121 ? 14.875 -24.266 -4.828 1 88.12 121 ASP B C 1
ATOM 2713 O O . ASP B 1 121 ? 14.305 -23.938 -5.871 1 88.12 121 ASP B O 1
ATOM 2717 N N . ASN B 1 122 ? 14.93 -25.484 -4.383 1 90.75 122 ASN B N 1
ATOM 2718 C CA . ASN B 1 122 ? 14.219 -26.531 -5.098 1 90.75 122 ASN B CA 1
ATOM 2719 C C . ASN B 1 122 ? 12.719 -26.281 -5.145 1 90.75 122 ASN B C 1
ATOM 2721 O O . ASN B 1 122 ? 12.094 -26.391 -6.199 1 90.75 122 ASN B O 1
ATOM 2725 N N . GLN B 1 123 ? 12.172 -25.875 -4.074 1 91.25 123 GLN B N 1
ATOM 2726 C CA . GLN B 1 123 ? 10.75 -25.547 -3.982 1 91.25 123 GLN B CA 1
ATOM 2727 C C . GLN B 1 123 ? 10.391 -24.375 -4.887 1 91.25 123 GLN B C 1
ATOM 2729 O O . GLN B 1 123 ? 9.367 -24.391 -5.566 1 91.25 123 GLN B O 1
ATOM 2734 N N . GLN B 1 124 ? 11.219 -23.359 -4.84 1 93.56 124 GLN B N 1
ATOM 2735 C CA . GLN B 1 124 ? 11.008 -22.219 -5.719 1 93.56 124 GLN B CA 1
ATOM 2736 C C . GLN B 1 124 ? 10.992 -22.641 -7.184 1 93.56 124 GLN B C 1
ATOM 2738 O O . GLN B 1 124 ? 10.141 -22.203 -7.953 1 93.56 124 GLN B O 1
ATOM 2743 N N . ASN B 1 125 ? 11.922 -23.531 -7.535 1 92.12 125 ASN B N 1
ATOM 2744 C CA . ASN B 1 125 ? 11.992 -24.016 -8.914 1 92.12 125 ASN B CA 1
ATOM 2745 C C . ASN B 1 125 ? 10.734 -24.781 -9.305 1 92.12 125 ASN B C 1
ATOM 2747 O O . ASN B 1 125 ? 10.203 -24.594 -10.406 1 92.12 125 ASN B O 1
ATOM 2751 N N . ILE B 1 126 ? 10.289 -25.594 -8.453 1 93.69 126 ILE B N 1
ATOM 2752 C CA . ILE B 1 126 ? 9.078 -26.344 -8.703 1 93.69 126 ILE B CA 1
ATOM 2753 C C . ILE B 1 126 ? 7.902 -25.391 -8.906 1 93.69 126 ILE B C 1
ATOM 2755 O O . ILE B 1 126 ? 7.129 -25.547 -9.859 1 93.69 126 ILE B O 1
ATOM 2759 N N . LEU B 1 127 ? 7.801 -24.422 -8.07 1 94.5 127 LEU B N 1
ATOM 2760 C CA . LEU B 1 127 ? 6.734 -23.438 -8.148 1 94.5 127 LEU B CA 1
ATOM 2761 C C . LEU B 1 127 ? 6.773 -22.688 -9.477 1 94.5 127 LEU B C 1
ATOM 2763 O O . LEU B 1 127 ? 5.781 -22.672 -10.203 1 94.5 127 LEU B O 1
ATOM 2767 N N . LEU B 1 128 ? 7.934 -22.156 -9.797 1 94.88 128 LEU B N 1
ATOM 2768 C CA . LEU B 1 128 ? 8.062 -21.312 -10.977 1 94.88 128 LEU B CA 1
ATOM 2769 C C . LEU B 1 128 ? 7.848 -22.125 -12.25 1 94.88 128 LEU B C 1
ATOM 2771 O O . LEU B 1 128 ? 7.199 -21.656 -13.188 1 94.88 128 LEU B O 1
ATOM 2775 N N . ASN B 1 129 ? 8.352 -23.344 -12.25 1 94.69 129 ASN B N 1
ATOM 2776 C CA . ASN B 1 129 ? 8.125 -24.203 -13.406 1 94.69 129 ASN B CA 1
ATOM 2777 C C . ASN B 1 129 ? 6.652 -24.562 -13.555 1 94.69 129 ASN B C 1
ATOM 2779 O O . ASN B 1 129 ? 6.133 -24.609 -14.672 1 94.69 129 ASN B O 1
ATOM 2783 N N . SER B 1 130 ? 6.031 -24.859 -12.469 1 94.44 130 SER B N 1
ATOM 2784 C CA . SER B 1 130 ? 4.613 -25.203 -12.5 1 94.44 130 SER B CA 1
ATOM 2785 C C . SER B 1 130 ? 3.77 -24.016 -12.969 1 94.44 130 SER B C 1
ATOM 2787 O O . SER B 1 130 ? 2.846 -24.188 -13.766 1 94.44 130 SER B O 1
ATOM 2789 N N . LEU B 1 131 ? 4.098 -22.812 -12.508 1 92.69 131 LEU B N 1
ATOM 2790 C CA . LEU B 1 131 ? 3.387 -21.609 -12.938 1 92.69 131 LEU B CA 1
ATOM 2791 C C . LEU B 1 131 ? 3.555 -21.391 -14.438 1 92.69 131 LEU B C 1
ATOM 2793 O O . LEU B 1 131 ? 2.598 -21.031 -15.125 1 92.69 131 LEU B O 1
ATOM 2797 N N . LYS B 1 132 ? 4.766 -21.609 -14.859 1 92.5 132 LYS B N 1
ATOM 2798 C CA . LYS B 1 132 ? 5.047 -21.422 -16.281 1 92.5 132 LYS B CA 1
ATOM 2799 C C . LYS B 1 132 ? 4.199 -22.359 -17.141 1 92.5 132 LYS B C 1
ATOM 2801 O O . LYS B 1 132 ? 3.729 -21.984 -18.203 1 92.5 132 LYS B O 1
ATOM 2806 N N . LYS B 1 133 ? 3.955 -23.516 -16.641 1 91.06 133 LYS B N 1
ATOM 2807 C CA . LYS B 1 133 ? 3.205 -24.531 -17.375 1 91.06 133 LYS B CA 1
ATOM 2808 C C . LYS B 1 133 ? 1.725 -24.156 -17.453 1 91.06 133 LYS B C 1
ATOM 2810 O O . LYS B 1 133 ? 1.071 -24.422 -18.469 1 91.06 133 LYS B O 1
ATOM 2815 N N . ILE B 1 134 ? 1.242 -23.516 -16.438 1 88.5 134 ILE B N 1
ATOM 2816 C CA . ILE B 1 134 ? -0.204 -23.328 -16.406 1 88.5 134 ILE B CA 1
ATOM 2817 C C . ILE B 1 134 ? -0.554 -21.922 -16.859 1 88.5 134 ILE B C 1
ATOM 2819 O O . ILE B 1 134 ? -1.697 -21.641 -17.234 1 88.5 134 ILE B O 1
ATOM 2823 N N . LYS B 1 135 ? 0.409 -21.031 -16.828 1 84.56 135 LYS B N 1
ATOM 2824 C CA . LYS B 1 135 ? 0.114 -19.641 -17.156 1 84.56 135 LYS B CA 1
ATOM 2825 C C . LYS B 1 135 ? -0.114 -19.484 -18.656 1 84.56 135 LYS B C 1
ATOM 2827 O O . LYS B 1 135 ? 0.417 -20.25 -19.469 1 84.56 135 LYS B O 1
ATOM 2832 N N . ASP B 1 136 ? -0.986 -18.594 -18.953 1 82.31 136 ASP B N 1
ATOM 2833 C CA . ASP B 1 136 ? -1.143 -18.219 -20.359 1 82.31 136 ASP B CA 1
ATOM 2834 C C . ASP B 1 136 ? -0.389 -16.922 -20.672 1 82.31 136 ASP B C 1
ATOM 2836 O O . ASP B 1 136 ? 0.378 -16.438 -19.844 1 82.31 136 ASP B O 1
ATOM 2840 N N . ASN B 1 137 ? -0.551 -16.391 -21.906 1 80.56 137 ASN B N 1
ATOM 2841 C CA . ASN B 1 137 ? 0.228 -15.25 -22.375 1 80.56 137 ASN B CA 1
ATOM 2842 C C . ASN B 1 137 ? -0.189 -13.961 -21.672 1 80.56 137 ASN B C 1
ATOM 2844 O O . ASN B 1 137 ? 0.554 -12.977 -21.656 1 80.56 137 ASN B O 1
ATOM 2848 N N . GLU B 1 138 ? -1.31 -14.008 -21.031 1 87.31 138 GLU B N 1
ATOM 2849 C CA . GLU B 1 138 ? -1.809 -12.781 -20.406 1 87.31 138 GLU B CA 1
ATOM 2850 C C . GLU B 1 138 ? -1.582 -12.805 -18.891 1 87.31 138 GLU B C 1
ATOM 2852 O O . GLU B 1 138 ? -1.831 -11.812 -18.219 1 87.31 138 GLU B O 1
ATOM 2857 N N . SER B 1 139 ? -1.092 -13.938 -18.453 1 92.31 139 SER B N 1
ATOM 2858 C CA . SER B 1 139 ? -0.91 -14.102 -17.016 1 92.31 139 SER B CA 1
ATOM 2859 C C . SER B 1 139 ? 0.248 -13.25 -16.516 1 92.31 139 SER B C 1
ATOM 2861 O O . SER B 1 139 ? 1.243 -13.062 -17.219 1 92.31 139 SER B O 1
ATOM 2863 N N . LEU B 1 140 ? 0.09 -12.703 -15.328 1 95.44 140 LEU B N 1
ATOM 2864 C CA . LEU B 1 140 ? 1.129 -11.93 -14.656 1 95.44 140 LEU B CA 1
ATOM 2865 C C . LEU B 1 140 ? 1.477 -12.547 -13.305 1 95.44 140 LEU B C 1
ATOM 2867 O O . LEU B 1 140 ? 0.633 -13.188 -12.68 1 95.44 140 LEU B O 1
ATOM 2871 N N . CYS B 1 141 ? 2.729 -12.359 -12.938 1 97.31 141 CYS B N 1
ATOM 2872 C CA . CYS B 1 141 ? 3.195 -12.789 -11.625 1 97.31 141 CYS B CA 1
ATOM 2873 C C . CYS B 1 141 ? 3.756 -11.617 -10.828 1 97.31 141 CYS B C 1
ATOM 2875 O O . CYS B 1 141 ? 4.574 -10.852 -11.336 1 97.31 141 CYS B O 1
ATOM 2877 N N . PHE B 1 142 ? 3.301 -11.5 -9.656 1 98.31 142 PHE B N 1
ATOM 2878 C CA . PHE B 1 142 ? 3.771 -10.469 -8.734 1 98.31 142 PHE B CA 1
ATOM 2879 C C . PHE B 1 142 ? 4.488 -11.094 -7.547 1 98.31 142 PHE B C 1
ATOM 2881 O O . PHE B 1 142 ? 3.91 -11.898 -6.816 1 98.31 142 PHE B O 1
ATOM 2888 N N . PHE B 1 143 ? 5.758 -10.672 -7.344 1 97.81 143 PHE B N 1
ATOM 2889 C CA . PHE B 1 143 ? 6.547 -11.234 -6.25 1 97.81 143 PHE B CA 1
ATOM 2890 C C . PHE B 1 143 ? 7.133 -10.133 -5.383 1 97.81 143 PHE B C 1
ATOM 2892 O O . PHE B 1 143 ? 7.645 -9.133 -5.898 1 97.81 143 PHE B O 1
ATOM 2899 N N . GLU B 1 144 ? 7.004 -10.219 -4.145 1 97.69 144 GLU B N 1
ATOM 2900 C CA . GLU B 1 144 ? 7.781 -9.461 -3.172 1 97.69 144 GLU B CA 1
ATOM 2901 C C . GLU B 1 144 ? 8.438 -10.383 -2.146 1 97.69 144 GLU B C 1
ATOM 2903 O O . GLU B 1 144 ? 7.77 -11.234 -1.556 1 97.69 144 GLU B O 1
ATOM 2908 N N . PHE B 1 145 ? 9.719 -10.258 -1.941 1 94.69 145 PHE B N 1
ATOM 2909 C CA . PHE B 1 145 ? 10.43 -11.109 -0.997 1 94.69 145 PHE B CA 1
ATOM 2910 C C . PHE B 1 145 ? 11.602 -10.367 -0.372 1 94.69 145 PHE B C 1
ATOM 2912 O O . PHE B 1 145 ? 12.062 -9.359 -0.914 1 94.69 145 PHE B O 1
ATOM 2919 N N . ARG B 1 146 ? 12 -10.828 0.785 1 91.06 146 ARG B N 1
ATOM 2920 C CA . ARG B 1 146 ? 13.172 -10.266 1.447 1 91.06 146 ARG B CA 1
ATOM 2921 C C . ARG B 1 146 ? 14.453 -10.625 0.693 1 91.06 146 ARG B C 1
ATOM 2923 O O . ARG B 1 146 ? 14.602 -11.758 0.218 1 91.06 146 ARG B O 1
ATOM 2930 N N . THR B 1 147 ? 15.336 -9.641 0.601 1 89.25 147 THR B N 1
ATOM 2931 C CA . THR B 1 147 ? 16.594 -9.883 -0.106 1 89.25 147 THR B CA 1
ATOM 2932 C C . THR B 1 147 ? 17.719 -10.164 0.878 1 89.25 147 THR B C 1
ATOM 2934 O O . THR B 1 147 ? 17.516 -10.109 2.094 1 89.25 147 THR B O 1
ATOM 2937 N N . ASN B 1 148 ? 18.875 -10.555 0.365 1 74.81 148 ASN B N 1
ATOM 2938 C CA . ASN B 1 148 ? 20.062 -10.844 1.15 1 74.81 148 ASN B CA 1
ATOM 2939 C C . ASN B 1 148 ? 20.578 -9.594 1.859 1 74.81 148 ASN B C 1
ATOM 2941 O O . ASN B 1 148 ? 21.375 -9.695 2.797 1 74.81 148 ASN B O 1
ATOM 2945 N N . ARG B 1 149 ? 20.234 -8.398 1.464 1 70.94 149 ARG B N 1
ATOM 2946 C CA . ARG B 1 149 ? 20.656 -7.172 2.135 1 70.94 149 ARG B CA 1
ATOM 2947 C C . ARG B 1 149 ? 19.891 -6.98 3.439 1 70.94 149 ARG B C 1
ATOM 2949 O O . ARG B 1 149 ? 20.266 -6.141 4.266 1 70.94 149 ARG B O 1
ATOM 2956 N N . ASP B 1 150 ? 18.844 -7.758 3.584 1 64.19 150 ASP B N 1
ATOM 2957 C CA . ASP B 1 150 ? 18.062 -7.719 4.812 1 64.19 150 ASP B CA 1
ATOM 2958 C C . ASP B 1 150 ? 18.734 -8.531 5.918 1 64.19 150 ASP B C 1
ATOM 2960 O O . ASP B 1 150 ? 18.328 -8.453 7.082 1 64.19 150 ASP B O 1
ATOM 2964 N N . GLU B 1 151 ? 19.688 -9.297 5.578 1 56.34 151 GLU B N 1
ATOM 2965 C CA . GLU B 1 151 ? 20.297 -10.25 6.5 1 56.34 151 GLU B CA 1
ATOM 2966 C C . GLU B 1 151 ? 20.828 -9.547 7.746 1 56.34 151 GLU B C 1
ATOM 2968 O O . GLU B 1 151 ? 20.75 -10.086 8.852 1 56.34 151 GLU B O 1
ATOM 2973 N N . PHE B 1 152 ? 21.281 -8.336 7.598 1 47.75 152 PHE B N 1
ATOM 2974 C CA . PHE B 1 152 ? 21.984 -7.738 8.727 1 47.75 152 PHE B CA 1
ATOM 2975 C C . PHE B 1 152 ? 21.031 -6.91 9.578 1 47.75 152 PHE B C 1
ATOM 2977 O O . PHE B 1 152 ? 21.438 -6.328 10.594 1 47.75 152 PHE B O 1
ATOM 2984 N N . GLN B 1 153 ? 19.766 -6.895 9.234 1 51.5 153 GLN B N 1
ATOM 2985 C CA . GLN B 1 153 ? 18.844 -6.039 9.977 1 51.5 153 GLN B CA 1
ATOM 2986 C C . GLN B 1 153 ? 18.094 -6.836 11.039 1 51.5 153 GLN B C 1
ATOM 2988 O O . GLN B 1 153 ? 17.891 -8.039 10.883 1 51.5 153 GLN B O 1
ATOM 2993 N N . GLU B 1 154 ? 17.922 -6.352 12.234 1 46.31 154 GLU B N 1
ATOM 2994 C CA . GLU B 1 154 ? 17.094 -6.918 13.289 1 46.31 154 GLU B CA 1
ATOM 2995 C C . GLU B 1 154 ? 15.672 -7.195 12.797 1 46.31 154 GLU B C 1
ATOM 2997 O O . GLU B 1 154 ? 15.094 -6.379 12.078 1 46.31 154 GLU B O 1
ATOM 3002 N N . LYS B 1 155 ? 15.211 -8.492 12.812 1 55.12 155 LYS B N 1
ATOM 3003 C CA . LYS B 1 155 ? 13.875 -8.852 12.344 1 55.12 155 LYS B CA 1
ATOM 3004 C C . LYS B 1 155 ? 12.891 -8.945 13.5 1 55.12 155 LYS B C 1
ATOM 3006 O O . LYS B 1 155 ? 13.242 -9.422 14.586 1 55.12 155 LYS B O 1
ATOM 3011 N N . THR B 1 156 ? 11.891 -8.242 13.445 1 45.88 156 THR B N 1
ATOM 3012 C CA . THR B 1 156 ? 10.867 -8.406 14.469 1 45.88 156 THR B CA 1
ATOM 3013 C C . THR B 1 156 ? 10.367 -9.852 14.508 1 45.88 156 THR B C 1
ATOM 3015 O O . THR B 1 156 ? 9.797 -10.289 15.508 1 45.88 156 THR B O 1
ATOM 3018 N N . THR B 1 157 ? 10.539 -10.625 13.305 1 44.41 157 THR B N 1
ATOM 3019 C CA . THR B 1 157 ? 10.102 -12.016 13.297 1 44.41 157 THR B CA 1
ATOM 3020 C C . THR B 1 157 ? 11.305 -12.961 13.305 1 44.41 157 THR B C 1
ATOM 3022 O O . THR B 1 157 ? 11.969 -13.125 12.281 1 44.41 157 THR B O 1
ATOM 3025 N N . SER B 1 158 ? 12.023 -13.18 14.398 1 46.72 158 SER B N 1
ATOM 3026 C CA . SER B 1 158 ? 13.305 -13.836 14.641 1 46.72 158 SER B CA 1
ATOM 3027 C C . SER B 1 158 ? 13.328 -15.242 14.055 1 46.72 158 SER B C 1
ATOM 3029 O O . SER B 1 158 ? 14.375 -15.727 13.617 1 46.72 158 SER B O 1
ATOM 3031 N N . THR B 1 159 ? 12.344 -16.109 14.219 1 48.62 159 THR B N 1
ATOM 3032 C CA . THR B 1 159 ? 12.562 -17.562 14.289 1 48.62 159 THR B CA 1
ATOM 3033 C C . THR B 1 159 ? 12.383 -18.203 12.914 1 48.62 159 THR B C 1
ATOM 3035 O O . THR B 1 159 ? 12.469 -19.422 12.773 1 48.62 159 THR B O 1
ATOM 3038 N N . HIS B 1 160 ? 12.203 -17.531 11.938 1 49.38 160 HIS B N 1
ATOM 3039 C CA . HIS B 1 160 ? 11.797 -18.281 10.766 1 49.38 160 HIS B CA 1
ATOM 3040 C C . HIS B 1 160 ? 12.938 -18.406 9.766 1 49.38 160 HIS B C 1
ATOM 3042 O O . HIS B 1 160 ? 13.859 -17.578 9.758 1 49.38 160 HIS B O 1
ATOM 3048 N N . TYR B 1 161 ? 13.047 -19.688 9.195 1 49.97 161 TYR B N 1
ATOM 3049 C CA . TYR B 1 161 ? 13.945 -19.906 8.07 1 49.97 161 TYR B CA 1
ATOM 3050 C C . TYR B 1 161 ? 13.805 -18.812 7.027 1 49.97 161 TYR B C 1
ATOM 3052 O O . TYR B 1 161 ? 12.688 -18.484 6.621 1 49.97 161 TYR B O 1
ATOM 3060 N N . ARG B 1 162 ? 14.828 -18.016 6.867 1 57.69 162 ARG B N 1
ATOM 3061 C CA . ARG B 1 162 ? 14.875 -17 5.816 1 57.69 162 ARG B CA 1
ATOM 3062 C C . ARG B 1 162 ? 16.094 -17.203 4.91 1 57.69 162 ARG B C 1
ATOM 3064 O O . ARG B 1 162 ? 17.219 -17.344 5.395 1 57.69 162 ARG B O 1
ATOM 3071 N N . ARG B 1 163 ? 15.719 -17.719 3.645 1 63.03 163 ARG B N 1
ATOM 3072 C CA . ARG B 1 163 ? 16.734 -17.609 2.596 1 63.03 163 ARG B CA 1
ATOM 3073 C C . ARG B 1 163 ? 16.75 -16.219 1.99 1 63.03 163 ARG B C 1
ATOM 3075 O O . ARG B 1 163 ? 15.711 -15.68 1.601 1 63.03 163 ARG B O 1
ATOM 3082 N N . TYR B 1 164 ? 17.781 -15.453 2.193 1 67.38 164 TYR B N 1
ATOM 3083 C CA . TYR B 1 164 ? 17.891 -14.156 1.539 1 67.38 164 TYR B CA 1
ATOM 3084 C C . TYR B 1 164 ? 18.25 -14.32 0.066 1 67.38 164 TYR B C 1
ATOM 3086 O O . TYR B 1 164 ? 19.234 -14.984 -0.27 1 67.38 164 TYR B O 1
ATOM 3094 N N . ILE B 1 165 ? 17.25 -13.875 -0.795 1 76.56 165 ILE B N 1
ATOM 3095 C CA . ILE B 1 165 ? 17.375 -14.094 -2.232 1 76.56 165 ILE B CA 1
ATOM 3096 C C . ILE B 1 165 ? 18.078 -12.906 -2.881 1 76.56 165 ILE B C 1
ATOM 3098 O O . ILE B 1 165 ? 17.688 -11.75 -2.664 1 76.56 165 ILE B O 1
ATOM 3102 N N . SER B 1 166 ? 19.078 -13.164 -3.627 1 81.5 166 SER B N 1
ATOM 3103 C CA . SER B 1 166 ? 19.672 -12.148 -4.488 1 81.5 166 SER B CA 1
ATOM 3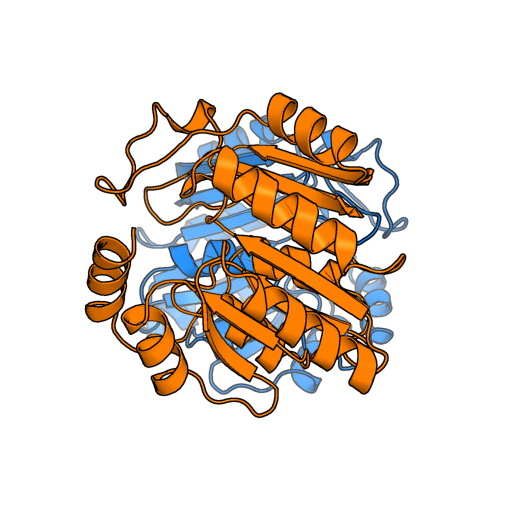104 C C . SER B 1 166 ? 18.75 -11.797 -5.652 1 81.5 166 SER B C 1
ATOM 3106 O O . SER B 1 166 ? 18.359 -12.672 -6.426 1 81.5 166 SER B O 1
ATOM 3108 N N . PRO B 1 167 ? 18.406 -10.539 -5.766 1 85.75 167 PRO B N 1
ATOM 3109 C CA . PRO B 1 167 ? 17.516 -10.164 -6.871 1 85.75 167 PRO B CA 1
ATOM 3110 C C . PRO B 1 167 ? 18.109 -10.5 -8.242 1 85.75 167 PRO B C 1
ATOM 3112 O O . PRO B 1 167 ? 17.375 -10.898 -9.148 1 85.75 167 PRO B O 1
ATOM 3115 N N . THR B 1 168 ? 19.344 -10.383 -8.352 1 83.31 168 THR B N 1
ATOM 3116 C CA . THR B 1 168 ? 20.016 -10.719 -9.609 1 83.31 168 THR B CA 1
ATOM 3117 C C . THR B 1 168 ? 19.906 -12.211 -9.883 1 83.31 168 THR B C 1
ATOM 3119 O O . THR B 1 168 ? 19.625 -12.625 -11.016 1 83.31 168 THR B O 1
ATOM 3122 N N . LYS B 1 169 ? 20.141 -13.008 -8.891 1 86.31 169 LYS B N 1
ATOM 3123 C CA . LYS B 1 169 ? 20 -14.453 -9.055 1 86.31 169 LYS B CA 1
ATOM 3124 C C . LYS B 1 169 ? 18.562 -14.828 -9.398 1 86.31 169 LYS B C 1
ATOM 3126 O O . LYS B 1 169 ? 18.328 -15.672 -10.258 1 86.31 169 LYS B O 1
ATOM 3131 N N . PHE B 1 170 ? 17.625 -14.227 -8.727 1 92.75 170 PHE B N 1
ATOM 3132 C CA . PHE B 1 170 ? 16.219 -14.5 -9 1 92.75 170 PHE B CA 1
ATOM 3133 C C . PHE B 1 170 ? 15.875 -14.141 -10.438 1 92.75 170 PHE B C 1
ATOM 3135 O O . PHE B 1 170 ? 15.18 -14.906 -11.117 1 92.75 170 PHE B O 1
ATOM 3142 N N . THR B 1 171 ? 16.359 -13.023 -10.898 1 91 171 THR B N 1
ATOM 3143 C CA . THR B 1 171 ? 16.125 -12.594 -12.266 1 91 171 THR B CA 1
ATOM 3144 C C . THR B 1 171 ? 16.656 -13.617 -13.266 1 91 171 THR B C 1
ATOM 3146 O O . THR B 1 171 ? 15.961 -14.008 -14.195 1 91 171 THR B O 1
ATOM 3149 N N . SER B 1 172 ? 17.828 -14.062 -12.969 1 88.5 172 SER B N 1
ATOM 3150 C CA . SER B 1 172 ? 18.438 -15.078 -13.828 1 88.5 172 SER B CA 1
ATOM 3151 C C . SER B 1 172 ? 17.625 -16.359 -13.828 1 88.5 172 SER B C 1
ATOM 3153 O O . SER B 1 172 ? 17.328 -16.922 -14.883 1 88.5 172 SER B O 1
ATOM 3155 N N . ASP B 1 173 ? 17.188 -16.781 -12.664 1 90.12 173 ASP B N 1
ATOM 3156 C CA . ASP B 1 173 ? 16.453 -18.031 -12.5 1 90.12 173 ASP B CA 1
ATOM 3157 C C . ASP B 1 173 ? 15.102 -17.984 -13.211 1 90.12 173 ASP B C 1
ATOM 3159 O O . ASP B 1 173 ? 14.75 -18.891 -13.953 1 90.12 173 ASP B O 1
ATOM 3163 N N . ILE B 1 174 ? 14.406 -16.922 -12.984 1 93.81 174 ILE B N 1
ATOM 3164 C CA . ILE B 1 174 ? 13.047 -16.828 -13.508 1 93.81 174 ILE B CA 1
ATOM 3165 C C . ILE B 1 174 ? 13.094 -16.672 -15.031 1 93.81 174 ILE B C 1
ATOM 3167 O O . ILE B 1 174 ? 12.234 -17.188 -15.742 1 93.81 174 ILE B O 1
ATOM 3171 N N . MET B 1 175 ? 14.078 -16 -15.57 1 90.62 175 MET B N 1
ATOM 3172 C CA . MET B 1 175 ? 14.227 -15.836 -17.016 1 90.62 175 MET B CA 1
ATOM 3173 C C . MET B 1 175 ? 14.617 -17.156 -17.672 1 90.62 175 MET B C 1
ATOM 3175 O O . MET B 1 175 ? 14.164 -17.469 -18.781 1 90.62 175 MET B O 1
ATOM 3179 N N . LYS B 1 176 ? 15.461 -17.938 -17.047 1 92.38 176 LYS B N 1
ATOM 3180 C CA . LYS B 1 176 ? 15.852 -19.25 -17.547 1 92.38 176 LYS B CA 1
ATOM 3181 C C . LYS B 1 176 ? 14.641 -20.172 -17.688 1 92.38 176 LYS B C 1
ATOM 3183 O O . LYS B 1 176 ? 14.578 -20.984 -18.609 1 92.38 176 LYS B O 1
ATOM 3188 N N . ILE B 1 177 ? 13.758 -20.047 -16.766 1 94 177 ILE B N 1
ATOM 3189 C CA . ILE B 1 177 ? 12.555 -20.859 -16.781 1 94 177 ILE B CA 1
ATOM 3190 C C . ILE B 1 177 ? 11.633 -20.406 -17.906 1 94 177 ILE B C 1
ATOM 3192 O O . ILE B 1 177 ? 10.805 -21.188 -18.391 1 94 177 ILE B O 1
ATOM 3196 N N . GLY B 1 178 ? 11.773 -19.062 -18.344 1 92.56 178 GLY B N 1
ATOM 3197 C CA . GLY B 1 178 ? 11.031 -18.609 -19.516 1 92.56 178 GLY B CA 1
ATOM 3198 C C . GLY B 1 178 ? 10.133 -17.422 -19.219 1 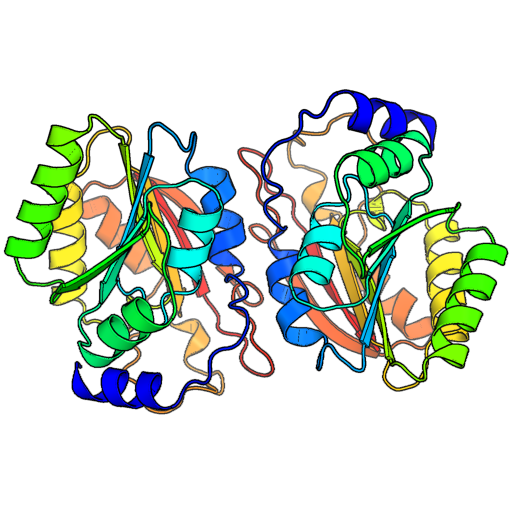92.56 178 GLY B C 1
ATOM 3199 O O . GLY B 1 178 ? 9.297 -17.047 -20.047 1 92.56 178 GLY B O 1
ATOM 3200 N N . PHE B 1 179 ? 10.266 -16.781 -18.047 1 94.88 179 PHE B N 1
ATOM 3201 C CA . PHE B 1 179 ? 9.5 -15.578 -17.734 1 94.88 179 PHE B CA 1
ATOM 3202 C C . PHE B 1 179 ? 10.211 -14.336 -18.266 1 94.88 179 PHE B C 1
ATOM 3204 O O . PHE B 1 179 ? 11.438 -14.312 -18.375 1 94.88 179 PHE B O 1
ATOM 3211 N N . ASP B 1 180 ? 9.438 -13.367 -18.578 1 93.81 180 ASP B N 1
ATOM 3212 C CA . ASP B 1 180 ? 9.945 -12.016 -18.797 1 93.81 180 ASP B CA 1
ATOM 3213 C C . ASP B 1 180 ? 9.75 -11.148 -17.562 1 93.81 180 ASP B C 1
ATOM 3215 O O . ASP B 1 180 ? 8.695 -11.188 -16.922 1 93.81 180 ASP B O 1
ATOM 3219 N N . VAL B 1 181 ? 10.773 -10.43 -17.234 1 94.5 181 VAL B N 1
ATOM 3220 C CA . VAL B 1 181 ? 10.664 -9.469 -16.141 1 94.5 181 VAL B CA 1
ATOM 3221 C C . VAL B 1 181 ? 10.18 -8.125 -16.672 1 94.5 181 VAL B C 1
ATOM 3223 O O . VAL B 1 181 ? 10.883 -7.461 -17.422 1 94.5 181 VAL B O 1
ATOM 3226 N N . LEU B 1 182 ? 9.008 -7.691 -16.266 1 94.44 182 LEU B N 1
ATOM 3227 C CA . LEU B 1 182 ? 8.391 -6.473 -16.781 1 94.44 182 LEU B CA 1
ATOM 3228 C C . LEU B 1 182 ? 8.742 -5.273 -15.906 1 94.44 182 LEU B C 1
ATOM 3230 O O . LEU B 1 182 ? 8.75 -4.137 -16.375 1 94.44 182 LEU B O 1
ATOM 3234 N N . TYR B 1 183 ? 8.938 -5.516 -14.703 1 94.44 183 TYR B N 1
ATOM 3235 C CA . TYR B 1 183 ? 9.211 -4.469 -13.734 1 94.44 183 TYR B CA 1
ATOM 3236 C C . TYR B 1 183 ? 10.008 -5.016 -12.555 1 94.44 183 TYR B C 1
ATOM 3238 O O . TYR B 1 183 ? 9.766 -6.133 -12.094 1 94.44 183 TYR B O 1
ATOM 3246 N N . PHE B 1 184 ? 10.953 -4.285 -12.062 1 93.31 184 PHE B N 1
ATOM 3247 C CA . PHE B 1 184 ? 11.766 -4.664 -10.906 1 93.31 184 PHE B CA 1
ATOM 3248 C C . PHE B 1 184 ? 12.156 -3.438 -10.094 1 93.31 184 PHE B C 1
ATOM 3250 O O . PHE B 1 184 ? 12.508 -2.4 -10.656 1 93.31 184 PHE B O 1
ATOM 3257 N N . THR B 1 185 ? 11.992 -3.518 -8.805 1 93.25 185 THR B N 1
ATOM 3258 C CA . THR B 1 185 ? 12.531 -2.529 -7.883 1 93.25 185 THR B 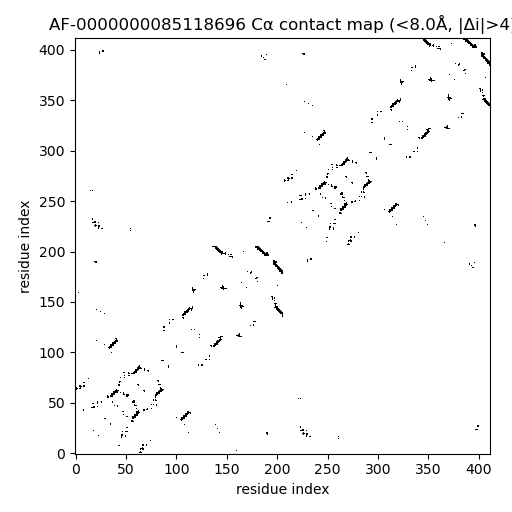CA 1
ATOM 3259 C C . THR B 1 185 ? 12.938 -3.186 -6.566 1 93.25 185 THR B C 1
ATOM 3261 O O . THR B 1 185 ? 12.492 -4.297 -6.258 1 93.25 185 THR B O 1
ATOM 3264 N N . GLU B 1 186 ? 13.805 -2.604 -5.824 1 91.81 186 GLU B N 1
ATOM 3265 C CA . GLU B 1 186 ? 14.219 -3.115 -4.52 1 91.81 186 GLU B CA 1
ATOM 3266 C C . GLU B 1 186 ? 14.602 -1.979 -3.576 1 91.81 186 GLU B C 1
ATOM 3268 O O . GLU B 1 186 ? 14.875 -0.861 -4.023 1 91.81 186 GLU B O 1
ATOM 3273 N N . GLY B 1 187 ? 14.539 -2.238 -2.334 1 91.75 187 GLY B N 1
ATOM 3274 C CA . GLY B 1 187 ? 14.945 -1.247 -1.351 1 91.75 187 GLY B CA 1
ATOM 3275 C C . GLY B 1 187 ? 14.25 -1.411 -0.013 1 91.75 187 GLY B C 1
ATOM 3276 O O . GLY B 1 187 ? 13.539 -2.395 0.206 1 91.75 187 GLY B O 1
ATOM 3277 N N . PHE B 1 188 ? 14.508 -0.516 0.833 1 90.94 188 PHE B N 1
ATOM 3278 C CA . PHE B 1 188 ? 13.805 -0.381 2.1 1 90.94 188 PHE B CA 1
ATOM 3279 C C . PHE B 1 188 ? 12.523 0.434 1.921 1 90.94 188 PHE B C 1
ATOM 3281 O O . PHE B 1 188 ? 12.344 1.1 0.899 1 90.94 188 PHE B O 1
ATOM 3288 N N . GLY B 1 189 ? 11.578 0.365 2.857 1 93.75 189 GLY B N 1
ATOM 3289 C CA . GLY B 1 189 ? 10.398 1.221 2.865 1 93.75 189 GLY B CA 1
ATOM 3290 C C . GLY B 1 189 ? 9.195 0.587 2.191 1 93.75 189 GLY B C 1
ATOM 3291 O O . GLY B 1 189 ? 8.062 1.003 2.422 1 93.75 189 GLY B O 1
ATOM 3292 N N . TYR B 1 190 ? 9.414 -0.454 1.41 1 94.38 190 TYR B N 1
ATOM 3293 C CA . TYR B 1 190 ? 8.344 -1.114 0.671 1 94.38 190 TYR B CA 1
ATOM 3294 C C . TYR B 1 190 ? 7.508 -1.994 1.593 1 94.38 190 TYR B C 1
ATOM 3296 O O . TYR B 1 190 ? 6.332 -2.246 1.32 1 94.38 190 TYR B O 1
ATOM 3304 N N . ALA B 1 191 ? 8.133 -2.402 2.67 1 93.5 191 ALA B N 1
ATOM 3305 C CA . ALA B 1 191 ? 7.484 -3.336 3.586 1 93.5 191 ALA B CA 1
ATOM 3306 C C . ALA B 1 191 ? 7.789 -2.979 5.039 1 93.5 191 ALA B C 1
ATOM 3308 O O . ALA B 1 191 ? 7.969 -3.863 5.879 1 93.5 191 ALA B O 1
ATOM 3309 N N . LYS B 1 192 ? 7.906 -1.718 5.297 1 90.06 192 LYS B N 1
ATOM 3310 C CA . LYS B 1 192 ? 8.156 -1.279 6.668 1 90.06 192 LYS B CA 1
ATOM 3311 C C . LYS B 1 192 ? 6.961 -1.56 7.566 1 90.06 192 LYS B C 1
ATOM 3313 O O . LYS B 1 192 ? 5.816 -1.327 7.172 1 90.06 192 LYS B O 1
ATOM 3318 N N . TYR B 1 193 ? 7.195 -2.109 8.625 1 85.38 193 TYR B N 1
ATOM 3319 C CA . TYR B 1 193 ? 6.215 -2.357 9.68 1 85.38 193 TYR B CA 1
ATOM 3320 C C . TYR B 1 193 ? 6.809 -2.08 11.055 1 85.38 193 TYR B C 1
ATOM 3322 O O . TYR B 1 193 ? 7.609 -2.869 11.562 1 85.38 193 TYR B O 1
ATOM 3330 N N . LYS B 1 194 ? 6.371 -0.927 11.633 1 82 194 LYS B N 1
ATOM 3331 C CA . LYS B 1 194 ? 6.926 -0.48 12.906 1 82 194 LYS B CA 1
ATOM 3332 C C . LYS B 1 194 ? 8.453 -0.442 12.859 1 82 194 LYS B C 1
ATOM 3334 O O . LYS B 1 194 ? 9.031 0.267 12.031 1 82 194 LYS B O 1
ATOM 3339 N N . ASN B 1 195 ? 9.117 -1.304 13.609 1 81.12 195 ASN B N 1
ATOM 3340 C CA . ASN B 1 195 ? 10.57 -1.229 13.688 1 81.12 195 ASN B CA 1
ATOM 3341 C C . ASN B 1 195 ? 11.234 -2.133 12.648 1 81.12 195 ASN B C 1
ATOM 3343 O O . ASN B 1 195 ? 12.461 -2.127 12.508 1 81.12 195 ASN B O 1
ATOM 3347 N N . ASP B 1 196 ? 10.477 -2.838 11.883 1 84.31 196 ASP B N 1
ATOM 3348 C CA . ASP B 1 196 ? 11.008 -3.711 10.844 1 84.31 196 ASP B CA 1
ATOM 3349 C C . ASP B 1 196 ? 10.898 -3.057 9.469 1 84.31 196 ASP B C 1
ATOM 3351 O O . ASP B 1 196 ? 9.789 -2.797 8.992 1 84.31 196 ASP B O 1
ATOM 3355 N N . ASP B 1 197 ? 12.047 -2.795 8.977 1 90.44 197 ASP B N 1
ATOM 3356 C CA . ASP B 1 197 ? 12.102 -2.264 7.617 1 90.44 197 ASP B CA 1
ATOM 3357 C C . ASP B 1 197 ? 12.914 -3.174 6.703 1 90.44 197 ASP B C 1
ATOM 3359 O O . ASP B 1 197 ? 14.078 -2.879 6.398 1 90.44 197 ASP B O 1
ATOM 3363 N N . ALA B 1 198 ? 12.25 -4.227 6.238 1 88.31 198 ALA B N 1
ATOM 3364 C CA . ALA B 1 198 ? 12.93 -5.25 5.445 1 88.31 198 ALA B CA 1
ATOM 3365 C C . ALA B 1 198 ? 13.367 -4.695 4.09 1 88.31 198 ALA B C 1
ATOM 3367 O O . ALA B 1 198 ? 12.625 -3.939 3.459 1 88.31 198 ALA B O 1
ATOM 3368 N N . HIS B 1 199 ? 14.602 -5.004 3.75 1 90.69 199 HIS B N 1
ATOM 3369 C CA . HIS B 1 199 ? 14.984 -4.777 2.361 1 90.69 199 HIS B CA 1
ATOM 3370 C C . HIS B 1 199 ? 14.344 -5.809 1.437 1 90.69 199 HIS B C 1
ATOM 3372 O O . HIS B 1 199 ? 14.57 -7.008 1.582 1 90.69 199 HIS B O 1
ATOM 3378 N N . VAL B 1 200 ? 13.531 -5.344 0.504 1 94.44 200 VAL B N 1
ATOM 3379 C CA . VAL B 1 200 ? 12.781 -6.301 -0.305 1 94.44 200 VAL B CA 1
ATOM 3380 C C . VAL B 1 200 ? 13 -6 -1.787 1 94.44 200 VAL B C 1
ATOM 3382 O O . VAL B 1 200 ? 13.477 -4.922 -2.146 1 94.44 200 VAL B O 1
ATOM 3385 N N . ALA B 1 201 ? 12.711 -7.012 -2.59 1 94.56 201 ALA B N 1
ATOM 3386 C CA . ALA B 1 201 ? 12.609 -6.879 -4.043 1 94.56 201 ALA B CA 1
ATOM 3387 C C . ALA B 1 201 ? 11.18 -7.121 -4.516 1 94.56 201 ALA B C 1
ATOM 3389 O O . ALA B 1 201 ? 10.477 -7.988 -3.986 1 94.56 201 ALA B O 1
ATOM 3390 N N . ARG B 1 202 ? 10.734 -6.297 -5.441 1 97.25 202 ARG B N 1
ATOM 3391 C CA . ARG B 1 202 ? 9.43 -6.438 -6.086 1 97.25 202 ARG B CA 1
ATOM 3392 C C . ARG B 1 202 ? 9.586 -6.738 -7.57 1 97.25 202 ARG B C 1
ATOM 3394 O O . ARG B 1 202 ? 10.398 -6.113 -8.258 1 97.25 202 ARG B O 1
ATOM 3401 N N . PHE B 1 203 ? 8.805 -7.75 -8.062 1 96.12 203 PHE B N 1
ATOM 3402 C CA . PHE B 1 203 ? 8.859 -8.125 -9.477 1 96.12 203 PHE B CA 1
ATOM 3403 C C . PHE B 1 203 ? 7.453 -8.211 -10.062 1 96.12 203 PHE B C 1
ATOM 3405 O O . PHE B 1 203 ? 6.531 -8.703 -9.414 1 96.12 203 PHE B O 1
ATOM 3412 N N . ILE B 1 204 ? 7.27 -7.68 -11.234 1 96.75 204 ILE B N 1
ATOM 3413 C CA . ILE B 1 204 ? 6.199 -8.086 -12.141 1 96.75 204 ILE B CA 1
ATOM 3414 C C . ILE B 1 204 ? 6.781 -8.898 -13.297 1 96.75 204 ILE B C 1
ATOM 3416 O O . ILE B 1 204 ? 7.684 -8.43 -13.992 1 96.75 204 ILE B O 1
ATOM 3420 N N . CYS B 1 205 ? 6.293 -10.086 -13.438 1 95.81 205 CYS B N 1
ATOM 3421 C CA . CYS B 1 205 ? 6.781 -10.969 -14.484 1 95.81 205 CYS B CA 1
ATOM 3422 C C . CYS B 1 205 ? 5.637 -11.484 -15.344 1 95.81 205 CYS B C 1
ATOM 3424 O O . CYS B 1 205 ? 4.48 -11.484 -14.914 1 95.81 205 CYS B O 1
ATOM 3426 N N . LYS B 1 206 ? 6.039 -11.859 -16.578 1 94.5 206 LYS B N 1
ATOM 3427 C CA . LYS B 1 206 ? 5.094 -12.477 -17.5 1 94.5 206 LYS B CA 1
ATOM 3428 C C . LYS B 1 206 ? 5.688 -13.727 -18.141 1 94.5 206 LYS B C 1
ATOM 3430 O O . LYS B 1 206 ? 6.898 -13.797 -18.359 1 94.5 206 LYS B O 1
#

Solvent-accessible surface area (backbone atoms only — not comparable to full-atom values): 22047 Å² total; per-residue (Å²): 121,45,64,61,47,26,59,60,46,70,72,63,80,95,59,88,65,71,42,45,28,60,49,38,45,46,62,70,66,70,66,58,44,91,45,32,35,38,40,26,44,46,34,58,78,30,35,47,44,49,48,44,24,76,69,56,21,36,22,38,28,28,25,58,20,59,50,21,38,52,50,26,59,73,73,51,85,52,98,38,48,47,72,45,67,42,52,80,82,41,65,68,54,57,53,50,53,47,51,55,37,69,72,63,74,38,37,48,32,42,37,28,55,70,31,70,23,62,45,54,70,68,56,50,49,50,40,53,53,52,47,62,70,67,48,60,94,75,21,38,35,37,41,32,27,48,22,49,81,29,68,83,53,80,54,86,74,73,84,62,75,70,48,54,41,49,68,68,57,50,52,53,53,46,41,72,77,64,40,44,79,76,43,76,45,69,41,61,65,64,57,46,52,84,88,24,59,46,25,29,38,40,38,36,30,68,121,45,66,62,48,25,59,61,49,71,72,63,78,90,63,86,68,70,41,45,27,59,49,39,44,46,62,72,66,69,64,59,44,92,47,32,36,37,38,26,45,45,34,57,77,30,37,48,45,49,49,44,24,76,68,58,21,36,22,38,28,28,24,60,20,59,53,21,39,52,50,28,59,72,72,51,83,50,98,39,49,46,72,45,67,43,51,80,83,42,64,67,53,55,54,51,52,46,50,54,36,68,72,61,76,36,36,45,32,40,36,29,55,70,30,69,22,61,46,53,72,68,56,50,50,50,39,53,52,52,46,60,70,66,48,58,94,76,21,38,36,38,40,32,28,48,21,47,82,29,68,84,51,79,56,86,73,72,84,59,76,68,47,54,43,49,68,67,57,48,50,52,53,45,40,72,77,66,40,44,79,77,43,76,46,70,43,61,65,63,57,48,52,84,88,25,57,46,24,29,37,40,37,36,31,67

Sequence (412 aa):
MTDYWNTYYKTKKKQITVPSQFAAFAIQEFGNQEDTIIIDLGCGDGRDSYFFSSHGFQTIGIDGSLEAINNCKQNFNHDLLDFFCYDIEEQSLYEKIKEIITSQNKKLVFYSRFFLHAINDNQQNILLNSLKKIKDNESLCFFEFRTNRDEFQEKTTSTHYRRYISPTKFTSDIMKIGFDVLYFTEGFGYAKYKNDDAHVARFICKMTDYWNTYYKTKKKQITVPSQFAAFAIQEFGNQEDTIIIDLGCGDGRDSYFFSSHGFQTIGIDGSLEAINNCKQNFNHDLLDFFCYDIEEQSLYEKIKEIITSQNKKLVFYSRFFLHAINDNQQNILLNSLKKIKDNESLCFFEFRTNRDEFQEKTTSTHYRRYISPTKFTSDIMKIGFDVLYFTEGFGYAKYKNDDAHVARFICK

pLDDT: mean 86.16, std 15.3, range [40.62, 98.5]

Secondary structure (DSSP, 8-state):
-HHHHHHHHHT------PPPHHHHHHTTTS--GGGEEEEEET-TT-HHHHHHHHTT-EEEEEES-HHHHHHHHHH---TTEEEEE--TT-HHHHHHHHHHHHHHT-EEEEEEES-GGGS-HHHHHHHHHHHHHH--TT-EEEEEEEBGGGTTSPPSS-SS----B-HHHHHHHHHHHT--EEEEEEESSTTEETTEE--EEEEEE-/-HHHHHHHHHT------PPPHHHHHHTTTS--GGGEEEEEET-TTSHHHHHHHHTT-EEEEEES-HHHHHHHHHH---TTEEEEE--TT-HHHHHHHHHHHHHHT-EEEEEEES-GGGS-HHHHHHHHHHHHHH--TT-EEEEEEEBGGGTTSPPSS-SS----B-HHHHHHHHHHHT--EEEEEEESSTTEETTEE--EEEEEE-

Nearest PDB structures (foldseek):
  3ggd-assembly1_A  TM=7.707E-01  e=5.767E-13  Trichormus variabilis ATCC 29413
  3l8d-assembly1_A-2  TM=7.421E-01  e=1.673E-10  Bacillus thuringiensis str. Al Hakam
  6ifv-assembly2_B  TM=6.220E-01  e=4.561E-08  Bacillus subtilis subsp. subtilis str. 168
  2kw5-assembly1_A  TM=6.854E-01  e=2.409E-07  Synechocystis sp. PCC 6803
  6ifv-assembly1_A  TM=6.105E-01  e=2.002E-07  Bacillus subtilis subsp. subtilis str. 168

InterPro domains:
  IPR029063 S-adenosyl-L-methionine-dependent methyltransferase superfamily [G3DSA:3.40.50.150] (1-194)
  IPR029063 S-adenosyl-L-methionine-dependent methyltransferase superfamily [SSF53335] (3-188)
  IPR041698 Methyltransferase domain 25 [PF13649] (38-108)